Protein AF-A0A158QTD1-F1 (afdb_monomer)

Solvent-accessible surface area (backbone atoms only — not comparable to full-atom values): 30268 Å² total; per-residue (Å²): 140,79,86,79,80,79,76,77,80,78,82,67,74,54,61,70,60,51,29,58,55,38,52,77,38,46,78,41,39,70,49,73,51,56,64,47,68,44,42,51,36,60,54,34,41,37,39,47,79,20,53,47,40,49,27,30,32,43,35,40,21,40,19,28,20,70,50,65,52,72,51,32,17,58,35,37,35,52,39,40,45,45,36,36,42,35,36,29,50,21,42,48,90,23,40,54,57,37,50,48,29,40,52,56,8,46,50,60,45,77,76,49,74,74,62,40,23,34,40,33,45,30,41,29,68,40,38,39,68,42,25,45,50,46,26,70,49,51,43,61,35,64,40,38,26,30,40,32,44,23,47,39,60,19,74,74,21,48,58,43,33,56,68,28,48,74,58,27,87,48,51,45,41,39,36,37,38,36,92,64,82,78,85,64,84,82,56,68,76,53,42,52,50,46,39,75,54,47,39,26,34,69,41,56,34,37,67,67,56,40,31,54,31,39,36,43,33,26,72,69,64,62,80,35,50,33,31,60,43,54,91,45,67,41,46,56,89,48,46,63,22,58,54,44,26,67,68,47,60,84,59,51,27,30,39,30,35,24,48,72,49,43,48,71,71,56,53,49,52,52,51,53,52,48,41,72,75,39,76,64,40,45,79,42,80,89,51,49,27,32,40,37,78,87,79,48,39,34,43,34,41,37,59,87,68,92,69,91,62,87,88,75,99,65,86,77,63,80,56,73,63,62,55,53,44,50,52,53,50,51,46,51,71,76,58,55,55,69,70,43,53,53,44,49,54,52,30,51,55,49,50,52,56,46,59,69,51,49,72,94,65,64,50,76,63,43,30,77,74,33,68,68,53,36,53,43,51,53,54,53,54,55,58,70,42,47,70,56,49,54,50,52,40,47,53,67,48,51,33,66,70,62,51,49,52,53,36,55,52,54,44,51,57,51,46,58,54,52,51,54,52,50,54,52,51,50,36,54,50,49,54,53,52,48,52,54,45,56,73,74,47,78,84,80,50,73,75,67,72,69,55,75,70,66,82,51,71,68,58,52,49,52,52,50,53,57,47,50,67,59,46,48,57,57,49,39,56,50,52,52,53,50,30,52,52,49,38,46,53,52,49,42,50,51,41,52,53,53,35,53,51,49,52,57,48,56,60,86,50,72,55,74,78,73,77,58,79,83,74,86,76,79,76,77,90,73,89,88,82,87,85,86,86,88,87,84,89,87,90,88,89,86,84,80,91,88,80,88,132

InterPro domains:
  IPR032675 Leucine-rich repeat domain superfamily [G3DSA:3.80.10.10] (8-289)

Secondary structure (DSSP, 8-state):
--------------HHHHHHHHHT-TT--EEE-TTS--BHHHHHHHHHHTT-TT-SEEE-TT-B-----HHHHHHHHH-TT--EEE-TT-B-TTHHHHHHHHHHHHHT--S-SSS-EEEE-TTS---HHHHHHHHHHGGG-TTEEEEE-TT---GGGHHHHHHHGGG-TT--EEE-S-SSTTS----HHHHHHHHHH-SSPBP-SSHHHHHHHHHHHHHHT---SEEEETT----GGGTHHHHHHHHH--S--EEEEE-TTS-HHHHHHHHHHHHHH-TTPEEETTTTEEE-SSS--EEEEE---S-SSS------PPPHHHHHHHHHHHHHHHS--HHHHHHHHHHHHHHHHHHHHS-SS-HHHHHHH-HHHHHHHHHHHHHHTHHHHHHHHHHHHT-HHHHHHHHHHHHHHHHHHHHHHHHHHHHHHHHHHHHHHHHH-TTT-HHHHT---SPPHHHHHHHHHHHHHHHHHHHHHHHHHHHHHHHHHHHHHHHHHHHHHHHHHHTTPPPGGGGSPP--PPP--------------------------

Structure (mmCIF, N/CA/C/O backbone):
data_AF-A0A158QTD1-F1
#
_entry.id   AF-A0A158QTD1-F1
#
loop_
_atom_site.group_PDB
_atom_site.id
_atom_site.type_symbol
_atom_site.label_atom_id
_atom_site.label_alt_id
_atom_site.label_comp_id
_atom_site.label_asym_id
_atom_site.label_entity_id
_atom_site.label_seq_id
_atom_site.pdbx_PDB_ins_code
_atom_site.Cartn_x
_atom_site.Cartn_y
_atom_site.Cartn_z
_atom_site.occupancy
_atom_site.B_iso_or_equiv
_atom_site.auth_seq_id
_atom_site.auth_comp_id
_atom_site.auth_asym_id
_atom_site.auth_atom_id
_atom_site.pdbx_PDB_model_num
ATOM 1 N N . MET A 1 1 ? 53.080 16.246 -11.372 1.00 38.75 1 MET A N 1
ATOM 2 C CA . MET A 1 1 ? 52.983 15.680 -12.737 1.00 38.75 1 MET A CA 1
ATOM 3 C C . MET A 1 1 ? 53.106 14.177 -12.561 1.00 38.75 1 MET A C 1
ATOM 5 O O . MET A 1 1 ? 54.124 13.764 -12.045 1.00 38.75 1 MET A O 1
ATOM 9 N N . THR A 1 2 ? 52.110 13.325 -12.757 1.00 32.06 2 THR A N 1
ATOM 10 C CA . THR A 1 2 ? 50.978 13.308 -13.690 1.00 32.06 2 THR A CA 1
ATOM 11 C C . THR A 1 2 ? 49.823 12.550 -13.027 1.00 32.06 2 THR A C 1
ATOM 13 O O . THR A 1 2 ? 49.997 11.404 -12.630 1.00 32.06 2 THR A O 1
ATOM 16 N N . SER A 1 3 ? 48.657 13.189 -12.902 1.00 31.00 3 SER A N 1
ATOM 17 C CA . SER A 1 3 ? 47.403 12.502 -12.585 1.00 31.00 3 SER A CA 1
ATOM 18 C C . SER A 1 3 ? 46.865 11.934 -13.894 1.00 31.00 3 SER A C 1
ATOM 20 O O . SER A 1 3 ? 46.469 12.691 -14.781 1.00 31.00 3 SER A O 1
ATOM 22 N N . SER A 1 4 ? 46.942 10.618 -14.064 1.00 29.47 4 SER A N 1
ATOM 23 C CA . SER A 1 4 ? 46.303 9.918 -15.172 1.00 29.47 4 SER A CA 1
ATOM 24 C C . SER A 1 4 ? 44.807 9.843 -14.884 1.00 29.47 4 SER A C 1
ATOM 26 O O . SER A 1 4 ? 44.350 8.967 -14.151 1.00 29.47 4 SER A O 1
ATOM 28 N N . LYS A 1 5 ? 44.052 10.786 -15.457 1.00 36.88 5 LYS A N 1
ATOM 29 C CA . LYS A 1 5 ? 42.612 10.637 -15.672 1.00 36.88 5 LYS A CA 1
ATOM 30 C C . LYS A 1 5 ? 42.396 9.365 -16.483 1.00 36.88 5 LYS A C 1
ATOM 32 O O . LYS A 1 5 ? 42.733 9.307 -17.662 1.00 36.88 5 LYS A O 1
ATOM 37 N N . GLN A 1 6 ? 41.866 8.346 -15.830 1.00 31.77 6 GLN A N 1
ATOM 38 C CA . GLN A 1 6 ? 41.327 7.175 -16.491 1.00 31.77 6 GLN A CA 1
ATOM 39 C C . GLN A 1 6 ? 39.925 7.575 -16.962 1.00 31.77 6 GLN A C 1
ATOM 41 O O . GLN A 1 6 ? 38.950 7.454 -16.229 1.00 31.77 6 GLN A O 1
ATOM 46 N N . GLU A 1 7 ? 39.852 8.185 -18.148 1.00 33.22 7 GLU A N 1
ATOM 47 C CA . GLU A 1 7 ? 38.591 8.351 -18.870 1.00 33.22 7 GLU A CA 1
ATOM 48 C C . GLU A 1 7 ? 38.046 6.950 -19.160 1.00 33.22 7 GLU A C 1
ATOM 50 O O . GLU A 1 7 ? 38.664 6.160 -19.880 1.00 33.22 7 GLU A O 1
ATOM 55 N N . SER A 1 8 ? 36.913 6.615 -18.544 1.00 33.91 8 SER A N 1
ATOM 56 C CA . SER A 1 8 ? 36.127 5.447 -18.914 1.00 33.91 8 SER A CA 1
ATOM 57 C C . SER A 1 8 ? 35.747 5.591 -20.385 1.00 33.91 8 SER A C 1
ATOM 59 O O . SER A 1 8 ? 35.038 6.525 -20.758 1.00 33.91 8 SER A O 1
ATOM 61 N N . LYS A 1 9 ? 36.239 4.685 -21.233 1.00 36.81 9 LYS A N 1
ATOM 62 C CA . LYS A 1 9 ? 35.733 4.528 -22.598 1.00 36.81 9 LYS A CA 1
ATOM 63 C C . LYS A 1 9 ? 34.224 4.300 -22.510 1.00 36.81 9 LYS A C 1
ATOM 65 O O . LYS A 1 9 ? 33.798 3.284 -21.978 1.00 36.81 9 LYS A O 1
ATOM 70 N N . ASN A 1 10 ? 33.446 5.261 -22.995 1.00 39.41 10 ASN A N 1
ATOM 71 C CA . ASN A 1 10 ? 32.014 5.101 -23.201 1.00 39.41 10 ASN A CA 1
ATOM 72 C C . ASN A 1 10 ? 31.804 4.017 -24.263 1.00 39.41 10 ASN A C 1
ATOM 74 O O . ASN A 1 10 ? 32.114 4.233 -25.437 1.00 39.41 10 ASN A O 1
ATOM 78 N N . ASP A 1 11 ? 31.285 2.865 -23.851 1.00 41.00 11 ASP A N 1
ATOM 79 C CA . ASP A 1 11 ? 30.763 1.846 -24.756 1.00 41.00 11 ASP A CA 1
ATOM 80 C C . ASP A 1 11 ? 29.438 2.360 -25.342 1.00 41.00 11 ASP A C 1
ATOM 82 O O . ASP A 1 11 ? 28.353 2.073 -24.844 1.00 41.00 11 ASP A O 1
ATOM 86 N N . PHE A 1 12 ? 29.521 3.195 -26.379 1.00 55.56 12 PHE A N 1
ATOM 87 C CA . PHE A 1 12 ? 28.345 3.606 -27.142 1.00 55.56 12 PHE A CA 1
ATOM 88 C C . PHE A 1 12 ? 27.782 2.400 -27.901 1.00 55.56 12 PHE A C 1
ATOM 90 O O . PHE A 1 12 ? 28.518 1.682 -28.585 1.00 55.56 12 PHE A O 1
ATOM 97 N N . VAL A 1 13 ? 26.467 2.188 -27.827 1.00 61.06 13 VAL A N 1
ATOM 98 C CA . VAL A 1 13 ? 25.797 1.178 -28.653 1.00 61.06 13 VAL A CA 1
ATOM 99 C C . VAL A 1 13 ? 25.945 1.571 -30.124 1.00 61.06 13 VAL A C 1
ATOM 101 O O . VAL A 1 13 ? 25.416 2.583 -30.576 1.00 61.06 13 VAL A O 1
ATOM 104 N N . HIS A 1 14 ? 26.656 0.757 -30.903 1.00 71.56 14 HIS A N 1
ATOM 105 C CA . HIS A 1 14 ? 26.717 0.935 -32.350 1.00 71.56 14 HIS A CA 1
ATOM 106 C C . HIS A 1 14 ? 25.388 0.491 -32.983 1.00 71.56 14 HIS A C 1
ATOM 108 O O . HIS A 1 14 ? 25.128 -0.705 -33.120 1.00 71.56 14 HIS A O 1
ATOM 114 N N . PHE A 1 15 ? 24.562 1.450 -33.415 1.00 71.38 15 PHE A N 1
ATOM 115 C CA . PHE A 1 15 ? 23.228 1.207 -33.992 1.00 71.38 15 PHE A CA 1
ATOM 116 C C . PHE A 1 15 ? 23.202 0.207 -35.148 1.00 71.38 15 PHE A C 1
ATOM 118 O O . PHE A 1 15 ? 22.257 -0.566 -35.270 1.00 71.38 15 PHE A O 1
ATOM 125 N N . LYS A 1 16 ? 24.261 0.162 -35.962 1.00 78.38 16 LYS A N 1
ATOM 126 C CA . LYS A 1 16 ? 24.388 -0.831 -37.033 1.00 78.38 16 LYS A CA 1
ATOM 127 C C . LYS A 1 16 ? 24.418 -2.263 -36.484 1.00 78.38 16 LYS A C 1
ATOM 129 O O . LYS A 1 16 ? 23.704 -3.126 -36.980 1.00 78.38 16 LYS A O 1
ATOM 134 N N . THR A 1 17 ? 25.190 -2.493 -35.425 1.00 81.25 17 THR A N 1
ATOM 135 C CA . THR A 1 17 ? 25.282 -3.791 -34.747 1.00 81.25 17 THR A CA 1
ATOM 136 C C . THR A 1 17 ? 23.968 -4.149 -34.054 1.00 81.25 17 THR A C 1
ATOM 138 O O . THR A 1 17 ? 23.536 -5.299 -34.107 1.00 81.25 17 THR A O 1
ATOM 141 N N . LEU A 1 18 ? 23.301 -3.161 -33.444 1.00 81.31 18 LEU A N 1
ATOM 142 C CA . LEU A 1 18 ? 21.980 -3.349 -32.845 1.00 81.31 18 LEU A CA 1
ATOM 143 C C . LEU A 1 18 ? 20.951 -3.762 -33.906 1.00 81.31 18 LEU A C 1
ATOM 145 O O . LEU A 1 18 ? 20.235 -4.738 -33.712 1.00 81.31 18 LEU A O 1
ATOM 149 N N . GLN A 1 19 ? 20.912 -3.076 -35.046 1.00 82.38 19 GLN A N 1
ATOM 150 C CA . GLN A 1 19 ? 19.999 -3.394 -36.142 1.00 82.38 19 GLN A CA 1
ATOM 151 C C . GLN A 1 19 ? 20.266 -4.790 -36.729 1.00 82.38 19 GLN A C 1
ATOM 153 O O . GLN A 1 19 ? 19.328 -5.550 -36.964 1.00 82.38 19 GLN A O 1
ATOM 158 N N . GLU A 1 20 ? 21.533 -5.167 -36.924 1.00 84.06 20 GLU A N 1
ATOM 159 C CA . GLU A 1 20 ? 21.904 -6.515 -37.378 1.00 84.06 20 GLU A CA 1
ATOM 160 C C . GLU A 1 20 ? 21.412 -7.589 -36.392 1.00 84.06 20 GLU A C 1
ATOM 162 O O . GLU A 1 20 ? 20.768 -8.556 -36.800 1.00 84.06 20 GLU A O 1
ATOM 167 N N . PHE A 1 21 ? 21.614 -7.390 -35.087 1.00 85.62 21 PHE A N 1
ATOM 168 C CA . PHE A 1 21 ? 21.118 -8.304 -34.054 1.00 85.62 21 PHE A CA 1
ATOM 169 C C . PHE A 1 21 ? 19.582 -8.387 -34.011 1.00 85.62 21 PHE A C 1
ATOM 171 O O . PHE A 1 21 ? 19.008 -9.479 -33.955 1.00 85.62 21 PHE A O 1
ATOM 178 N N . LEU A 1 22 ? 18.903 -7.241 -34.067 1.00 86.62 22 LEU A N 1
ATOM 179 C CA . LEU A 1 22 ? 17.442 -7.165 -34.035 1.00 86.62 22 LEU A CA 1
ATOM 180 C C . LEU A 1 22 ? 16.817 -7.843 -35.260 1.00 86.62 22 LEU A C 1
ATOM 182 O O . LEU A 1 22 ? 15.823 -8.556 -35.128 1.00 86.62 22 LEU A O 1
ATOM 186 N N . SER A 1 23 ? 17.442 -7.721 -36.435 1.00 85.88 23 SER A N 1
ATOM 187 C CA . SER A 1 23 ? 16.973 -8.381 -37.661 1.00 85.88 23 SER A CA 1
ATOM 188 C C . SER A 1 23 ? 16.964 -9.915 -37.562 1.00 85.88 23 SER A C 1
ATOM 190 O O . SER A 1 23 ? 16.149 -10.580 -38.201 1.00 85.88 23 SER A O 1
ATOM 192 N N . MET A 1 24 ? 17.818 -10.481 -36.702 1.00 86.56 24 MET A N 1
ATOM 193 C CA . MET A 1 24 ? 17.889 -11.919 -36.423 1.00 86.56 24 MET A CA 1
ATOM 194 C C . MET A 1 24 ? 16.901 -12.369 -35.334 1.00 86.56 24 MET A C 1
ATOM 196 O O . MET A 1 24 ? 16.770 -13.567 -35.075 1.00 86.56 24 MET A O 1
ATOM 200 N N . THR A 1 25 ? 16.189 -11.437 -34.689 1.00 84.88 25 THR A N 1
ATOM 201 C CA . THR A 1 25 ? 15.318 -11.699 -33.531 1.00 84.88 25 THR A CA 1
ATOM 202 C C . THR A 1 25 ? 13.894 -11.127 -33.694 1.00 84.88 25 THR A C 1
ATOM 204 O O . THR A 1 25 ? 13.379 -10.444 -32.809 1.00 84.88 25 THR A O 1
ATOM 207 N N . PRO A 1 26 ? 13.150 -11.475 -34.765 1.00 77.69 26 PRO A N 1
ATOM 208 C CA . PRO A 1 26 ? 11.816 -10.911 -35.029 1.00 77.69 26 PRO A CA 1
ATOM 209 C C . PRO A 1 26 ? 10.740 -11.304 -33.995 1.00 77.69 26 PRO A C 1
ATOM 211 O O . PRO A 1 26 ? 9.675 -10.696 -33.931 1.00 77.69 26 PRO A O 1
ATOM 214 N N . ASN A 1 27 ? 10.999 -12.330 -33.176 1.00 84.12 27 ASN A N 1
ATOM 215 C CA . ASN A 1 27 ? 10.102 -12.795 -32.109 1.00 84.12 27 ASN A CA 1
ATOM 216 C C . ASN A 1 27 ? 10.457 -12.231 -30.725 1.00 84.12 27 ASN A C 1
ATOM 218 O O . ASN A 1 27 ? 9.983 -12.757 -29.716 1.00 84.12 27 ASN A O 1
ATOM 222 N N . LEU A 1 28 ? 11.317 -11.213 -30.657 1.00 89.31 28 LEU A N 1
ATOM 223 C CA . LEU A 1 28 ? 11.719 -10.603 -29.397 1.00 89.31 28 LEU A CA 1
ATOM 224 C C . LEU A 1 28 ? 10.496 -10.034 -28.658 1.00 89.31 28 LEU A C 1
ATOM 226 O O . LEU A 1 28 ? 9.704 -9.290 -29.232 1.00 89.31 28 LEU A O 1
ATOM 230 N N . ARG A 1 29 ? 10.350 -10.403 -27.378 1.00 89.81 29 ARG A N 1
ATOM 231 C CA . ARG A 1 29 ? 9.233 -9.980 -26.509 1.00 89.81 29 ARG A CA 1
ATOM 232 C C . ARG A 1 29 ? 9.646 -8.936 -25.475 1.00 89.81 29 ARG A C 1
ATOM 234 O O . ARG A 1 29 ? 8.817 -8.148 -25.039 1.00 89.81 29 ARG A O 1
ATOM 241 N N . VAL A 1 30 ? 10.911 -8.917 -25.072 1.00 92.75 30 VAL A N 1
ATOM 242 C CA . VAL A 1 30 ? 11.432 -7.981 -24.072 1.00 92.75 30 VAL A CA 1
ATOM 243 C C . VAL A 1 30 ? 12.745 -7.422 -24.586 1.00 92.75 30 VAL A C 1
ATOM 245 O O . VAL A 1 30 ? 13.640 -8.193 -24.930 1.00 92.75 30 VAL A O 1
ATOM 248 N N . LEU A 1 31 ? 12.848 -6.099 -24.626 1.00 91.50 31 LEU A N 1
ATOM 249 C CA . LEU A 1 31 ? 14.075 -5.386 -24.944 1.00 91.50 31 LEU A CA 1
ATOM 250 C C . LEU A 1 31 ? 14.270 -4.256 -23.941 1.00 91.50 31 LEU A C 1
ATOM 252 O O . LEU A 1 31 ? 13.354 -3.470 -23.713 1.00 91.50 31 LEU A O 1
ATOM 256 N N . THR A 1 32 ? 15.471 -4.168 -23.385 1.00 91.44 32 THR A N 1
ATOM 257 C CA . THR A 1 32 ? 15.865 -3.117 -22.451 1.00 91.44 32 THR A CA 1
ATOM 258 C C . THR A 1 32 ? 17.172 -2.510 -22.936 1.00 91.44 32 THR A C 1
ATOM 260 O O . THR A 1 32 ? 18.174 -3.214 -23.032 1.00 91.44 32 THR A O 1
ATOM 263 N N . LEU A 1 33 ? 17.142 -1.218 -23.254 1.00 89.75 33 LEU A N 1
ATOM 264 C CA . LEU A 1 33 ? 18.294 -0.397 -23.637 1.00 89.75 33 LEU A CA 1
ATOM 265 C C . LEU A 1 33 ? 18.507 0.725 -22.608 1.00 89.75 33 LEU A C 1
ATOM 267 O O . LEU A 1 33 ? 18.916 1.833 -22.949 1.00 89.75 33 LEU A O 1
ATOM 271 N N . ASP A 1 34 ? 18.173 0.452 -21.350 1.00 89.88 34 ASP A N 1
ATOM 272 C CA . ASP A 1 34 ? 18.249 1.421 -20.261 1.00 89.88 34 ASP A CA 1
ATOM 273 C C . ASP A 1 34 ? 19.706 1.888 -20.059 1.00 89.88 34 ASP A C 1
ATOM 275 O O . ASP A 1 34 ? 20.637 1.080 -20.064 1.00 89.88 34 ASP A O 1
ATOM 279 N N . GLY A 1 35 ? 19.918 3.198 -19.914 1.00 87.94 35 GLY A N 1
ATOM 280 C CA . GLY A 1 35 ? 21.228 3.807 -19.660 1.00 87.94 35 GLY A CA 1
ATOM 281 C C . GLY A 1 35 ? 22.220 3.744 -20.826 1.00 87.94 35 GLY A C 1
ATOM 282 O O . GLY A 1 35 ? 23.387 4.086 -20.642 1.00 87.94 35 GLY A O 1
ATOM 283 N N . CYS A 1 36 ? 21.784 3.335 -22.021 1.00 87.81 36 CYS A N 1
ATOM 284 C CA . CYS A 1 36 ? 22.656 3.158 -23.187 1.00 87.81 36 CYS A CA 1
ATOM 285 C C . CYS A 1 36 ? 23.049 4.473 -23.885 1.00 87.81 36 CYS A C 1
ATOM 287 O O . CYS A 1 36 ? 23.830 4.439 -24.837 1.00 87.81 36 CYS A O 1
ATOM 289 N N . GLN A 1 37 ? 22.531 5.618 -23.422 1.00 87.12 37 GLN A N 1
ATOM 290 C CA . GLN A 1 37 ? 22.801 6.953 -23.973 1.00 87.12 37 GLN A CA 1
ATOM 291 C C . GLN A 1 37 ? 22.454 7.080 -25.468 1.00 87.12 37 GLN A C 1
ATOM 293 O O . GLN A 1 37 ? 23.086 7.855 -26.189 1.00 87.12 37 GLN A O 1
ATOM 298 N N . VAL A 1 38 ? 21.458 6.314 -25.926 1.00 90.44 38 VAL A N 1
ATOM 299 C CA . VAL A 1 38 ? 20.984 6.303 -27.317 1.00 90.44 38 VAL A CA 1
ATOM 300 C C . VAL A 1 38 ? 19.893 7.348 -27.540 1.00 90.44 38 VAL A C 1
ATOM 302 O O . VAL A 1 38 ? 19.132 7.654 -26.620 1.00 90.44 38 VAL A O 1
ATOM 305 N N . ASP A 1 39 ? 19.787 7.870 -28.763 1.00 93.31 39 ASP A N 1
ATOM 306 C CA . ASP A 1 39 ? 18.615 8.649 -29.159 1.00 93.31 39 ASP A CA 1
ATOM 307 C C . ASP A 1 39 ? 17.414 7.720 -29.382 1.00 93.31 39 ASP A C 1
ATOM 309 O O . ASP A 1 39 ? 17.494 6.699 -30.077 1.00 93.31 39 ASP A O 1
ATOM 313 N N . ILE A 1 40 ? 16.281 8.064 -28.774 1.00 93.94 40 ILE A N 1
ATOM 314 C CA . ILE A 1 40 ? 15.072 7.234 -28.785 1.00 93.94 40 ILE A CA 1
ATOM 315 C C . ILE A 1 40 ? 14.512 7.088 -30.203 1.00 93.94 40 ILE A C 1
ATOM 317 O O . ILE A 1 40 ? 14.033 6.008 -30.562 1.00 93.94 40 ILE A O 1
ATOM 321 N N . ALA A 1 41 ? 14.593 8.136 -31.028 1.00 94.12 41 ALA A N 1
ATOM 322 C CA . ALA A 1 41 ? 14.125 8.074 -32.408 1.00 94.12 41 ALA A CA 1
ATOM 323 C C . ALA A 1 41 ? 14.968 7.112 -33.262 1.00 94.12 41 ALA A C 1
ATOM 325 O O . ALA A 1 41 ? 14.403 6.291 -33.987 1.00 94.12 41 ALA A O 1
ATOM 326 N N . GLU A 1 42 ? 16.296 7.137 -33.118 1.00 91.62 42 GLU A N 1
ATOM 327 C CA . GLU A 1 42 ? 17.200 6.197 -33.796 1.00 91.62 42 GLU A CA 1
ATOM 328 C C . GLU A 1 42 ? 16.981 4.747 -33.335 1.00 91.62 42 GLU A C 1
ATOM 330 O O . GLU A 1 42 ? 16.972 3.820 -34.150 1.00 91.62 42 GLU A O 1
ATOM 335 N N . ALA A 1 43 ? 16.731 4.533 -32.038 1.00 92.31 43 ALA A N 1
ATOM 336 C CA . ALA A 1 43 ? 16.397 3.209 -31.516 1.00 92.31 43 ALA A CA 1
ATOM 337 C C . ALA A 1 43 ? 15.082 2.681 -32.115 1.00 92.31 43 ALA A C 1
ATOM 339 O O . ALA A 1 43 ? 15.013 1.523 -32.536 1.00 92.31 43 ALA A O 1
ATOM 340 N N . CYS A 1 44 ? 14.054 3.532 -32.211 1.00 93.75 44 CYS A N 1
ATOM 341 C CA . CYS A 1 44 ? 12.786 3.182 -32.854 1.00 93.75 44 CYS A CA 1
ATOM 342 C C . CYS A 1 44 ? 12.963 2.876 -34.348 1.00 93.75 44 CYS A C 1
ATOM 344 O O . CYS A 1 44 ? 12.381 1.910 -34.835 1.00 93.75 44 CYS A O 1
ATOM 346 N N . ASP A 1 45 ? 13.789 3.641 -35.065 1.00 92.06 45 ASP A N 1
ATOM 347 C CA . ASP A 1 45 ? 14.096 3.395 -36.479 1.00 92.06 45 ASP A CA 1
ATOM 348 C C . ASP A 1 45 ? 14.763 2.025 -36.689 1.00 92.06 45 ASP A C 1
ATOM 350 O O . ASP A 1 45 ? 14.342 1.240 -37.545 1.00 92.06 45 ASP A O 1
ATOM 354 N N . ALA A 1 46 ? 15.754 1.684 -35.859 1.00 90.69 46 ALA A N 1
ATOM 355 C CA . ALA A 1 46 ? 16.414 0.381 -35.906 1.00 90.69 46 ALA A CA 1
ATOM 356 C C . ALA A 1 46 ? 15.437 -0.773 -35.614 1.00 90.69 46 ALA A C 1
ATOM 358 O O . ALA A 1 46 ? 15.458 -1.797 -36.307 1.00 90.69 46 ALA A O 1
ATOM 359 N N . LEU A 1 47 ? 14.558 -0.605 -34.622 1.00 92.75 47 LEU A N 1
ATOM 360 C CA . LEU A 1 47 ? 13.541 -1.594 -34.258 1.00 92.75 47 LEU A CA 1
ATOM 361 C C . LEU A 1 47 ? 12.489 -1.782 -35.353 1.00 92.75 47 LEU A C 1
ATOM 363 O O . LEU A 1 47 ? 12.121 -2.917 -35.673 1.00 92.75 47 LEU A O 1
ATOM 367 N N . TYR A 1 48 ? 12.050 -0.681 -35.962 1.00 92.19 48 TYR A N 1
ATOM 368 C CA . TYR A 1 48 ? 11.097 -0.689 -37.063 1.00 92.19 48 TYR A CA 1
ATOM 369 C C . TYR A 1 48 ? 11.671 -1.396 -38.292 1.00 92.19 48 TYR A C 1
ATOM 371 O O . TYR A 1 48 ? 11.059 -2.329 -38.814 1.00 92.19 48 TYR A O 1
ATOM 379 N N . LYS A 1 49 ? 12.897 -1.038 -38.700 1.00 90.56 49 LYS A N 1
ATOM 380 C CA . LYS A 1 49 ? 13.607 -1.680 -39.823 1.00 90.56 49 LYS A CA 1
ATOM 381 C C . LYS A 1 49 ? 13.868 -3.168 -39.597 1.00 90.56 49 LYS A C 1
ATOM 383 O O . LYS A 1 49 ? 13.958 -3.923 -40.562 1.00 90.56 49 LYS A O 1
ATOM 388 N N . SER A 1 50 ? 13.974 -3.586 -38.339 1.00 89.06 50 SER A N 1
ATOM 389 C CA . SER A 1 50 ? 14.193 -4.983 -37.949 1.00 89.06 50 SER A CA 1
ATOM 390 C C . SER A 1 50 ? 12.896 -5.779 -37.755 1.00 89.06 50 SER A C 1
ATOM 392 O O . SER A 1 50 ? 12.948 -6.967 -37.445 1.00 89.06 50 SER A O 1
ATOM 394 N N . ASN A 1 51 ? 11.729 -5.153 -37.959 1.00 88.56 51 ASN A N 1
ATOM 395 C CA . ASN A 1 51 ? 10.404 -5.758 -37.800 1.00 88.56 51 ASN A CA 1
ATOM 396 C C . ASN A 1 51 ? 10.153 -6.350 -36.394 1.00 88.56 51 ASN A C 1
ATOM 398 O O . ASN A 1 51 ? 9.447 -7.352 -36.239 1.00 88.56 51 ASN A O 1
ATOM 402 N N . CYS A 1 52 ? 10.708 -5.725 -35.349 1.00 90.25 52 CYS A N 1
ATOM 403 C CA . CYS A 1 52 ? 10.547 -6.141 -33.951 1.00 90.25 52 CYS A CA 1
ATOM 404 C C . CYS A 1 52 ? 9.181 -5.719 -33.374 1.00 90.25 52 CYS A C 1
ATOM 406 O O . CYS A 1 52 ? 9.094 -4.958 -32.417 1.00 90.25 52 CYS A O 1
ATOM 408 N N . THR A 1 53 ? 8.090 -6.221 -33.952 1.00 90.75 53 THR A N 1
ATOM 409 C CA . THR A 1 53 ? 6.715 -5.785 -33.630 1.00 90.75 53 THR A CA 1
ATOM 410 C C . THR A 1 53 ? 6.032 -6.595 -32.518 1.00 90.75 53 THR A C 1
ATOM 412 O O . THR A 1 53 ? 4.952 -6.237 -32.048 1.00 90.75 53 THR A O 1
ATOM 415 N N . ARG A 1 54 ? 6.658 -7.694 -32.068 1.00 91.62 54 ARG A N 1
ATOM 416 C CA . ARG A 1 54 ? 6.143 -8.613 -31.028 1.00 91.62 54 ARG A CA 1
ATOM 417 C C . ARG A 1 54 ? 6.558 -8.249 -29.599 1.00 91.62 54 ARG A C 1
ATOM 419 O O . ARG A 1 54 ? 6.375 -9.054 -28.685 1.00 91.62 54 ARG A O 1
ATOM 426 N N . LEU A 1 55 ? 7.113 -7.057 -29.401 1.00 92.25 55 LEU A N 1
ATOM 427 C CA . LEU A 1 55 ? 7.551 -6.610 -28.087 1.00 92.25 55 LEU A CA 1
ATOM 428 C C . LEU A 1 55 ? 6.369 -6.402 -27.137 1.00 92.25 55 LEU A C 1
ATOM 430 O O . LEU A 1 55 ? 5.385 -5.740 -27.454 1.00 92.25 55 LEU A O 1
ATOM 434 N N . GLU A 1 56 ? 6.527 -6.944 -25.938 1.00 92.62 56 GLU A N 1
ATOM 435 C CA . GLU A 1 56 ? 5.650 -6.774 -24.782 1.00 92.62 56 GLU A CA 1
ATOM 436 C C . GLU A 1 56 ? 6.225 -5.769 -23.792 1.00 92.62 56 GLU A C 1
ATOM 438 O O . GLU A 1 56 ? 5.477 -5.073 -23.107 1.00 92.62 56 GLU A O 1
ATOM 443 N N . LYS A 1 57 ? 7.554 -5.672 -23.706 1.00 93.19 57 LYS A N 1
ATOM 444 C CA . LYS A 1 57 ? 8.235 -4.718 -22.831 1.00 93.19 57 LYS A CA 1
ATOM 445 C C . LYS A 1 57 ? 9.369 -4.037 -23.582 1.00 93.19 57 LYS A C 1
ATOM 447 O O . LYS A 1 57 ? 10.246 -4.720 -24.113 1.00 93.19 57 LYS A O 1
ATOM 452 N N . LEU A 1 58 ? 9.345 -2.710 -23.578 1.00 96.06 58 LEU A N 1
ATOM 453 C CA . LEU A 1 58 ? 10.386 -1.860 -24.135 1.00 96.06 58 LEU A CA 1
ATOM 454 C C . LEU A 1 58 ? 10.910 -0.922 -23.042 1.00 96.06 58 LEU A C 1
ATOM 456 O O . LEU A 1 58 ? 10.194 -0.032 -22.580 1.00 96.06 58 LEU A O 1
ATOM 460 N N . GLY A 1 59 ? 12.144 -1.170 -22.608 1.00 94.88 59 GLY A N 1
ATOM 461 C CA . GLY A 1 59 ? 12.899 -0.314 -21.700 1.00 94.88 59 GLY A CA 1
ATOM 462 C C . GLY A 1 59 ? 13.837 0.599 -22.474 1.00 94.88 59 GLY A C 1
ATOM 463 O O . GLY A 1 59 ? 14.652 0.121 -23.264 1.00 94.88 59 GLY A O 1
ATOM 464 N N . LEU A 1 60 ? 13.678 1.899 -22.273 1.00 94.88 60 LEU A N 1
ATOM 465 C CA . LEU A 1 60 ? 14.473 2.968 -22.858 1.00 94.88 60 LEU A CA 1
ATOM 466 C C . LEU A 1 60 ? 14.831 4.018 -21.791 1.00 94.88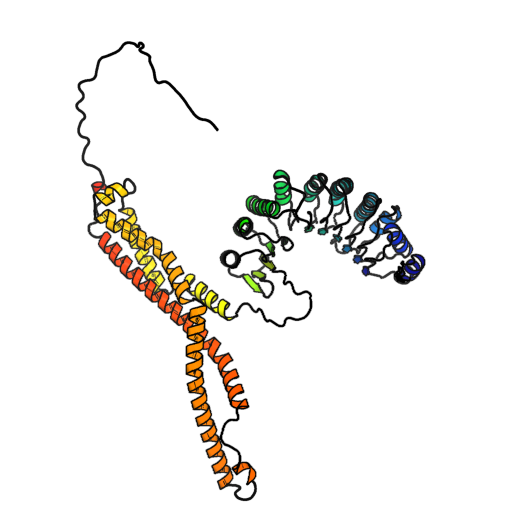 60 LEU A C 1
ATOM 468 O O . LEU A 1 60 ? 15.030 5.172 -22.150 1.00 94.88 60 LEU A O 1
ATOM 472 N N . SER A 1 61 ? 14.911 3.669 -20.503 1.00 92.94 61 SER A N 1
ATOM 473 C CA . SER A 1 61 ? 15.179 4.664 -19.453 1.00 92.94 61 SER A CA 1
ATOM 474 C C . SER A 1 61 ? 16.595 5.242 -19.529 1.00 92.94 61 SER A C 1
ATOM 476 O O . SER A 1 61 ? 17.504 4.599 -20.051 1.00 92.94 61 SER A O 1
ATOM 478 N N . SER A 1 62 ? 16.803 6.439 -18.982 1.00 91.94 62 SER A N 1
ATOM 479 C CA . SER A 1 62 ? 18.096 7.140 -18.957 1.00 91.94 62 SER A CA 1
ATOM 480 C C . SER A 1 62 ? 18.748 7.264 -20.348 1.00 91.94 62 SER A C 1
ATOM 482 O O . SER A 1 62 ? 19.966 7.121 -20.497 1.00 91.94 62 SER A O 1
ATOM 484 N N . ASN A 1 63 ? 17.926 7.487 -21.379 1.00 94.31 63 ASN A N 1
ATOM 485 C CA . ASN A 1 63 ? 18.341 7.740 -22.762 1.00 94.31 63 ASN A CA 1
ATOM 486 C C . ASN A 1 63 ? 18.017 9.181 -23.172 1.00 94.31 63 ASN A C 1
ATOM 488 O O . ASN A 1 63 ? 17.739 10.032 -22.327 1.00 94.31 63 ASN A O 1
ATOM 492 N N . LYS A 1 64 ? 18.106 9.492 -24.467 1.00 94.44 64 LYS A N 1
ATOM 493 C CA . LYS A 1 64 ? 18.013 10.870 -24.937 1.00 94.44 64 LYS A CA 1
ATOM 494 C C . LYS A 1 64 ? 16.879 11.091 -25.927 1.00 94.44 64 LYS A C 1
ATOM 496 O O . LYS A 1 64 ? 16.597 10.242 -26.769 1.00 94.44 64 LYS A O 1
ATOM 501 N N . PHE A 1 65 ? 16.268 12.266 -25.828 1.00 93.62 65 PHE A N 1
ATOM 502 C CA . PHE A 1 65 ? 15.348 12.813 -26.822 1.00 93.62 65 PHE A CA 1
ATOM 503 C C . PHE A 1 65 ? 16.088 13.856 -27.677 1.00 93.62 65 PHE A C 1
ATOM 505 O O . PHE A 1 65 ? 15.876 15.060 -27.511 1.00 93.62 65 PHE A O 1
ATOM 512 N N . GLU A 1 66 ? 17.010 13.416 -28.537 1.00 91.12 66 GLU A N 1
ATOM 513 C CA . GLU A 1 66 ? 17.821 14.325 -29.366 1.00 91.12 66 GLU A CA 1
ATOM 514 C C . GLU A 1 66 ? 17.128 14.655 -30.692 1.00 91.12 66 GLU A C 1
ATOM 516 O O . GLU A 1 66 ? 17.154 15.811 -31.119 1.00 91.12 66 GLU A O 1
ATOM 521 N N . THR A 1 67 ? 16.474 13.678 -31.331 1.00 91.44 67 THR A N 1
ATOM 522 C CA . THR A 1 67 ? 15.792 13.886 -32.617 1.00 91.44 67 THR A CA 1
ATOM 523 C C . THR A 1 67 ? 14.349 13.388 -32.611 1.00 91.44 67 THR A C 1
ATOM 525 O O . THR A 1 67 ? 13.952 12.559 -31.795 1.00 91.44 67 THR A O 1
ATOM 528 N N . SER A 1 68 ? 13.537 13.910 -33.534 1.00 87.12 68 SER A N 1
ATOM 529 C CA . SER A 1 68 ? 12.179 13.435 -33.795 1.00 87.12 68 SER A CA 1
ATOM 530 C C . SER A 1 68 ? 12.056 12.968 -35.246 1.00 87.12 68 SER A C 1
ATOM 532 O O . SER A 1 68 ? 12.577 13.589 -36.173 1.00 87.12 68 SER A O 1
ATOM 534 N N . ALA A 1 69 ? 11.384 11.836 -35.453 1.00 90.62 69 ALA A N 1
ATOM 535 C CA . ALA A 1 69 ? 11.215 11.233 -36.770 1.00 90.62 69 ALA A CA 1
ATOM 536 C C . ALA A 1 69 ? 9.850 10.545 -36.875 1.00 90.62 69 ALA A C 1
ATOM 538 O O . ALA A 1 69 ? 9.402 9.900 -35.926 1.00 90.62 69 ALA A O 1
ATOM 539 N N . GLU A 1 70 ? 9.204 10.625 -38.045 1.00 92.00 70 GLU A N 1
ATOM 540 C CA . GLU A 1 70 ? 7.892 9.991 -38.274 1.00 92.00 70 GLU A CA 1
ATOM 541 C C . GLU A 1 70 ? 7.911 8.473 -38.052 1.00 92.00 70 GLU A C 1
ATOM 543 O O . GLU A 1 70 ? 6.904 7.890 -37.654 1.00 92.00 70 GLU A O 1
ATOM 548 N N . VAL A 1 71 ? 9.073 7.837 -38.229 1.00 94.38 71 VAL A N 1
ATOM 549 C CA . VAL A 1 71 ? 9.256 6.401 -37.980 1.00 94.38 71 VAL A CA 1
ATOM 550 C C . VAL A 1 71 ? 8.911 6.001 -36.543 1.00 94.38 71 VAL A C 1
ATOM 552 O O . VAL A 1 71 ? 8.472 4.878 -36.317 1.00 94.38 71 VAL A O 1
ATOM 555 N N . VAL A 1 72 ? 9.029 6.917 -35.572 1.00 96.94 72 VAL A N 1
ATOM 556 C CA . VAL A 1 72 ? 8.604 6.678 -34.185 1.00 96.94 72 VAL A CA 1
ATOM 557 C C . VAL A 1 72 ? 7.103 6.392 -34.139 1.00 96.94 72 VAL A C 1
ATOM 559 O O . VAL A 1 72 ? 6.685 5.379 -33.580 1.00 96.94 72 VAL A O 1
ATOM 562 N N . ARG A 1 73 ? 6.286 7.233 -34.784 1.00 97.38 73 ARG A N 1
ATOM 563 C CA . ARG A 1 73 ? 4.830 7.044 -34.868 1.00 97.38 73 ARG A CA 1
ATOM 564 C C . ARG A 1 73 ? 4.497 5.709 -35.524 1.00 97.38 73 ARG A C 1
ATOM 566 O O . ARG A 1 73 ? 3.704 4.936 -34.985 1.00 97.38 73 ARG A O 1
ATOM 573 N N . ASP A 1 74 ? 5.113 5.435 -36.670 1.00 96.00 74 ASP A N 1
ATOM 574 C CA . ASP A 1 74 ? 4.831 4.232 -37.456 1.00 96.00 74 ASP A CA 1
ATOM 575 C C . ASP A 1 74 ? 5.234 2.957 -36.700 1.00 96.00 74 ASP A C 1
ATOM 577 O O . ASP A 1 74 ? 4.516 1.953 -36.726 1.00 96.00 74 ASP A O 1
ATOM 581 N N . TYR A 1 75 ? 6.337 3.012 -35.950 1.00 96.12 75 TYR A N 1
ATOM 582 C CA . TYR A 1 75 ? 6.766 1.920 -35.093 1.00 96.12 75 TYR A CA 1
ATOM 583 C C . TYR A 1 75 ? 5.770 1.657 -33.967 1.00 96.12 75 TYR A C 1
ATOM 585 O O . TYR A 1 75 ? 5.283 0.532 -33.851 1.00 96.12 75 TYR A O 1
ATOM 593 N N . PHE A 1 76 ? 5.386 2.670 -33.185 1.00 97.12 76 PHE A N 1
ATOM 594 C CA . PHE A 1 76 ? 4.428 2.479 -32.091 1.00 97.12 76 PHE A CA 1
ATOM 595 C C . PHE A 1 76 ? 3.037 2.045 -32.580 1.00 97.12 76 PHE A C 1
ATOM 597 O O . PHE A 1 76 ? 2.388 1.246 -31.906 1.00 97.12 76 PHE A O 1
ATOM 604 N N . ALA A 1 77 ? 2.620 2.448 -33.786 1.00 96.12 77 ALA A N 1
ATOM 605 C CA . ALA A 1 77 ? 1.393 1.952 -34.419 1.00 96.12 77 ALA A CA 1
ATOM 606 C C . ALA A 1 77 ? 1.422 0.442 -34.732 1.00 96.12 77 ALA A C 1
ATOM 608 O O . ALA A 1 77 ? 0.370 -0.194 -34.851 1.00 96.12 77 ALA A O 1
ATOM 609 N N . SER A 1 78 ? 2.612 -0.156 -34.848 1.00 94.38 78 SER A N 1
ATOM 610 C CA . SER A 1 78 ? 2.788 -1.589 -35.118 1.00 94.38 78 SER A CA 1
ATOM 611 C C . SER A 1 78 ? 2.766 -2.478 -33.860 1.00 94.38 78 SER A C 1
ATOM 613 O O . SER A 1 78 ? 2.612 -3.698 -33.972 1.00 94.38 78 SER A O 1
ATOM 615 N N . LEU A 1 79 ? 2.869 -1.897 -32.658 1.00 94.19 79 LEU A N 1
ATOM 616 C CA . LEU A 1 79 ? 3.110 -2.618 -31.401 1.00 94.19 79 LEU A CA 1
ATOM 617 C C . LEU A 1 79 ? 1.829 -3.098 -30.699 1.00 94.19 79 LEU A C 1
ATOM 619 O O . LEU A 1 79 ? 1.451 -2.618 -29.633 1.00 94.19 79 LEU A O 1
ATOM 623 N N . LYS A 1 80 ? 1.177 -4.124 -31.252 1.00 93.75 80 LYS A N 1
ATOM 624 C CA . LYS A 1 80 ? -0.069 -4.690 -30.684 1.00 93.75 80 LYS A CA 1
ATOM 625 C C . LYS A 1 80 ? 0.103 -5.476 -29.377 1.00 93.75 80 LYS A C 1
ATOM 627 O O . LYS A 1 80 ? -0.888 -5.749 -28.701 1.00 93.75 80 LYS A O 1
ATOM 632 N N . PHE A 1 81 ? 1.328 -5.885 -29.048 1.00 92.75 81 PHE A N 1
ATOM 633 C CA . PHE A 1 81 ? 1.642 -6.728 -27.886 1.00 92.75 81 PHE A CA 1
ATOM 634 C C . PHE A 1 81 ? 2.179 -5.933 -26.688 1.00 92.75 81 PHE A C 1
ATOM 636 O O . PHE A 1 81 ? 2.372 -6.513 -25.622 1.00 92.75 81 PHE A O 1
ATOM 643 N N . LEU A 1 82 ? 2.417 -4.628 -26.844 1.00 94.75 82 LEU A N 1
ATOM 644 C CA . LEU A 1 82 ? 3.121 -3.824 -25.850 1.00 94.75 82 LEU A CA 1
ATOM 645 C C . LEU A 1 82 ? 2.308 -3.680 -24.559 1.00 94.75 82 LEU A C 1
ATOM 647 O O . LEU A 1 82 ? 1.161 -3.246 -24.577 1.00 94.75 82 LEU A O 1
ATOM 651 N N . GLN A 1 83 ? 2.943 -4.006 -23.435 1.00 92.38 83 GLN A N 1
ATOM 652 C CA . GLN A 1 83 ? 2.389 -3.882 -22.086 1.00 92.38 83 GLN A CA 1
ATOM 653 C C . GLN A 1 83 ? 3.161 -2.897 -21.208 1.00 92.38 83 GLN A C 1
ATOM 655 O O . GLN A 1 83 ? 2.627 -2.392 -20.219 1.00 92.38 83 GLN A O 1
ATOM 660 N N . LEU A 1 84 ? 4.433 -2.644 -21.523 1.00 94.19 84 LEU A N 1
ATOM 661 C CA . LEU A 1 84 ? 5.294 -1.740 -20.767 1.00 94.19 84 LEU A CA 1
ATOM 662 C C . LEU A 1 84 ? 6.167 -0.920 -21.714 1.00 94.19 84 LEU A C 1
ATOM 664 O O . LEU A 1 84 ? 6.945 -1.490 -22.479 1.00 94.19 84 LEU A O 1
ATOM 668 N N . LEU A 1 85 ? 6.082 0.400 -21.580 1.00 97.19 85 LEU A N 1
ATOM 669 C CA . LEU A 1 85 ? 7.033 1.353 -22.137 1.00 97.19 85 LEU A CA 1
ATOM 670 C C . LEU A 1 85 ? 7.672 2.131 -20.986 1.00 97.19 85 LEU A C 1
ATOM 672 O O . LEU A 1 85 ? 6.981 2.863 -20.274 1.00 97.19 85 LEU A O 1
ATOM 676 N N . ASN A 1 86 ? 8.978 1.955 -20.795 1.00 94.88 86 ASN A N 1
ATOM 677 C CA . ASN A 1 86 ? 9.737 2.670 -19.776 1.00 94.88 86 ASN A CA 1
ATOM 678 C C . ASN A 1 86 ? 10.651 3.714 -20.423 1.00 94.88 86 ASN A C 1
ATOM 680 O O . ASN A 1 86 ? 11.587 3.342 -21.119 1.00 94.88 86 ASN A O 1
ATOM 684 N N . LEU A 1 87 ? 10.379 4.995 -20.182 1.00 96.62 87 LEU A N 1
ATOM 685 C CA . LEU A 1 87 ? 11.148 6.140 -20.683 1.00 96.62 87 LEU A CA 1
ATOM 686 C C . LEU A 1 87 ? 11.753 6.972 -19.546 1.00 96.62 87 LEU A C 1
ATOM 688 O O . LEU A 1 87 ? 12.318 8.025 -19.812 1.00 96.62 87 LEU A O 1
ATOM 692 N N . GLN A 1 88 ? 11.640 6.508 -18.299 1.00 92.00 88 GLN A N 1
ATOM 693 C CA . GLN A 1 88 ? 12.093 7.222 -17.105 1.00 92.00 88 GLN A CA 1
ATOM 694 C C . GLN A 1 88 ? 13.493 7.826 -17.264 1.00 92.00 88 GLN A C 1
ATOM 696 O O . GLN A 1 88 ? 14.358 7.188 -17.857 1.00 92.00 88 GLN A O 1
ATOM 701 N N . ASP A 1 89 ? 13.725 9.014 -16.698 1.00 89.62 89 ASP A N 1
ATOM 702 C CA . ASP A 1 89 ? 15.034 9.691 -16.683 1.00 89.62 89 ASP A CA 1
ATOM 703 C C . ASP A 1 89 ? 15.603 9.968 -18.093 1.00 89.62 89 ASP A C 1
ATOM 705 O O . ASP A 1 89 ? 16.785 10.256 -18.270 1.00 89.62 89 ASP A O 1
ATOM 709 N N . SER A 1 90 ? 14.769 9.878 -19.137 1.00 93.12 90 SER A N 1
ATOM 710 C CA . SER A 1 90 ? 15.178 10.235 -20.496 1.00 93.12 90 SER A CA 1
ATOM 711 C C . SE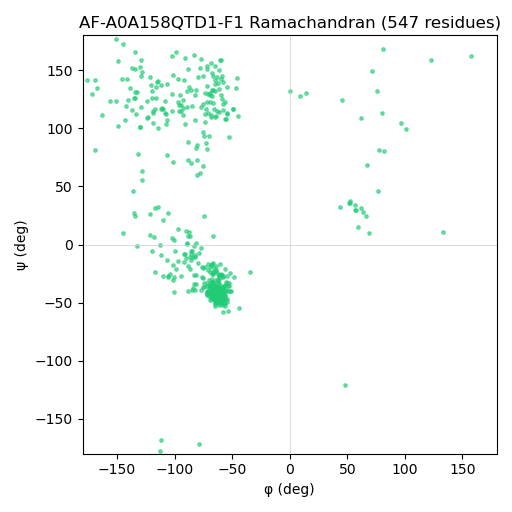R A 1 90 ? 14.924 11.709 -20.755 1.00 93.12 90 SER A C 1
ATOM 713 O O . SER A 1 90 ? 13.841 12.219 -20.477 1.00 93.12 90 SER A O 1
ATOM 715 N N . VAL A 1 91 ? 15.917 12.408 -21.302 1.00 92.62 91 VAL A N 1
ATOM 716 C CA . VAL A 1 91 ? 15.896 13.875 -21.408 1.00 92.62 91 VAL A CA 1
ATOM 717 C C . VAL A 1 91 ? 16.385 14.352 -22.770 1.00 92.62 91 VAL A C 1
ATOM 719 O O . VAL A 1 91 ? 17.196 13.697 -23.420 1.00 92.62 91 VAL A O 1
ATOM 722 N N . GLY A 1 92 ? 15.910 15.513 -23.213 1.00 93.19 92 GLY A N 1
ATOM 723 C CA . GLY A 1 92 ? 16.390 16.154 -24.437 1.00 93.19 92 GLY A CA 1
ATOM 724 C C . GLY A 1 92 ? 15.379 17.128 -25.029 1.00 93.19 92 GLY A C 1
ATOM 725 O O . GLY A 1 92 ? 14.195 17.093 -24.691 1.00 93.19 92 GLY A O 1
ATOM 726 N N . ASP A 1 93 ? 15.857 18.003 -25.909 1.00 91.62 93 ASP A N 1
ATOM 727 C CA . ASP A 1 93 ? 15.066 19.109 -26.457 1.00 91.62 93 ASP A CA 1
ATOM 728 C C . ASP A 1 93 ? 13.910 18.625 -27.351 1.00 91.62 93 ASP A C 1
ATOM 730 O O . ASP A 1 93 ? 12.885 19.297 -27.452 1.00 91.62 93 ASP A O 1
ATOM 734 N N . ALA A 1 94 ? 14.024 17.432 -27.950 1.00 94.25 94 ALA A N 1
ATOM 735 C CA . ALA A 1 94 ? 12.991 16.850 -28.809 1.00 94.25 94 ALA A CA 1
ATOM 736 C C . ALA A 1 94 ? 11.917 16.051 -28.040 1.00 94.25 94 ALA A C 1
ATOM 738 O O . ALA A 1 94 ? 11.076 15.399 -28.661 1.00 94.25 94 ALA A O 1
ATOM 739 N N . ALA A 1 95 ? 11.918 16.072 -26.699 1.00 94.00 95 ALA A N 1
ATOM 740 C CA . ALA A 1 95 ? 11.050 15.216 -25.882 1.00 94.00 95 ALA A CA 1
ATOM 741 C C . ALA A 1 95 ? 9.557 15.371 -26.210 1.00 94.00 95 ALA A C 1
ATOM 743 O O . ALA A 1 95 ? 8.849 14.374 -26.349 1.00 94.00 95 ALA A O 1
ATOM 744 N N . VAL A 1 96 ? 9.076 16.606 -26.385 1.00 95.38 96 VAL A N 1
ATOM 745 C CA . VAL A 1 96 ? 7.665 16.887 -26.712 1.00 95.38 96 VAL A CA 1
ATOM 746 C C . VAL A 1 96 ? 7.279 16.275 -28.061 1.00 95.38 96 VAL A C 1
ATOM 748 O O . VAL A 1 96 ? 6.247 15.609 -28.166 1.00 95.38 96 VAL A O 1
ATOM 751 N N . ASP A 1 97 ? 8.115 16.460 -29.083 1.00 96.06 97 ASP A N 1
ATOM 752 C CA . ASP A 1 97 ? 7.850 15.966 -30.435 1.00 96.06 97 ASP A CA 1
ATOM 753 C C . ASP A 1 97 ? 7.896 14.440 -30.505 1.00 96.06 97 ASP A C 1
ATOM 755 O O . ASP A 1 97 ? 7.023 13.815 -31.112 1.00 96.06 97 ASP A O 1
ATOM 759 N N . VAL A 1 98 ? 8.876 13.821 -29.842 1.00 96.56 98 VAL A N 1
ATOM 760 C CA . VAL A 1 98 ? 8.969 12.360 -29.764 1.00 96.56 98 VAL A CA 1
ATOM 761 C C . VAL A 1 98 ? 7.757 11.795 -29.027 1.00 96.56 98 VAL A C 1
ATOM 763 O O . VAL A 1 98 ? 7.110 10.889 -29.549 1.00 96.56 98 VAL A O 1
ATOM 766 N N . LEU A 1 99 ? 7.373 12.355 -27.873 1.00 96.75 99 LEU A N 1
ATOM 767 C CA . LEU A 1 99 ? 6.182 11.913 -27.138 1.00 96.75 99 LEU A CA 1
ATOM 768 C C . LEU A 1 99 ? 4.904 12.046 -27.961 1.00 96.75 99 LEU A C 1
ATOM 770 O O . LEU A 1 99 ? 4.075 11.135 -27.953 1.00 96.75 99 LEU A O 1
ATOM 774 N N . LYS A 1 100 ? 4.766 13.138 -28.718 1.00 96.94 100 LYS A N 1
ATOM 775 C CA . LYS A 1 100 ? 3.644 13.329 -29.638 1.00 96.94 100 LYS A CA 1
ATOM 776 C C . LYS A 1 100 ? 3.581 12.201 -30.667 1.00 96.94 100 LYS A C 1
ATOM 778 O O . LYS A 1 100 ? 2.510 11.631 -30.859 1.00 96.94 100 LYS A O 1
ATOM 783 N N . MET A 1 101 ? 4.707 11.850 -31.292 1.00 97.94 101 MET A N 1
ATOM 784 C CA . MET A 1 101 ? 4.770 10.746 -32.258 1.00 97.94 101 MET A CA 1
ATOM 785 C C . MET A 1 101 ? 4.439 9.398 -31.610 1.00 97.94 101 MET A C 1
ATOM 787 O O . MET A 1 101 ? 3.684 8.614 -32.184 1.00 97.94 101 MET A O 1
ATOM 791 N N . ILE A 1 102 ? 4.946 9.138 -30.399 1.00 97.56 102 ILE A N 1
ATOM 792 C CA . ILE A 1 102 ? 4.628 7.922 -29.635 1.00 97.56 102 ILE A CA 1
ATOM 793 C C . ILE A 1 102 ? 3.118 7.832 -29.393 1.00 97.56 102 ILE A C 1
ATOM 795 O O . ILE A 1 102 ? 2.514 6.797 -29.663 1.00 97.56 102 ILE A O 1
ATOM 799 N N . PHE A 1 103 ? 2.490 8.907 -28.914 1.00 97.12 103 PHE A N 1
ATOM 800 C CA . PHE A 1 103 ? 1.063 8.919 -28.588 1.00 97.12 103 PHE A CA 1
ATOM 801 C C . PHE A 1 103 ? 0.190 8.804 -29.838 1.00 97.12 103 PHE A C 1
ATOM 803 O O . PHE A 1 103 ? -0.773 8.039 -29.837 1.00 97.12 103 PHE A O 1
ATOM 810 N N . GLU A 1 104 ? 0.550 9.485 -30.926 1.00 96.81 104 GLU A N 1
ATOM 811 C CA . GLU A 1 104 ? -0.115 9.319 -32.221 1.00 96.81 104 GLU A CA 1
ATOM 812 C C . GLU A 1 104 ? -0.012 7.874 -32.727 1.00 96.81 104 GLU A C 1
ATOM 814 O O . GLU A 1 104 ? -1.011 7.312 -33.169 1.00 96.81 104 GLU A O 1
ATOM 819 N N . GLY A 1 105 ? 1.158 7.240 -32.607 1.00 96.62 105 GLY A N 1
ATOM 820 C CA . GLY A 1 105 ? 1.348 5.836 -32.972 1.00 96.62 105 GLY A CA 1
ATOM 821 C C . GLY A 1 105 ? 0.497 4.895 -32.120 1.00 96.62 105 GLY A C 1
ATOM 822 O O . GLY A 1 105 ? -0.252 4.075 -32.648 1.00 96.62 105 GLY A O 1
ATOM 823 N N . LEU A 1 106 ? 0.543 5.055 -30.796 1.00 95.94 106 LEU A N 1
ATOM 824 C CA . LEU A 1 106 ? -0.248 4.258 -29.858 1.00 95.94 106 LEU A CA 1
ATOM 825 C C . LEU A 1 106 ? -1.759 4.400 -30.104 1.00 95.94 106 LEU A C 1
ATOM 827 O O . LEU A 1 106 ? -2.472 3.399 -30.044 1.00 95.94 106 LEU A O 1
ATOM 831 N N . ALA A 1 107 ? -2.253 5.597 -30.429 1.00 94.88 107 ALA A N 1
ATOM 832 C CA . ALA A 1 107 ? -3.666 5.825 -30.748 1.00 94.88 107 ALA A CA 1
ATOM 833 C C . ALA A 1 107 ? -4.135 5.066 -32.008 1.00 94.88 107 ALA A C 1
ATOM 835 O O . ALA A 1 107 ? -5.319 4.754 -32.144 1.00 94.88 107 ALA A O 1
ATOM 836 N N . LEU A 1 108 ? -3.221 4.737 -32.928 1.00 95.00 108 LEU A N 1
ATOM 837 C CA . LEU A 1 108 ? -3.522 3.989 -34.154 1.00 95.00 108 LEU A CA 1
ATOM 838 C C . LEU A 1 108 ? -3.580 2.465 -33.946 1.00 95.00 108 LEU A C 1
ATOM 840 O O . LEU A 1 108 ? -4.003 1.740 -34.855 1.00 95.00 108 LEU A O 1
ATOM 844 N N . VAL A 1 109 ? -3.189 1.960 -32.771 1.00 93.00 109 VAL A N 1
ATOM 845 C CA . VAL A 1 109 ? -3.188 0.524 -32.470 1.00 93.00 109 VAL A CA 1
ATOM 846 C C . VAL A 1 109 ? -4.626 0.001 -32.387 1.00 93.00 109 VAL A C 1
ATOM 848 O O . VAL A 1 109 ? -5.375 0.281 -31.455 1.00 93.00 109 VAL A O 1
ATOM 851 N N . LYS A 1 110 ? -5.021 -0.809 -33.375 1.00 82.69 110 LYS A N 1
ATOM 852 C CA . LYS A 1 110 ? -6.328 -1.485 -33.404 1.00 82.69 110 LYS A CA 1
ATOM 853 C C . LYS A 1 110 ? -6.231 -2.893 -32.822 1.00 82.69 110 LYS A C 1
ATOM 855 O O . LYS A 1 110 ? -5.532 -3.738 -33.390 1.00 82.69 110 LYS A O 1
ATOM 860 N N . GLY A 1 111 ? -6.998 -3.147 -31.760 1.00 82.00 111 GLY A N 1
ATOM 861 C CA . GLY A 1 111 ? -7.082 -4.443 -31.080 1.00 82.00 111 GLY A CA 1
ATOM 862 C C . GLY A 1 111 ? -5.773 -4.822 -30.382 1.00 82.00 111 GLY A C 1
ATOM 863 O O . GLY A 1 111 ? -5.099 -5.743 -30.856 1.00 82.00 111 GLY A O 1
ATOM 864 N N . PRO A 1 112 ? -5.384 -4.109 -29.307 1.00 87.00 112 PRO A N 1
ATOM 865 C CA . PRO A 1 112 ? -4.249 -4.515 -28.489 1.00 87.00 112 PRO A CA 1
ATOM 866 C C . PRO A 1 112 ? -4.506 -5.911 -27.910 1.00 87.00 112 PRO A C 1
ATOM 868 O O . PRO A 1 112 ? -5.627 -6.255 -27.549 1.00 87.00 112 PRO A O 1
ATOM 871 N N . VAL A 1 113 ? -3.468 -6.740 -27.819 1.00 88.12 113 VAL A N 1
ATOM 872 C CA . VAL A 1 113 ? -3.624 -8.144 -27.391 1.00 88.12 113 VAL A CA 1
ATOM 873 C C . VAL A 1 113 ? -3.968 -8.254 -25.907 1.00 88.12 113 V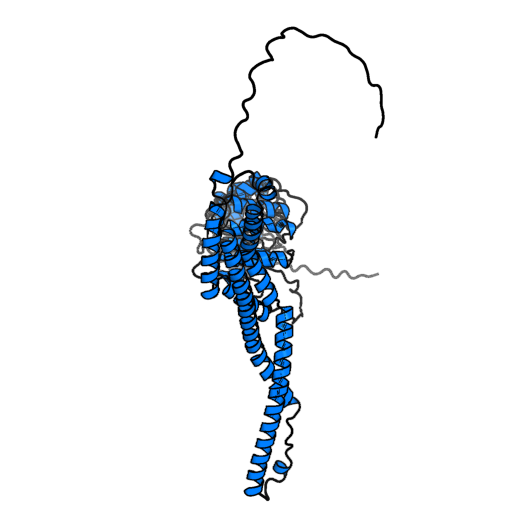AL A C 1
ATOM 875 O O . VAL A 1 113 ? -4.723 -9.138 -25.513 1.00 88.12 113 VAL A O 1
ATOM 878 N N . TYR A 1 114 ? -3.410 -7.361 -25.093 1.00 82.81 114 TYR A N 1
ATOM 879 C CA . TYR A 1 114 ? -3.549 -7.394 -23.636 1.00 82.81 114 TYR A CA 1
ATOM 880 C C . TYR A 1 114 ? -4.476 -6.310 -23.090 1.00 82.81 114 TYR A C 1
ATOM 882 O O . TYR A 1 114 ? -4.832 -6.365 -21.918 1.00 82.81 114 TYR A O 1
ATOM 890 N N . ASP A 1 115 ? -4.829 -5.314 -23.912 1.00 80.31 115 ASP A N 1
ATOM 891 C CA . ASP A 1 115 ? -5.550 -4.104 -23.501 1.00 80.31 115 ASP A CA 1
ATOM 892 C C . ASP A 1 115 ? -5.034 -3.463 -22.190 1.00 80.31 115 ASP A C 1
ATOM 894 O O . ASP A 1 115 ? -5.788 -2.899 -21.389 1.00 80.31 115 ASP A O 1
ATOM 898 N N . GLN A 1 116 ? -3.733 -3.588 -21.953 1.00 83.75 116 GLN A N 1
ATOM 899 C CA . GLN A 1 116 ? -3.074 -3.131 -20.746 1.00 83.75 116 GLN A CA 1
ATOM 900 C C . GLN A 1 116 ? -1.711 -2.581 -21.128 1.00 83.75 116 GLN A C 1
ATOM 902 O O . GLN A 1 116 ? -0.801 -3.347 -21.428 1.00 83.75 116 GLN A O 1
ATOM 907 N N . LEU A 1 117 ? -1.566 -1.260 -21.082 1.00 90.25 117 LEU A N 1
ATOM 908 C CA . LEU A 1 117 ? -0.294 -0.575 -21.279 1.00 90.25 117 LEU A CA 1
ATOM 909 C C . LEU A 1 117 ? 0.072 0.235 -20.035 1.00 90.25 117 LEU A C 1
ATOM 911 O O . LEU A 1 117 ? -0.750 0.985 -19.498 1.00 90.25 117 LEU A O 1
ATOM 915 N N . ARG A 1 118 ? 1.319 0.068 -19.594 1.00 89.50 118 ARG A N 1
ATOM 916 C CA . ARG A 1 118 ? 1.966 0.843 -18.535 1.00 89.50 118 ARG A CA 1
ATOM 917 C C . ARG A 1 118 ? 3.014 1.756 -19.152 1.00 89.50 118 ARG A C 1
ATOM 919 O O . ARG A 1 118 ? 3.915 1.275 -19.841 1.00 89.50 118 ARG A O 1
ATOM 926 N N . LEU A 1 119 ? 2.889 3.050 -18.896 1.00 94.19 119 LEU A N 1
ATOM 927 C CA . LEU A 1 119 ? 3.743 4.090 -19.449 1.00 94.19 119 LEU A CA 1
ATOM 928 C C . LEU A 1 119 ? 4.497 4.798 -18.321 1.00 94.19 119 LEU A C 1
ATOM 930 O O . LEU A 1 119 ? 3.879 5.438 -17.475 1.00 94.19 119 LEU A O 1
ATOM 934 N N . ASN A 1 120 ? 5.824 4.697 -18.308 1.00 91.19 120 ASN A N 1
ATOM 935 C CA . ASN A 1 120 ? 6.655 5.378 -17.319 1.00 91.19 120 ASN A CA 1
ATOM 936 C C . ASN A 1 120 ? 7.412 6.547 -17.960 1.00 91.19 120 ASN A C 1
ATOM 938 O O . ASN A 1 120 ? 8.290 6.326 -18.789 1.00 91.19 120 ASN A O 1
ATOM 942 N N . LEU A 1 121 ? 7.058 7.769 -17.563 1.00 93.25 121 LEU A N 1
ATOM 943 C CA . LEU A 1 121 ? 7.632 9.051 -17.987 1.00 93.25 121 LEU A CA 1
ATOM 944 C C . LEU A 1 121 ? 8.176 9.836 -16.779 1.00 93.25 121 LEU A C 1
ATOM 946 O O . LEU A 1 121 ? 8.199 11.068 -16.782 1.00 93.25 121 LEU A O 1
ATOM 950 N N . GLN A 1 122 ? 8.554 9.135 -15.710 1.00 86.25 122 GLN A N 1
ATOM 951 C CA . GLN A 1 122 ? 9.100 9.768 -14.517 1.00 86.25 122 GLN A CA 1
ATOM 952 C C . GLN A 1 122 ? 10.415 10.498 -14.830 1.00 86.25 122 GLN A C 1
ATOM 954 O O . GLN A 1 122 ? 11.247 9.970 -15.565 1.00 86.25 122 GLN A O 1
ATOM 959 N N . ASP A 1 123 ? 10.603 11.688 -14.258 1.00 86.69 123 ASP A N 1
ATOM 960 C CA . ASP A 1 123 ? 11.845 12.480 -14.331 1.00 86.69 123 ASP A CA 1
ATOM 961 C C . ASP A 1 123 ? 12.378 12.703 -15.761 1.00 86.69 123 ASP A C 1
ATOM 963 O O . ASP A 1 123 ? 13.574 12.716 -16.029 1.00 86.69 123 ASP A O 1
ATOM 967 N N . CYS A 1 124 ? 11.476 12.869 -16.729 1.00 91.62 124 CYS A N 1
ATOM 968 C CA . CYS A 1 124 ? 11.836 13.116 -18.130 1.00 91.62 124 CYS A CA 1
ATOM 969 C C . CYS A 1 124 ? 12.041 14.615 -18.436 1.00 91.62 124 CYS A C 1
ATOM 971 O O . CYS A 1 124 ? 12.108 15.019 -19.597 1.00 91.62 124 CYS A O 1
ATOM 973 N N . ARG A 1 125 ? 12.093 15.463 -17.394 1.00 89.94 125 ARG A N 1
ATOM 974 C CA . ARG A 1 125 ? 12.165 16.937 -17.474 1.00 89.94 125 ARG A CA 1
ATOM 975 C C . ARG A 1 125 ? 11.079 17.563 -18.360 1.00 89.94 125 ARG A C 1
ATOM 977 O O . ARG A 1 125 ? 11.302 18.572 -19.028 1.00 89.94 125 ARG A O 1
ATOM 984 N N . LEU A 1 126 ? 9.882 16.981 -18.347 1.00 90.69 126 LEU A N 1
ATOM 985 C CA . LEU A 1 126 ? 8.749 17.415 -19.159 1.00 90.69 126 LEU A CA 1
ATOM 986 C C . LEU A 1 126 ? 8.142 18.714 -18.616 1.00 90.69 126 LEU A C 1
ATOM 988 O O . LEU A 1 126 ? 7.561 18.748 -17.532 1.00 90.69 126 LEU A O 1
ATOM 992 N N . GLY A 1 127 ? 8.286 19.787 -19.393 1.00 86.88 127 GLY A N 1
ATOM 993 C CA . GLY A 1 127 ? 7.746 21.108 -19.079 1.00 86.88 127 GLY A CA 1
ATOM 994 C C . GLY A 1 127 ? 6.241 21.263 -19.361 1.00 86.88 127 GLY A C 1
ATOM 995 O O . GLY A 1 127 ? 5.555 20.302 -19.725 1.00 86.88 127 GLY A O 1
ATOM 996 N N . PRO A 1 128 ? 5.708 22.495 -19.266 1.00 85.31 128 PRO A N 1
ATOM 997 C CA . PRO A 1 128 ? 4.279 22.763 -19.435 1.00 85.31 128 PRO A CA 1
ATOM 998 C C . PRO A 1 128 ? 3.702 22.357 -20.799 1.00 85.31 128 PRO A C 1
ATOM 1000 O O . PRO A 1 128 ? 2.577 21.874 -20.885 1.00 85.31 128 PRO A O 1
ATOM 1003 N N . GLU A 1 129 ? 4.479 22.507 -21.871 1.00 93.00 129 GLU A N 1
ATOM 1004 C CA . GLU A 1 129 ? 4.061 22.125 -23.224 1.00 93.00 129 GLU A CA 1
ATOM 1005 C C . GLU A 1 129 ? 3.796 20.616 -23.345 1.00 93.00 129 GLU A C 1
ATOM 1007 O O . GLU A 1 129 ? 2.766 20.198 -23.882 1.00 93.00 129 GLU A O 1
ATOM 1012 N N . ALA A 1 130 ? 4.685 19.798 -22.772 1.00 93.62 130 ALA A N 1
ATOM 1013 C CA . ALA A 1 130 ? 4.507 18.353 -22.697 1.00 93.62 130 ALA A CA 1
ATOM 1014 C C . ALA A 1 130 ? 3.254 17.991 -21.887 1.00 93.62 130 ALA A C 1
ATOM 1016 O O . ALA A 1 130 ? 2.510 17.090 -22.270 1.00 93.62 130 ALA A O 1
ATOM 1017 N N . GLY A 1 131 ? 2.977 18.711 -20.795 1.00 89.19 131 GLY A N 1
ATOM 1018 C CA . GLY A 1 131 ? 1.778 18.475 -19.994 1.00 89.19 131 GLY A CA 1
ATOM 1019 C C . GLY A 1 131 ? 0.482 18.760 -20.756 1.00 89.19 131 GLY A C 1
ATOM 1020 O O . GLY A 1 131 ? -0.431 17.934 -20.737 1.00 89.19 131 GLY A O 1
ATOM 1021 N N . SER A 1 132 ? 0.417 19.862 -21.509 1.00 91.69 132 SER A N 1
ATOM 1022 C CA . SER A 1 132 ? -0.725 20.171 -22.386 1.00 91.69 132 SER A CA 1
ATOM 1023 C C . SER A 1 132 ? -0.896 19.147 -23.513 1.00 91.69 132 SER A C 1
ATOM 1025 O O . SER A 1 132 ? -2.020 18.772 -23.861 1.00 91.69 132 SER A O 1
ATOM 1027 N N . LEU A 1 133 ? 0.210 18.653 -24.078 1.00 96.62 133 LEU A N 1
ATOM 1028 C CA . LEU A 1 133 ? 0.192 17.572 -25.064 1.00 96.62 133 LEU A CA 1
ATOM 1029 C C . LEU A 1 133 ? -0.402 16.288 -24.469 1.00 96.62 133 LEU A C 1
ATOM 1031 O O . LEU A 1 133 ? -1.326 15.717 -25.056 1.00 96.62 133 LEU A O 1
ATOM 1035 N N . ILE A 1 134 ? 0.091 15.873 -23.296 1.00 94.62 134 ILE A N 1
ATOM 1036 C CA . ILE A 1 134 ? -0.389 14.689 -22.577 1.00 94.62 134 ILE A CA 1
ATOM 1037 C C . ILE A 1 134 ? -1.883 14.828 -22.285 1.00 94.62 134 ILE A C 1
ATOM 1039 O O . ILE A 1 134 ? -2.652 13.929 -22.615 1.00 94.62 134 ILE A O 1
ATOM 1043 N N . ALA A 1 135 ? -2.317 15.976 -21.764 1.00 88.94 135 ALA A N 1
ATOM 1044 C CA . ALA A 1 135 ? -3.722 16.246 -21.470 1.00 88.94 135 ALA A CA 1
ATOM 1045 C C . ALA A 1 135 ? -4.645 16.095 -22.690 1.00 88.94 135 ALA A C 1
ATOM 1047 O O . ALA A 1 135 ? -5.791 15.652 -22.580 1.00 88.94 135 ALA A O 1
ATOM 1048 N N . ARG A 1 136 ? -4.155 16.482 -23.871 1.00 94.88 136 ARG A N 1
ATOM 1049 C CA . ARG A 1 136 ? -4.919 16.422 -25.118 1.00 94.88 136 ARG A CA 1
ATOM 1050 C C . ARG A 1 136 ? -5.003 15.010 -25.693 1.00 94.88 136 ARG A C 1
ATOM 1052 O O . ARG A 1 136 ? -6.040 14.666 -26.246 1.00 94.88 136 ARG A O 1
ATOM 1059 N N . GLN A 1 137 ? -3.926 14.232 -25.613 1.00 95.56 137 GLN A N 1
ATOM 1060 C CA . GLN A 1 137 ? -3.808 12.954 -26.326 1.00 95.56 137 GLN A CA 1
ATOM 1061 C C . GLN A 1 137 ? -4.071 11.727 -25.452 1.00 95.56 137 GLN A C 1
ATOM 1063 O O . GLN A 1 137 ? -4.544 10.722 -25.971 1.00 95.56 137 GLN A O 1
ATOM 1068 N N . LEU A 1 138 ? -3.821 11.797 -24.141 1.00 91.44 138 LEU A N 1
ATOM 1069 C CA . LEU A 1 138 ? -4.015 10.669 -23.226 1.00 91.44 138 LEU A CA 1
ATOM 1070 C C . LEU A 1 138 ? -5.431 10.054 -23.288 1.00 91.44 138 LEU A C 1
ATOM 1072 O O . LEU A 1 138 ? -5.514 8.827 -23.295 1.00 91.44 138 LEU A O 1
ATOM 1076 N N . PRO A 1 139 ? -6.533 10.829 -23.410 1.00 89.88 139 PRO A N 1
ATOM 1077 C CA . PRO A 1 139 ? -7.878 10.259 -23.552 1.00 89.88 139 PRO A CA 1
ATOM 1078 C C . PRO A 1 139 ? -8.079 9.365 -24.783 1.00 89.88 139 PRO A C 1
ATOM 1080 O O . PRO A 1 139 ? -8.919 8.470 -24.753 1.00 89.88 139 PRO A O 1
ATOM 1083 N N . GLU A 1 140 ? -7.306 9.583 -25.850 1.00 92.19 140 GLU A N 1
ATOM 1084 C CA . GLU A 1 140 ? -7.375 8.790 -27.084 1.00 92.19 140 GLU A CA 1
ATOM 1085 C C . GLU A 1 140 ? -6.633 7.447 -26.946 1.00 92.19 140 GLU A C 1
ATOM 1087 O O . GLU A 1 140 ? -6.836 6.517 -27.729 1.00 92.19 140 GLU A O 1
ATOM 1092 N N . LEU A 1 141 ? -5.784 7.306 -25.921 1.00 92.25 141 LEU A N 1
ATOM 1093 C CA . LEU A 1 141 ? -4.975 6.114 -25.681 1.00 92.25 141 LEU A CA 1
ATOM 1094 C C . LEU A 1 141 ? -5.764 5.068 -24.893 1.00 92.25 141 LEU A C 1
ATOM 1096 O O . LEU A 1 141 ? -5.462 4.770 -23.737 1.00 92.25 141 LEU A O 1
ATOM 1100 N N . SER A 1 142 ? -6.766 4.473 -25.542 1.00 84.75 142 SER A N 1
ATOM 1101 C CA . SER A 1 142 ? -7.695 3.534 -24.896 1.00 84.75 142 SER A CA 1
ATOM 1102 C C . SER A 1 142 ? -7.019 2.360 -24.180 1.00 84.75 142 SER A C 1
ATOM 1104 O O . SER A 1 142 ? -7.576 1.874 -23.212 1.00 84.75 142 SER A O 1
ATOM 1106 N N . GLN A 1 143 ? -5.825 1.927 -24.595 1.00 87.50 143 GLN A N 1
ATOM 1107 C CA . GLN A 1 143 ? -5.079 0.813 -23.987 1.00 87.50 143 GLN A CA 1
ATOM 1108 C C . GLN A 1 143 ? -4.265 1.181 -22.731 1.00 87.50 143 GLN A C 1
ATOM 1110 O O . GLN A 1 143 ? -3.740 0.289 -22.063 1.00 87.50 143 GLN A O 1
ATOM 1115 N N . VAL A 1 144 ? -4.105 2.471 -22.409 1.00 89.19 144 VAL A N 1
ATOM 1116 C CA . VAL A 1 144 ? -3.282 2.910 -21.272 1.00 89.19 144 VAL A CA 1
ATOM 1117 C C . VAL A 1 144 ? -4.037 2.688 -19.969 1.00 89.19 144 VAL A C 1
ATOM 1119 O O . VAL A 1 144 ? -5.088 3.269 -19.719 1.00 89.19 144 VAL A O 1
ATOM 1122 N N . THR A 1 145 ? -3.449 1.847 -19.124 1.00 80.12 145 THR A N 1
ATOM 1123 C CA . THR A 1 145 ? -3.973 1.497 -17.798 1.00 80.12 145 THR A CA 1
ATOM 1124 C C . THR A 1 145 ? -3.185 2.150 -16.676 1.00 80.12 145 THR A C 1
ATOM 1126 O O . THR A 1 145 ? -3.748 2.426 -15.622 1.00 80.12 145 THR A O 1
ATOM 1129 N N . GLN A 1 146 ? -1.898 2.433 -16.888 1.00 81.06 146 GLN A N 1
ATOM 1130 C CA . GLN A 1 146 ? -1.050 3.074 -15.888 1.00 81.06 146 GLN A CA 1
ATOM 1131 C C . GLN A 1 146 ? -0.142 4.114 -16.539 1.00 81.06 146 GLN A C 1
ATOM 1133 O O . GLN A 1 146 ? 0.484 3.816 -17.559 1.00 81.06 146 GLN A O 1
ATOM 1138 N N . ILE A 1 147 ? -0.034 5.299 -15.937 1.00 85.94 147 ILE A N 1
ATOM 1139 C CA . ILE A 1 147 ? 0.915 6.334 -16.358 1.00 85.94 147 ILE A CA 1
ATOM 1140 C C . ILE A 1 147 ? 1.679 6.913 -15.161 1.00 85.94 147 ILE A C 1
ATOM 1142 O O . ILE A 1 147 ? 1.083 7.280 -14.154 1.00 85.94 147 ILE A O 1
ATOM 1146 N N . THR A 1 148 ? 3.001 7.008 -15.258 1.00 81.19 148 THR A N 1
ATOM 1147 C CA . THR A 1 148 ? 3.854 7.626 -14.232 1.00 81.19 148 THR A CA 1
ATOM 1148 C C . THR A 1 148 ? 4.446 8.907 -14.800 1.00 81.19 148 THR A C 1
ATOM 1150 O O . THR A 1 148 ? 5.190 8.855 -15.770 1.00 81.19 148 THR A O 1
ATOM 1153 N N . LEU A 1 149 ? 4.100 10.050 -14.212 1.00 82.94 149 LEU A N 1
ATOM 1154 C CA . LEU A 1 149 ? 4.485 11.402 -14.633 1.00 82.94 149 LEU A CA 1
ATOM 1155 C C . LEU A 1 149 ? 5.239 12.162 -13.528 1.00 82.94 149 LEU A C 1
ATOM 1157 O O . LEU A 1 149 ? 5.465 13.365 -13.655 1.00 82.94 149 LEU A O 1
ATOM 1161 N N . SER A 1 150 ? 5.599 11.497 -12.432 1.00 75.56 150 SER A N 1
ATOM 1162 C CA . SER A 1 150 ? 6.280 12.130 -11.302 1.00 75.56 150 SER A CA 1
ATOM 1163 C C . SER A 1 150 ? 7.621 12.763 -11.699 1.00 75.56 150 SER A C 1
ATOM 1165 O O . SER A 1 150 ? 8.212 12.402 -12.713 1.00 75.56 150 SER A O 1
ATOM 1167 N N . ASP A 1 151 ? 8.096 13.712 -10.897 1.00 74.19 151 ASP A N 1
ATOM 1168 C CA . ASP A 1 151 ? 9.388 14.395 -11.056 1.00 74.19 151 ASP A CA 1
ATOM 1169 C C . ASP A 1 151 ? 9.518 15.226 -12.355 1.00 74.19 151 ASP A C 1
ATOM 1171 O O . ASP A 1 151 ? 10.608 15.455 -12.860 1.00 74.19 151 ASP A O 1
ATOM 1175 N N . ASN A 1 152 ? 8.403 15.730 -12.902 1.00 81.38 152 ASN A N 1
ATOM 1176 C CA . ASN A 1 152 ? 8.397 16.590 -14.095 1.00 81.38 152 ASN A CA 1
ATOM 1177 C C . ASN A 1 152 ? 7.898 18.025 -13.802 1.00 81.38 152 ASN A C 1
ATOM 1179 O O . ASN A 1 152 ? 6.899 18.197 -13.091 1.00 81.38 152 ASN A O 1
ATOM 1183 N N . PRO A 1 153 ? 8.520 19.071 -14.385 1.00 81.06 153 PRO A N 1
ATOM 1184 C CA . PRO A 1 153 ? 8.148 20.474 -14.184 1.00 81.06 153 PRO A CA 1
ATOM 1185 C C . PRO A 1 153 ? 6.938 20.917 -15.037 1.00 81.06 153 PRO A C 1
ATOM 1187 O O . PRO A 1 153 ? 7.016 21.862 -15.819 1.00 81.06 153 PRO A O 1
ATOM 1190 N N . PHE A 1 154 ? 5.775 20.283 -14.868 1.00 77.12 154 PHE A N 1
ATOM 1191 C CA . PHE A 1 154 ? 4.562 20.625 -15.634 1.00 77.12 154 PHE A CA 1
ATOM 1192 C C . PHE A 1 154 ? 3.962 22.004 -15.308 1.00 77.12 154 PHE A C 1
ATOM 1194 O O . PHE A 1 154 ? 3.137 22.518 -16.072 1.00 77.12 154 PHE A O 1
ATOM 1201 N N . GLU A 1 155 ? 4.323 22.599 -14.171 1.00 74.81 155 GLU A N 1
ATOM 1202 C CA . GLU A 1 155 ? 3.751 23.854 -13.668 1.00 74.81 155 GLU A CA 1
ATOM 1203 C C . GLU A 1 155 ? 2.208 23.849 -13.719 1.00 74.81 155 GLU A C 1
ATOM 1205 O O . GLU A 1 155 ? 1.567 22.985 -13.128 1.00 74.81 155 GLU A O 1
ATOM 1210 N N . ARG A 1 156 ? 1.581 24.796 -14.437 1.00 69.12 156 ARG A N 1
ATOM 1211 C CA . ARG A 1 156 ? 0.118 24.899 -14.569 1.00 69.12 156 ARG A CA 1
ATOM 1212 C C . ARG A 1 156 ? -0.488 23.858 -15.515 1.00 69.12 156 ARG A C 1
ATOM 1214 O O . ARG A 1 156 ? -1.681 23.588 -15.410 1.00 69.12 156 ARG A O 1
ATOM 1221 N N . SER A 1 157 ? 0.287 23.255 -16.413 1.00 75.00 157 SER A N 1
ATOM 1222 C CA . SER A 1 157 ? -0.250 22.253 -17.352 1.00 75.00 157 SER A CA 1
ATOM 1223 C C . SER A 1 157 ? -0.689 20.960 -16.652 1.00 75.00 157 SER A C 1
ATOM 1225 O O . SER A 1 157 ? -1.521 20.221 -17.176 1.00 75.00 157 SER A O 1
ATOM 1227 N N . ILE A 1 158 ? -0.239 20.736 -15.410 1.00 72.81 158 ILE A N 1
ATOM 1228 C CA . ILE A 1 158 ? -0.737 19.652 -14.556 1.00 72.81 158 ILE A CA 1
ATOM 1229 C C . ILE A 1 158 ? -2.263 19.712 -14.393 1.00 72.81 158 ILE A C 1
ATOM 1231 O O . ILE A 1 158 ? -2.924 18.679 -14.337 1.00 72.81 158 ILE A O 1
ATOM 1235 N N . PHE A 1 159 ? -2.855 20.914 -14.397 1.00 63.88 159 PHE A N 1
ATOM 1236 C CA . PHE A 1 159 ? -4.307 21.093 -14.318 1.00 63.88 159 PHE A CA 1
ATOM 1237 C C . PHE A 1 159 ? -5.029 20.586 -15.560 1.00 63.88 159 PHE A C 1
ATOM 1239 O O . PHE A 1 159 ? -6.171 20.141 -15.468 1.00 63.88 159 PHE A O 1
ATOM 1246 N N . GLU A 1 160 ? -4.391 20.675 -16.721 1.00 76.00 160 GLU A N 1
ATOM 1247 C CA . GLU A 1 160 ? -4.945 20.169 -17.972 1.00 76.00 160 GLU A CA 1
ATOM 1248 C C . GLU A 1 160 ? -4.916 18.643 -17.976 1.00 76.00 160 GLU A C 1
ATOM 1250 O O . GLU A 1 160 ? -5.933 18.029 -18.302 1.00 76.00 160 GLU A O 1
ATOM 1255 N N . ILE A 1 161 ? -3.809 18.047 -17.511 1.00 79.31 161 ILE A N 1
ATOM 1256 C CA . ILE A 1 161 ? -3.679 16.592 -17.339 1.00 79.31 161 ILE A CA 1
ATOM 1257 C C . ILE A 1 161 ? -4.784 16.092 -16.409 1.00 79.31 161 ILE A C 1
ATOM 1259 O O . ILE A 1 161 ? -5.557 15.213 -16.765 1.00 79.31 161 ILE A O 1
ATOM 1263 N N . ILE A 1 162 ? -4.936 16.720 -15.245 1.00 67.31 162 ILE A N 1
ATOM 1264 C CA . ILE A 1 162 ? -5.952 16.357 -14.251 1.00 67.31 162 ILE A CA 1
ATOM 1265 C C . ILE A 1 162 ? -7.373 16.448 -14.823 1.00 67.31 162 ILE A C 1
ATOM 1267 O O . ILE A 1 162 ? -8.190 15.553 -14.613 1.00 67.31 162 ILE A O 1
ATOM 1271 N N . LYS A 1 163 ? -7.673 17.501 -15.592 1.00 66.44 163 LYS A N 1
ATOM 1272 C CA . LYS A 1 163 ? -8.983 17.683 -16.237 1.00 66.44 163 LYS A CA 1
ATOM 1273 C C . LYS A 1 163 ? -9.281 16.652 -17.324 1.00 66.44 163 LYS A C 1
ATOM 1275 O O . LYS A 1 163 ? -10.454 16.465 -17.650 1.00 66.44 163 LYS A O 1
ATOM 1280 N N . CYS A 1 164 ? -8.269 16.028 -17.926 1.00 78.31 164 CYS A N 1
ATOM 1281 C CA . CYS A 1 164 ? -8.470 15.035 -18.979 1.00 78.31 164 CYS A CA 1
ATOM 1282 C C . CYS A 1 164 ? -8.675 13.616 -18.434 1.00 78.31 164 CYS A C 1
ATOM 1284 O O . CYS A 1 164 ? -9.278 12.797 -19.126 1.00 78.31 164 CYS A O 1
ATOM 1286 N N . LEU A 1 165 ? -8.240 13.334 -17.201 1.00 72.88 165 LEU A N 1
ATOM 1287 C CA . LEU A 1 165 ? -8.344 12.010 -16.575 1.00 72.88 165 LEU A CA 1
ATOM 1288 C C . LEU A 1 165 ? -9.751 11.387 -16.626 1.00 72.88 165 LEU A C 1
ATOM 1290 O O . LEU A 1 165 ? -9.824 10.206 -16.959 1.00 72.88 165 LEU A O 1
ATOM 1294 N N . PRO A 1 166 ? -10.876 12.120 -16.436 1.00 67.88 166 PRO A N 1
ATOM 1295 C CA . PRO A 1 166 ? -12.209 11.507 -16.490 1.00 67.88 166 PRO A CA 1
ATOM 1296 C C . PRO A 1 166 ? -12.565 10.946 -17.869 1.00 67.88 166 PRO A C 1
ATOM 1298 O O . PRO A 1 166 ? -13.493 10.155 -18.007 1.00 67.88 166 PRO A O 1
ATOM 1301 N N . LYS A 1 167 ? -11.852 11.388 -18.909 1.00 77.31 167 LYS A N 1
ATOM 1302 C CA . LYS A 1 167 ? -12.039 10.932 -20.288 1.00 77.31 167 LYS A CA 1
ATOM 1303 C C . LYS A 1 167 ? -11.226 9.668 -20.594 1.00 77.31 167 LYS A C 1
ATOM 1305 O O . LYS A 1 167 ? -11.444 9.055 -21.633 1.00 77.31 167 LYS A O 1
ATOM 1310 N N . CYS A 1 168 ? -10.311 9.266 -19.710 1.00 78.81 168 CYS A N 1
ATOM 1311 C CA . CYS A 1 168 ? -9.416 8.127 -19.899 1.00 78.81 168 CYS A CA 1
ATOM 1312 C C . CYS A 1 168 ? -10.079 6.836 -19.386 1.00 78.81 168 CYS A C 1
ATOM 1314 O O . CYS A 1 168 ? -9.910 6.453 -18.234 1.00 78.81 168 CYS A O 1
ATOM 1316 N N . GLN A 1 169 ? -10.843 6.151 -20.241 1.00 72.81 169 GLN A N 1
ATOM 1317 C CA . GLN A 1 169 ? -11.768 5.079 -19.829 1.00 72.81 169 GLN A CA 1
ATOM 1318 C C . GLN A 1 169 ? -11.128 3.857 -19.144 1.00 72.81 169 GLN A C 1
ATOM 1320 O O . GLN A 1 169 ? -11.808 3.175 -18.381 1.00 72.81 169 GLN A O 1
ATOM 1325 N N . ARG A 1 170 ? -9.856 3.547 -19.433 1.00 75.38 170 ARG A N 1
ATOM 1326 C CA . ARG A 1 170 ? -9.147 2.372 -18.882 1.00 75.38 170 ARG A CA 1
ATOM 1327 C C . ARG A 1 170 ? -8.011 2.731 -17.930 1.00 75.38 170 ARG A C 1
ATOM 1329 O O . ARG A 1 170 ? -7.357 1.825 -17.416 1.00 75.38 170 ARG A O 1
ATOM 1336 N N . LEU A 1 171 ? -7.767 4.022 -17.705 1.00 74.69 171 LEU A N 1
ATOM 1337 C CA . LEU A 1 171 ? -6.695 4.467 -16.828 1.00 74.69 171 LEU A CA 1
ATOM 1338 C C . LEU A 1 171 ? -7.074 4.137 -15.385 1.00 74.69 171 LEU A C 1
ATOM 1340 O O . LEU A 1 171 ? -8.024 4.698 -14.845 1.00 74.69 171 LEU A O 1
ATOM 1344 N N . VAL A 1 172 ? -6.329 3.220 -14.776 1.00 64.94 172 VAL A N 1
ATOM 1345 C CA . VAL A 1 172 ? -6.495 2.851 -13.370 1.00 64.94 172 VAL A CA 1
ATOM 1346 C C . VAL A 1 172 ? -5.445 3.542 -12.507 1.00 64.94 172 VAL A C 1
ATOM 1348 O O . VAL A 1 172 ? -5.810 4.109 -11.491 1.00 64.94 172 VAL A O 1
ATOM 1351 N N . HIS A 1 173 ? -4.190 3.641 -12.957 1.00 66.31 173 HIS A N 1
ATOM 1352 C CA . HIS A 1 173 ? -3.081 4.164 -12.149 1.00 66.31 173 HIS A CA 1
ATOM 1353 C C . HIS A 1 173 ? -2.478 5.455 -12.714 1.00 66.31 173 HIS A C 1
ATOM 1355 O O . HIS A 1 173 ? -2.151 5.520 -13.905 1.00 66.31 173 HIS A O 1
ATOM 1361 N N . ILE A 1 174 ? -2.218 6.447 -11.853 1.00 70.12 174 ILE A N 1
ATOM 1362 C CA . ILE A 1 174 ? -1.503 7.668 -12.240 1.00 70.12 174 ILE A CA 1
ATOM 1363 C C . ILE A 1 174 ? -0.542 8.188 -11.163 1.00 70.12 174 ILE A C 1
ATOM 1365 O O . ILE A 1 174 ? -0.954 8.636 -10.107 1.00 70.12 174 ILE A O 1
ATOM 1369 N N . ALA A 1 175 ? 0.753 8.274 -11.451 1.00 66.44 175 ALA A N 1
ATOM 1370 C CA . ALA A 1 175 ? 1.680 8.981 -10.563 1.00 66.44 175 ALA A CA 1
ATOM 1371 C C . ALA A 1 175 ? 1.895 10.424 -11.055 1.00 66.44 175 ALA A C 1
ATOM 1373 O O . ALA A 1 175 ? 2.352 10.618 -12.175 1.00 66.44 175 ALA A O 1
ATOM 1374 N N . LEU A 1 176 ? 1.567 11.436 -10.245 1.00 65.88 176 LEU A N 1
ATOM 1375 C CA . LEU A 1 176 ? 1.884 12.859 -10.466 1.00 65.88 176 LEU A CA 1
ATOM 1376 C C . LEU A 1 176 ? 2.898 13.363 -9.402 1.00 65.88 176 LEU A C 1
ATOM 1378 O O . LEU A 1 176 ? 3.368 12.595 -8.575 1.00 65.88 176 LEU A O 1
ATOM 1382 N N . GLY A 1 177 ? 3.290 14.636 -9.388 1.00 58.25 177 GLY A N 1
ATOM 1383 C CA . GLY A 1 177 ? 4.052 15.214 -8.260 1.00 58.25 177 GLY A CA 1
ATOM 1384 C C . GLY A 1 177 ? 5.568 14.948 -8.237 1.00 58.25 177 GLY A C 1
ATOM 1385 O O . GLY A 1 177 ? 6.089 14.159 -9.011 1.00 58.25 177 GLY A O 1
ATOM 1386 N N . SER A 1 178 ? 6.280 15.664 -7.364 1.00 52.88 178 SER A N 1
ATOM 1387 C CA . SER A 1 178 ? 7.745 15.631 -7.206 1.00 52.88 178 SER A CA 1
ATOM 1388 C C . SER A 1 178 ? 8.128 14.882 -5.927 1.00 52.88 178 SER A C 1
ATOM 1390 O O . SER A 1 178 ? 7.497 15.098 -4.889 1.00 52.88 178 SER A O 1
ATOM 1392 N N . ARG A 1 179 ? 9.165 14.038 -5.969 1.00 48.75 179 ARG A N 1
ATOM 1393 C CA . ARG A 1 179 ? 9.805 13.430 -4.789 1.00 48.75 179 ARG A CA 1
ATOM 1394 C C . ARG A 1 179 ? 10.522 14.477 -3.928 1.00 48.75 179 ARG A C 1
ATOM 1396 O O . ARG A 1 179 ? 10.650 14.279 -2.718 1.00 48.75 179 ARG A O 1
ATOM 1403 N N . ASP A 1 180 ? 10.906 15.612 -4.518 1.00 42.31 180 ASP A N 1
ATOM 1404 C CA . ASP A 1 180 ? 11.536 16.737 -3.824 1.00 42.31 180 ASP A CA 1
ATOM 1405 C C . ASP A 1 180 ? 10.513 17.786 -3.343 1.00 42.31 180 ASP A C 1
ATOM 1407 O O . ASP A 1 180 ? 9.719 18.343 -4.105 1.00 42.31 180 ASP A O 1
ATOM 1411 N N . LYS A 1 181 ? 10.562 18.044 -2.029 1.00 44.97 181 LYS A N 1
ATOM 1412 C CA . LYS A 1 181 ? 9.528 18.641 -1.158 1.00 44.97 181 LYS A CA 1
ATOM 1413 C C . LYS A 1 181 ? 9.274 20.160 -1.277 1.00 44.97 181 LYS A C 1
ATOM 1415 O O . LYS A 1 181 ? 8.846 20.743 -0.281 1.00 44.97 181 LYS A O 1
ATOM 1420 N N . SER A 1 182 ? 9.553 20.853 -2.386 1.00 39.62 182 SER A N 1
ATOM 1421 C CA . SER A 1 182 ? 9.686 22.328 -2.293 1.00 39.62 182 SER A CA 1
ATOM 1422 C C . SER A 1 182 ? 8.985 23.252 -3.293 1.00 39.62 182 SER A C 1
ATOM 1424 O O . SER A 1 182 ? 9.109 24.456 -3.072 1.00 39.62 182 SER A O 1
ATOM 1426 N N . SER A 1 183 ? 8.227 22.829 -4.322 1.00 42.03 183 SER A N 1
ATOM 1427 C CA . SER A 1 183 ? 7.759 23.860 -5.287 1.00 42.03 183 SER A CA 1
ATOM 1428 C C . SER A 1 183 ? 6.384 23.778 -5.958 1.00 42.03 183 SER A C 1
ATOM 1430 O O . SER A 1 183 ? 6.127 24.612 -6.827 1.00 42.03 183 SER A O 1
ATOM 1432 N N . ALA A 1 184 ? 5.457 22.898 -5.586 1.00 46.59 184 ALA A N 1
ATOM 1433 C CA . ALA A 1 184 ? 4.119 22.950 -6.187 1.00 46.59 184 ALA A CA 1
ATOM 1434 C C . ALA A 1 184 ? 3.031 22.752 -5.140 1.00 46.59 184 ALA A C 1
ATOM 1436 O O . ALA A 1 184 ? 2.952 21.679 -4.563 1.00 46.59 184 ALA A O 1
ATOM 1437 N N . THR A 1 185 ? 2.211 23.790 -4.928 1.00 51.72 185 THR A N 1
ATOM 1438 C CA . THR A 1 185 ? 0.955 23.699 -4.178 1.00 51.72 185 THR A CA 1
ATOM 1439 C C . THR A 1 185 ? -0.203 23.461 -5.138 1.00 51.72 185 THR A C 1
ATOM 1441 O O . THR A 1 185 ? -0.509 24.310 -5.979 1.00 51.72 185 THR A O 1
ATOM 1444 N N . ALA A 1 186 ? -0.857 22.303 -5.044 1.00 55.44 186 ALA A N 1
ATOM 1445 C CA . ALA A 1 186 ? -2.092 22.049 -5.779 1.00 55.44 186 ALA A CA 1
ATOM 1446 C C . ALA A 1 186 ? -3.266 22.866 -5.176 1.00 55.44 186 ALA A C 1
ATOM 1448 O O . ALA A 1 186 ? -3.566 22.717 -3.992 1.00 55.44 186 ALA A O 1
ATOM 1449 N N . PRO A 1 187 ? -3.966 23.723 -5.944 1.00 53.03 187 PRO A N 1
ATOM 1450 C CA . PRO A 1 187 ? -5.142 24.449 -5.478 1.00 53.03 187 PRO A CA 1
ATOM 1451 C C . PRO A 1 187 ? -6.322 23.512 -5.208 1.00 53.03 187 PRO A C 1
ATOM 1453 O O . PRO A 1 187 ? -6.551 22.551 -5.941 1.00 53.03 187 PRO A O 1
ATOM 1456 N N . ASP A 1 188 ? -7.142 23.882 -4.228 1.00 52.66 188 ASP A N 1
ATOM 1457 C CA . ASP A 1 188 ? -8.296 23.121 -3.739 1.00 52.66 188 ASP A CA 1
ATOM 1458 C C . ASP A 1 188 ? -9.177 22.528 -4.849 1.00 52.66 188 ASP A C 1
ATOM 1460 O O . ASP A 1 188 ? -9.344 21.316 -4.934 1.00 52.66 188 ASP A O 1
ATOM 1464 N N . ARG A 1 189 ? -9.661 23.344 -5.790 1.00 56.97 189 ARG A N 1
ATOM 1465 C CA . ARG A 1 189 ? -10.545 22.866 -6.876 1.00 56.97 189 ARG A CA 1
ATOM 1466 C C . ARG A 1 189 ? -9.948 21.725 -7.718 1.00 56.97 189 ARG A C 1
ATOM 1468 O O . ARG A 1 189 ? -10.680 21.005 -8.388 1.00 56.97 189 ARG A O 1
ATOM 1475 N N . THR A 1 190 ? -8.626 21.579 -7.711 1.00 57.03 190 THR A N 1
ATOM 1476 C CA . THR A 1 190 ? -7.899 20.525 -8.428 1.00 57.03 190 THR A CA 1
ATOM 1477 C C . THR A 1 190 ? -7.872 19.225 -7.646 1.00 57.03 190 THR A C 1
ATOM 1479 O O . THR A 1 190 ? -8.040 18.163 -8.239 1.00 57.03 190 THR A O 1
ATOM 1482 N N . LEU A 1 191 ? -7.705 19.302 -6.324 1.00 62.56 191 LEU A N 1
ATOM 1483 C CA . LEU A 1 191 ? -7.811 18.138 -5.449 1.00 62.56 191 LEU A CA 1
ATOM 1484 C C . LEU A 1 191 ? -9.228 17.567 -5.477 1.00 62.56 191 LEU A C 1
ATOM 1486 O O . LEU A 1 191 ? -9.381 16.352 -5.478 1.00 62.56 191 LEU A O 1
ATOM 1490 N N . ASP A 1 192 ? -10.243 18.429 -5.578 1.00 62.78 192 ASP A N 1
ATOM 1491 C CA . ASP A 1 192 ? -11.637 18.000 -5.743 1.00 62.78 192 ASP A CA 1
ATOM 1492 C C . ASP A 1 192 ? -11.843 17.250 -7.058 1.00 62.78 192 ASP A C 1
ATOM 1494 O O . ASP A 1 192 ? -12.430 16.172 -7.068 1.00 62.78 192 ASP A O 1
ATOM 1498 N N . LEU A 1 193 ? -11.320 17.786 -8.165 1.00 60.97 193 LEU A N 1
ATOM 1499 C CA . LEU A 1 193 ? -11.448 17.146 -9.470 1.00 60.97 193 LEU A CA 1
ATOM 1500 C C . LEU A 1 193 ? -10.676 15.822 -9.526 1.00 60.97 193 LEU A C 1
ATOM 1502 O O . LEU A 1 193 ? -11.210 14.834 -10.016 1.00 60.97 193 LEU A O 1
ATOM 1506 N N . LEU A 1 194 ? -9.461 15.765 -8.974 1.00 63.88 194 LEU A N 1
ATOM 1507 C CA . LEU A 1 194 ? -8.713 14.514 -8.822 1.00 63.88 194 LEU A CA 1
ATOM 1508 C C . LEU A 1 194 ? -9.494 13.497 -7.977 1.00 63.88 194 LEU A C 1
ATOM 1510 O O . LEU A 1 194 ? -9.669 12.359 -8.403 1.00 63.88 194 LEU A O 1
ATOM 1514 N N . ALA A 1 195 ? -10.009 13.909 -6.815 1.00 64.25 195 ALA A N 1
ATOM 1515 C CA . ALA A 1 195 ? -10.756 13.034 -5.911 1.00 64.25 195 ALA A CA 1
ATOM 1516 C C . ALA A 1 195 ? -12.036 12.485 -6.560 1.00 64.25 195 ALA A C 1
ATOM 1518 O O . ALA A 1 195 ? -12.441 11.368 -6.254 1.00 64.25 195 ALA A O 1
ATOM 1519 N N . GLN A 1 196 ? -12.645 13.248 -7.472 1.00 62.31 196 GLN A N 1
ATOM 1520 C CA . GLN A 1 196 ? -13.825 12.831 -8.233 1.00 62.31 196 GLN A CA 1
ATOM 1521 C C . GLN A 1 196 ? -13.528 11.841 -9.361 1.00 62.31 196 GLN A C 1
ATOM 1523 O O . GLN A 1 196 ? -14.438 11.173 -9.849 1.00 62.31 196 GLN A O 1
ATOM 1528 N N . THR A 1 197 ? -12.272 11.759 -9.798 1.00 55.81 197 THR A N 1
ATOM 1529 C CA . THR A 1 197 ? -11.910 11.094 -11.055 1.00 55.81 197 THR A CA 1
ATOM 1530 C C . THR A 1 197 ? -11.150 9.787 -10.860 1.00 55.81 197 THR A C 1
ATOM 1532 O O . THR A 1 197 ? -11.179 8.911 -11.722 1.00 55.81 197 THR A O 1
ATOM 1535 N N . LEU A 1 198 ? -10.430 9.652 -9.752 1.00 56.53 198 LEU A N 1
ATOM 1536 C CA . LEU A 1 198 ? -9.439 8.599 -9.584 1.00 56.53 198 LEU A CA 1
ATOM 1537 C C . LEU A 1 198 ? -10.036 7.300 -9.040 1.00 56.53 198 LEU A C 1
ATOM 1539 O O . LEU A 1 198 ? -10.791 7.309 -8.072 1.00 56.53 198 LEU A O 1
ATOM 1543 N N . SER A 1 199 ? -9.637 6.177 -9.646 1.00 49.75 199 SER A N 1
ATOM 1544 C CA . SER A 1 199 ? -9.846 4.827 -9.101 1.00 49.75 199 SER A CA 1
ATOM 1545 C C . SER A 1 199 ? -8.623 4.282 -8.356 1.00 49.75 199 SER A C 1
ATOM 1547 O O . SER A 1 1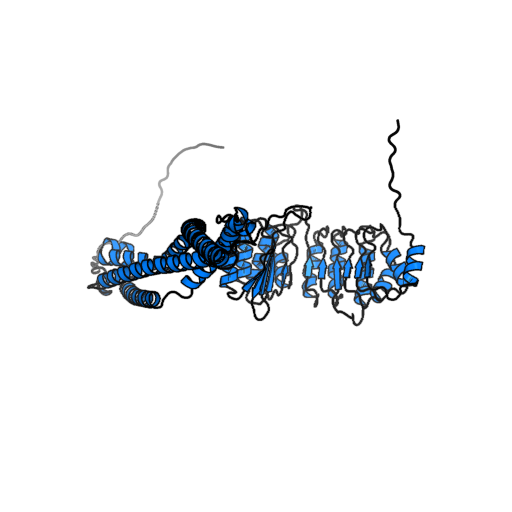99 ? -8.807 3.307 -7.631 1.00 49.75 199 SER A O 1
ATOM 1549 N N . GLU A 1 200 ? -7.441 4.907 -8.514 1.00 44.44 200 GLU A N 1
ATOM 1550 C CA . GLU A 1 200 ? -6.169 4.615 -7.824 1.00 44.44 200 GLU A CA 1
ATOM 1551 C C . GLU A 1 200 ? -5.337 5.898 -7.543 1.00 44.44 200 GLU A C 1
ATOM 1553 O O . GLU A 1 200 ? -5.767 6.983 -7.939 1.00 44.44 200 GLU A O 1
ATOM 1558 N N . PRO A 1 201 ? -4.211 5.846 -6.791 1.00 47.84 201 PRO A N 1
ATOM 1559 C CA . PRO A 1 201 ? -3.593 7.028 -6.183 1.00 47.84 201 PRO A CA 1
ATOM 1560 C C . PRO A 1 201 ? -3.118 8.018 -7.239 1.00 47.84 201 PRO A C 1
ATOM 1562 O O . PRO A 1 201 ? -2.604 7.610 -8.271 1.00 47.84 201 PRO A O 1
ATOM 1565 N N . ALA A 1 202 ? -3.237 9.311 -6.937 1.00 48.56 202 ALA A N 1
ATOM 1566 C CA . ALA A 1 202 ? -2.446 10.350 -7.577 1.00 48.56 202 ALA A CA 1
ATOM 1567 C C . ALA A 1 202 ? -1.331 10.769 -6.629 1.00 48.56 202 ALA A C 1
ATOM 1569 O O . ALA A 1 202 ? -1.575 11.076 -5.464 1.00 48.56 202 ALA A O 1
ATOM 1570 N N . CYS A 1 203 ? -0.107 10.799 -7.136 1.00 49.81 203 CYS A N 1
ATOM 1571 C CA . CYS A 1 203 ? 1.037 11.279 -6.378 1.00 49.81 203 CYS A CA 1
ATOM 1572 C C . CYS A 1 203 ? 0.996 12.835 -6.294 1.00 49.81 203 CYS A C 1
ATOM 1574 O O . CYS A 1 203 ? 0.911 13.528 -7.304 1.00 49.81 203 CYS A O 1
ATOM 1576 N N . LEU A 1 204 ? 0.957 13.408 -5.082 1.00 55.09 204 LEU A N 1
ATOM 1577 C CA . LEU A 1 204 ? 0.860 14.858 -4.817 1.00 55.09 204 LEU A CA 1
ATOM 1578 C C . LEU A 1 204 ? 2.128 15.379 -4.136 1.00 55.09 204 LEU A C 1
ATOM 1580 O O . LEU A 1 204 ? 2.686 14.706 -3.285 1.00 55.09 204 LEU A O 1
ATOM 1584 N N . GLY A 1 205 ? 2.607 16.570 -4.500 1.00 49.19 205 GLY A N 1
ATOM 1585 C CA . GLY A 1 205 ? 3.972 17.023 -4.180 1.00 49.19 205 GLY A CA 1
ATOM 1586 C C . GLY A 1 205 ? 4.280 17.324 -2.704 1.00 49.19 205 GLY A C 1
ATOM 1587 O O . GLY A 1 205 ? 5.451 17.330 -2.329 1.00 49.19 205 GLY A O 1
ATOM 1588 N N . SER A 1 206 ? 3.277 17.556 -1.849 1.00 58.31 206 SER A N 1
ATOM 1589 C CA . SER A 1 206 ? 3.489 17.823 -0.418 1.00 58.31 206 SER A CA 1
ATOM 1590 C C . SER A 1 206 ? 2.611 16.963 0.492 1.00 58.31 206 SER A C 1
ATOM 1592 O O . SER A 1 206 ? 1.508 16.550 0.131 1.00 58.31 206 SER A O 1
ATOM 1594 N N . THR A 1 207 ? 3.090 16.704 1.714 1.00 60.78 207 THR A N 1
ATOM 1595 C CA . THR A 1 207 ? 2.364 15.903 2.712 1.00 60.78 207 THR A CA 1
ATOM 1596 C C . THR A 1 207 ? 1.033 16.549 3.126 1.00 60.78 207 THR A C 1
ATOM 1598 O O . THR A 1 207 ? 0.037 15.849 3.315 1.00 60.78 207 THR A O 1
ATOM 1601 N N . GLY A 1 208 ? 0.975 17.887 3.144 1.00 64.69 208 GLY A N 1
ATOM 1602 C CA . GLY A 1 208 ? -0.249 18.648 3.406 1.00 64.69 208 GLY A CA 1
ATOM 1603 C C . GLY A 1 208 ? -1.269 18.569 2.264 1.00 64.69 208 GLY A C 1
ATOM 1604 O O . GLY A 1 208 ? -2.460 18.379 2.511 1.00 64.69 208 GLY A O 1
ATOM 1605 N N . GLU A 1 209 ? -0.820 18.638 1.008 1.00 65.25 209 GLU A N 1
ATOM 1606 C CA . GLU A 1 209 ? -1.695 18.446 -0.160 1.00 65.25 209 GLU A CA 1
ATOM 1607 C C . GLU A 1 209 ? -2.243 17.026 -0.236 1.00 65.25 209 GLU A C 1
ATOM 1609 O O . GLU A 1 209 ? -3.427 16.845 -0.515 1.00 65.25 209 GLU A O 1
ATOM 1614 N N . MET A 1 210 ? -1.413 16.030 0.085 1.00 68.56 210 MET A N 1
ATOM 1615 C CA . MET A 1 210 ? -1.845 14.639 0.187 1.00 68.56 210 MET A CA 1
ATOM 1616 C C . MET A 1 210 ? -2.903 14.458 1.284 1.00 68.56 210 MET A C 1
ATOM 1618 O O . MET A 1 210 ? -3.934 13.834 1.048 1.00 68.56 210 MET A O 1
ATOM 1622 N N . SER A 1 211 ? -2.714 15.058 2.462 1.00 71.25 211 SER A N 1
ATOM 1623 C CA . SER A 1 211 ? -3.701 15.008 3.552 1.00 71.25 211 SER A CA 1
ATOM 1624 C C . SER A 1 211 ? -5.050 15.638 3.163 1.00 71.25 211 SER A C 1
ATOM 1626 O O . SER A 1 211 ? -6.120 15.066 3.420 1.00 71.25 211 SER A O 1
ATOM 1628 N N . ASN A 1 212 ? -5.014 16.783 2.472 1.00 70.56 212 ASN A N 1
ATOM 1629 C CA . ASN A 1 212 ? -6.210 17.453 1.953 1.00 70.56 212 ASN A CA 1
ATOM 1630 C C . ASN A 1 212 ? -6.917 16.618 0.879 1.00 70.56 212 ASN A C 1
ATOM 1632 O O . ASN A 1 212 ? -8.143 16.501 0.887 1.00 70.56 212 ASN A O 1
ATOM 1636 N N . PHE A 1 213 ? -6.153 16.002 -0.017 1.00 72.00 213 PHE A N 1
ATOM 1637 C CA . PHE A 1 213 ? -6.665 15.125 -1.059 1.00 72.00 213 PHE A CA 1
ATOM 1638 C C . PHE A 1 213 ? -7.328 13.862 -0.503 1.00 72.00 213 PHE A C 1
ATOM 1640 O O . PHE A 1 213 ? -8.463 13.559 -0.867 1.00 72.00 213 PHE A O 1
ATOM 1647 N N . LEU A 1 214 ? -6.676 13.171 0.438 1.00 73.50 214 LEU A N 1
ATOM 1648 C CA . LEU A 1 214 ? -7.227 11.985 1.104 1.00 73.50 214 LEU A CA 1
ATOM 1649 C C . LEU A 1 214 ? -8.517 12.316 1.870 1.00 73.50 214 LEU A C 1
ATOM 1651 O O . LEU A 1 214 ? -9.464 11.531 1.854 1.00 73.50 214 LEU A O 1
ATOM 1655 N N . SER A 1 215 ? -8.586 13.499 2.491 1.00 73.44 215 SER A N 1
ATOM 1656 C CA . SER A 1 215 ? -9.806 13.973 3.158 1.00 73.44 215 SER A CA 1
ATOM 1657 C C . SER A 1 215 ? -10.952 14.211 2.168 1.00 73.44 215 SER A C 1
ATOM 1659 O O . SER A 1 215 ? -12.080 13.812 2.441 1.00 73.44 215 SER A O 1
ATOM 1661 N N . ARG A 1 216 ? -10.669 14.777 0.989 1.00 71.94 216 ARG A N 1
ATOM 1662 C CA . ARG A 1 216 ? -11.675 15.023 -0.063 1.00 71.94 216 ARG A CA 1
ATOM 1663 C C . ARG A 1 216 ? -12.142 13.760 -0.759 1.00 71.94 216 ARG A C 1
ATOM 1665 O O . ARG A 1 216 ? -13.320 13.647 -1.075 1.00 71.94 216 ARG A O 1
ATOM 1672 N N . ILE A 1 217 ? -11.247 12.794 -0.962 1.00 69.62 217 ILE A N 1
ATOM 1673 C CA . ILE A 1 217 ? -11.634 11.447 -1.391 1.00 69.62 217 ILE A CA 1
ATOM 1674 C C . ILE A 1 217 ? -12.664 10.870 -0.414 1.00 69.62 217 ILE A C 1
ATOM 1676 O O . ILE A 1 217 ? -13.695 10.346 -0.836 1.00 69.62 217 ILE A O 1
ATOM 1680 N N . ALA A 1 218 ? -12.389 10.984 0.888 1.00 69.75 218 ALA A N 1
ATOM 1681 C CA . ALA A 1 218 ? -13.275 10.482 1.926 1.00 69.75 218 ALA A CA 1
ATOM 1682 C C . ALA A 1 218 ? -14.642 11.192 1.917 1.00 69.75 218 ALA A C 1
ATOM 1684 O O . ALA A 1 218 ? -15.672 10.543 2.075 1.00 69.75 218 ALA A O 1
ATOM 1685 N N . GLU A 1 219 ? -14.651 12.511 1.705 1.00 68.19 219 GLU A N 1
ATOM 1686 C CA . GLU A 1 219 ? -15.856 13.353 1.696 1.00 68.19 219 GLU A CA 1
ATOM 1687 C C . GLU A 1 219 ? -16.712 13.179 0.428 1.00 68.19 219 GLU A C 1
ATOM 1689 O O . GLU A 1 219 ? -17.938 13.229 0.510 1.00 68.19 219 GLU A O 1
ATOM 1694 N N . ASN A 1 220 ? -16.095 12.917 -0.729 1.00 60.44 220 ASN A N 1
ATOM 1695 C CA . ASN A 1 220 ? -16.798 12.797 -2.011 1.00 60.44 220 ASN A CA 1
ATOM 1696 C C . ASN A 1 220 ? -17.385 11.390 -2.280 1.00 60.44 220 ASN A C 1
ATOM 1698 O O . ASN A 1 220 ? -18.110 11.203 -3.255 1.00 60.44 220 ASN A O 1
ATOM 1702 N N . GLY A 1 221 ? -17.127 10.399 -1.416 1.00 53.12 221 GLY A N 1
ATOM 1703 C CA . GLY A 1 221 ? -17.855 9.119 -1.405 1.00 53.12 221 GLY A CA 1
ATOM 1704 C C . GLY A 1 221 ? -17.654 8.216 -2.632 1.00 53.12 221 GLY A C 1
ATOM 1705 O O . GLY A 1 221 ? -18.523 7.397 -2.940 1.00 53.12 221 GLY A O 1
ATOM 1706 N N . HIS A 1 222 ? -16.541 8.353 -3.355 1.00 54.88 222 HIS A N 1
ATOM 1707 C CA . HIS A 1 222 ? -16.305 7.604 -4.591 1.00 54.88 222 HIS A CA 1
ATOM 1708 C C . HIS A 1 222 ? -15.869 6.150 -4.366 1.00 54.88 222 HIS A C 1
ATOM 1710 O O . HIS A 1 222 ? -15.219 5.799 -3.380 1.00 54.88 222 HIS A O 1
ATOM 1716 N N . ARG A 1 223 ? -16.215 5.308 -5.349 1.00 52.34 223 ARG A N 1
ATOM 1717 C CA . ARG A 1 223 ? -15.841 3.892 -5.468 1.00 52.34 223 ARG A CA 1
ATOM 1718 C C . ARG A 1 223 ? -14.383 3.749 -5.919 1.00 52.34 223 ARG A C 1
ATOM 1720 O O . ARG A 1 223 ? -14.125 3.339 -7.048 1.00 52.34 223 ARG A O 1
ATOM 1727 N N . LEU A 1 224 ? -13.433 4.139 -5.074 1.00 54.31 224 LEU A N 1
ATOM 1728 C CA . LEU A 1 224 ? -12.043 3.742 -5.288 1.00 54.31 224 LEU A CA 1
ATOM 1729 C C . LEU A 1 224 ? -11.921 2.241 -5.038 1.00 54.31 224 LEU A C 1
ATOM 1731 O O . LEU A 1 224 ? -12.350 1.750 -3.995 1.00 54.31 224 LEU A O 1
ATOM 1735 N N . ASN A 1 225 ? -11.330 1.534 -5.996 1.00 54.59 225 ASN A N 1
ATOM 1736 C CA . ASN A 1 225 ? -11.092 0.094 -5.900 1.00 54.59 225 ASN A CA 1
ATOM 1737 C C . ASN A 1 225 ? -9.644 -0.199 -5.477 1.00 54.59 225 ASN A C 1
ATOM 1739 O O . ASN A 1 225 ? -9.359 -1.267 -4.934 1.00 54.59 225 ASN A O 1
ATOM 1743 N N . HIS A 1 226 ? -8.729 0.753 -5.673 1.00 57.31 226 HIS A N 1
ATOM 1744 C CA . HIS A 1 226 ? -7.349 0.674 -5.211 1.00 57.31 226 HIS A CA 1
ATOM 1745 C C . HIS A 1 226 ? -6.823 2.092 -4.885 1.00 57.31 226 HIS A C 1
ATOM 1747 O O . HIS A 1 226 ? -7.414 3.079 -5.288 1.00 57.31 226 HIS A O 1
ATOM 1753 N N . LEU A 1 227 ? -5.796 2.244 -4.055 1.00 64.50 227 LEU A N 1
ATOM 1754 C CA . LEU A 1 227 ? -5.200 3.519 -3.642 1.00 64.50 227 LEU A CA 1
ATOM 1755 C C . LEU A 1 227 ? -3.823 3.210 -3.050 1.00 64.50 227 LEU A C 1
ATOM 1757 O O . LEU A 1 227 ? -3.753 2.632 -1.979 1.00 64.50 227 LEU A O 1
ATOM 1761 N N . ASP A 1 228 ? -2.731 3.595 -3.695 1.00 58.44 228 ASP A N 1
ATOM 1762 C CA . ASP A 1 228 ? -1.362 3.351 -3.223 1.00 58.44 228 ASP A CA 1
ATOM 1763 C C . ASP A 1 228 ? -0.595 4.663 -2.987 1.00 58.44 228 ASP A C 1
ATOM 1765 O O . ASP A 1 228 ? -0.148 5.345 -3.899 1.00 58.44 228 ASP A O 1
ATOM 1769 N N . VAL A 1 229 ? -0.430 5.036 -1.723 1.00 62.72 229 VAL A N 1
ATOM 1770 C CA . VAL A 1 229 ? 0.323 6.226 -1.308 1.00 62.72 229 VAL A CA 1
ATOM 1771 C C . VAL A 1 229 ? 1.583 5.843 -0.521 1.00 62.72 229 VAL A C 1
ATOM 1773 O O . VAL A 1 229 ? 2.007 6.566 0.381 1.00 62.72 229 VAL A O 1
ATOM 1776 N N . ARG A 1 230 ? 2.209 4.694 -0.831 1.00 61.78 230 ARG A N 1
ATOM 1777 C CA . ARG A 1 230 ? 3.426 4.203 -0.142 1.00 61.78 230 ARG A CA 1
ATOM 1778 C C . ARG A 1 230 ? 4.657 5.091 -0.313 1.00 61.78 230 ARG A C 1
ATOM 1780 O O . ARG A 1 230 ? 5.545 5.056 0.539 1.00 61.78 230 ARG A O 1
ATOM 1787 N N . ASP A 1 231 ? 4.697 5.919 -1.346 1.00 54.03 231 ASP A N 1
ATOM 1788 C CA . ASP A 1 231 ? 5.785 6.883 -1.537 1.00 54.03 231 ASP A CA 1
ATOM 1789 C C . ASP A 1 231 ? 5.622 8.135 -0.649 1.00 54.03 231 ASP A C 1
ATOM 1791 O O . ASP A 1 231 ? 6.545 8.939 -0.515 1.00 54.03 231 ASP A O 1
ATOM 1795 N N . TYR A 1 232 ? 4.480 8.270 0.041 1.00 61.78 232 TYR A N 1
ATOM 1796 C CA . TYR A 1 232 ? 4.158 9.411 0.896 1.00 61.78 232 TYR A CA 1
ATOM 1797 C C . TYR A 1 232 ? 4.223 9.068 2.373 1.00 61.78 232 TYR A C 1
ATOM 1799 O O . TYR A 1 232 ? 3.308 8.484 2.951 1.00 61.78 232 TYR A O 1
ATOM 1807 N N . ALA A 1 233 ? 5.296 9.512 3.020 1.00 64.50 233 ALA A N 1
ATOM 1808 C CA . ALA A 1 233 ? 5.458 9.368 4.458 1.00 64.50 233 ALA A CA 1
ATOM 1809 C C . ALA A 1 233 ? 4.697 10.478 5.211 1.00 64.50 233 ALA A C 1
ATOM 1811 O O . ALA A 1 233 ? 5.279 11.502 5.586 1.00 64.50 233 ALA A O 1
ATOM 1812 N N . LEU A 1 234 ? 3.391 10.263 5.411 1.00 69.50 234 LEU A N 1
ATOM 1813 C CA . LEU A 1 234 ? 2.514 11.120 6.220 1.00 69.50 234 LEU A CA 1
ATOM 1814 C C . LEU A 1 234 ? 3.078 11.300 7.632 1.00 69.50 234 LEU A C 1
ATOM 1816 O O . LEU A 1 234 ? 3.509 10.326 8.255 1.00 69.50 234 LEU A O 1
ATOM 1820 N N . LYS A 1 235 ? 3.064 12.528 8.156 1.00 76.00 235 LYS A N 1
ATOM 1821 C CA . LYS A 1 235 ? 3.421 12.758 9.556 1.00 76.00 235 LYS A CA 1
ATOM 1822 C C . LYS A 1 235 ? 2.268 12.354 10.477 1.00 76.00 235 LYS A C 1
ATOM 1824 O O . LYS A 1 235 ? 1.110 12.252 10.075 1.00 76.00 235 LYS A O 1
ATOM 1829 N N . ASP A 1 236 ? 2.594 12.123 11.743 1.00 75.31 236 ASP A N 1
ATOM 1830 C CA . ASP A 1 236 ? 1.645 11.686 12.771 1.00 75.31 236 ASP A CA 1
ATOM 1831 C C . ASP A 1 236 ? 0.457 12.657 12.955 1.00 75.31 236 ASP A C 1
ATOM 1833 O O . ASP A 1 236 ? -0.680 12.224 13.135 1.00 75.31 236 ASP A O 1
ATOM 1837 N N . ASP A 1 237 ? 0.703 13.962 12.843 1.00 75.50 237 ASP A N 1
ATOM 1838 C CA . ASP A 1 237 ? -0.276 15.057 12.879 1.00 75.50 237 ASP A CA 1
ATOM 1839 C C . ASP A 1 237 ? -1.195 15.105 11.645 1.00 75.50 237 ASP A C 1
ATOM 1841 O O . ASP A 1 237 ? -2.333 15.564 11.733 1.00 75.50 237 ASP A O 1
ATOM 1845 N N . GLU A 1 238 ? -0.755 14.549 10.517 1.00 73.75 238 GLU A N 1
ATOM 1846 C CA . GLU A 1 238 ? -1.525 14.477 9.269 1.00 73.75 238 GLU A CA 1
ATOM 1847 C C . GLU A 1 238 ? -2.339 13.175 9.162 1.00 73.75 238 GLU A C 1
ATOM 1849 O O . GLU A 1 238 ? -3.203 13.049 8.295 1.00 73.75 238 GLU A O 1
ATOM 1854 N N . SER A 1 239 ? -2.139 12.220 10.080 1.00 76.75 239 SER A N 1
ATOM 1855 C CA . SER A 1 239 ? -2.804 10.906 10.084 1.00 76.75 239 SER A CA 1
ATOM 1856 C C . SER A 1 239 ? -4.336 10.962 10.187 1.00 76.75 239 SER A C 1
ATOM 1858 O O . SER A 1 239 ? -5.012 9.990 9.849 1.00 76.75 239 SER A O 1
ATOM 1860 N N . GLY A 1 240 ? -4.906 12.104 10.593 1.00 77.25 240 GLY A N 1
ATOM 1861 C CA . GLY A 1 240 ? -6.351 12.355 10.629 1.00 77.25 240 GLY A CA 1
ATOM 1862 C C . GLY A 1 240 ? -7.064 12.066 9.301 1.00 77.25 240 GLY A C 1
ATOM 1863 O O . GLY A 1 240 ? -8.184 11.551 9.305 1.00 77.25 240 GLY A O 1
ATOM 1864 N N . CYS A 1 241 ? -6.406 12.334 8.169 1.00 74.75 241 CYS A N 1
ATOM 1865 C CA . CYS A 1 241 ? -6.957 12.057 6.841 1.00 74.75 241 CYS A CA 1
ATOM 1866 C C . CYS A 1 241 ? -7.123 10.550 6.575 1.00 74.75 241 CYS A C 1
ATOM 1868 O O . CYS A 1 241 ? -8.120 10.145 5.981 1.00 74.75 241 CYS A O 1
ATOM 1870 N N . LEU A 1 242 ? -6.216 9.713 7.095 1.00 76.94 242 LEU A N 1
ATOM 1871 C CA . LEU A 1 242 ? -6.283 8.253 6.986 1.00 76.94 242 LEU A CA 1
ATOM 1872 C C . LEU A 1 242 ? -7.489 7.695 7.738 1.00 76.94 242 LEU A C 1
ATOM 1874 O O . LEU A 1 242 ? -8.190 6.824 7.229 1.00 76.94 242 LEU A O 1
ATOM 1878 N N . PHE A 1 243 ? -7.757 8.222 8.937 1.00 78.62 243 PHE A N 1
ATOM 1879 C CA . PHE A 1 243 ? -8.928 7.831 9.721 1.00 78.62 243 PHE A CA 1
ATOM 1880 C C . PHE A 1 243 ? -10.225 8.192 9.004 1.00 78.62 243 PHE A C 1
ATOM 1882 O O . PHE A 1 243 ? -11.108 7.344 8.908 1.00 78.62 243 PHE A O 1
ATOM 1889 N N . LYS A 1 244 ? -10.328 9.417 8.466 1.00 75.94 244 LYS A N 1
ATOM 1890 C CA . LYS A 1 244 ? -11.493 9.841 7.676 1.00 75.94 244 LYS A CA 1
ATOM 1891 C C . LYS A 1 244 ? -11.686 8.942 6.459 1.00 75.94 244 LYS A C 1
ATOM 1893 O O . LYS A 1 244 ? -12.773 8.405 6.276 1.00 75.94 244 LYS A O 1
ATOM 1898 N N . LEU A 1 245 ? -10.631 8.730 5.677 1.00 74.94 245 LEU A N 1
ATOM 1899 C CA . LEU A 1 245 ? -10.660 7.871 4.498 1.00 74.94 245 LEU A CA 1
ATOM 1900 C C . LEU A 1 245 ? -11.178 6.474 4.847 1.00 74.94 245 LEU A C 1
ATOM 1902 O O . LEU A 1 245 ? -12.217 6.062 4.340 1.00 74.94 245 LEU A O 1
ATOM 1906 N N . LEU A 1 246 ? -10.524 5.797 5.796 1.00 75.94 246 LEU A N 1
ATOM 1907 C CA . LEU A 1 246 ? -10.917 4.462 6.242 1.00 75.94 246 LEU A CA 1
ATOM 1908 C C . LEU A 1 246 ? -12.313 4.432 6.861 1.00 75.94 246 LEU A C 1
ATOM 1910 O O . LEU A 1 246 ? -12.978 3.410 6.758 1.00 75.94 246 LEU A O 1
ATOM 1914 N N . GLN A 1 247 ? -12.785 5.508 7.493 1.00 76.56 247 GLN A N 1
ATOM 1915 C CA . GLN A 1 247 ? -14.132 5.590 8.056 1.00 76.56 247 GLN A CA 1
ATOM 1916 C C . GLN A 1 247 ? -15.203 5.692 6.963 1.00 76.56 247 GLN A C 1
ATOM 1918 O O . GLN A 1 247 ? -16.207 4.982 7.052 1.00 76.56 247 GLN A O 1
ATOM 1923 N N . TYR A 1 248 ? -14.969 6.482 5.913 1.00 71.38 248 TYR A N 1
ATOM 1924 C CA . TYR A 1 248 ? -15.953 6.755 4.859 1.00 71.38 248 TYR A CA 1
ATOM 1925 C C . TYR A 1 248 ? -15.919 5.784 3.668 1.00 71.38 248 TYR A C 1
ATOM 1927 O O . TYR A 1 248 ? -16.872 5.754 2.897 1.00 71.38 248 TYR A O 1
ATOM 1935 N N . THR A 1 249 ? -14.903 4.925 3.528 1.00 68.75 249 THR A N 1
ATOM 1936 C CA . THR A 1 249 ? -14.882 3.913 2.452 1.00 68.75 249 THR A CA 1
ATOM 1937 C C . THR A 1 249 ? -16.005 2.876 2.597 1.00 68.75 249 THR A C 1
ATOM 1939 O O . THR A 1 249 ? -15.961 2.036 3.489 1.00 68.75 249 THR A O 1
ATOM 1942 N N . THR A 1 250 ? -17.011 2.878 1.732 1.00 59.94 250 THR A N 1
ATOM 1943 C CA . THR A 1 250 ? -18.133 1.920 1.804 1.00 59.94 250 THR A CA 1
ATOM 1944 C C . THR A 1 250 ? -18.027 0.767 0.807 1.00 59.94 250 THR A C 1
ATOM 1946 O O . THR A 1 250 ? -18.687 -0.251 1.006 1.00 59.94 250 THR A O 1
ATOM 1949 N N . SER A 1 251 ? -17.204 0.896 -0.238 1.00 58.53 251 SER A N 1
ATOM 1950 C CA . SER A 1 251 ? -16.957 -0.157 -1.225 1.00 58.53 251 SER A CA 1
ATOM 1951 C C . SER A 1 251 ? -15.659 -0.910 -0.942 1.00 58.53 251 SER A C 1
ATOM 1953 O O . SER A 1 251 ? -14.831 -0.451 -0.148 1.00 58.53 251 SER A O 1
ATOM 1955 N N . PRO A 1 252 ? -15.462 -2.066 -1.586 1.00 57.25 252 PRO A N 1
ATOM 1956 C CA . PRO A 1 252 ? -14.225 -2.785 -1.429 1.00 57.25 252 PRO A CA 1
ATOM 1957 C C . PRO A 1 252 ? -13.069 -2.059 -2.138 1.00 57.25 252 PRO A C 1
ATOM 1959 O O . PRO A 1 252 ? -13.199 -1.647 -3.290 1.00 57.25 252 PRO A O 1
ATOM 1962 N N . ILE A 1 253 ? -11.964 -1.854 -1.422 1.00 64.31 253 ILE A N 1
ATOM 1963 C CA . ILE A 1 253 ? -10.816 -1.063 -1.864 1.00 64.31 253 ILE A CA 1
ATOM 1964 C C . ILE A 1 253 ? -9.496 -1.704 -1.423 1.00 64.31 253 ILE A C 1
ATOM 1966 O O . ILE A 1 253 ? -9.362 -2.200 -0.303 1.00 64.31 253 ILE A O 1
ATOM 1970 N N . THR A 1 254 ? -8.471 -1.634 -2.262 1.00 62.59 254 THR A N 1
ATOM 1971 C CA . THR A 1 254 ? -7.093 -1.891 -1.835 1.00 62.59 254 THR A CA 1
ATOM 1972 C C . THR A 1 254 ? -6.426 -0.580 -1.441 1.00 62.59 254 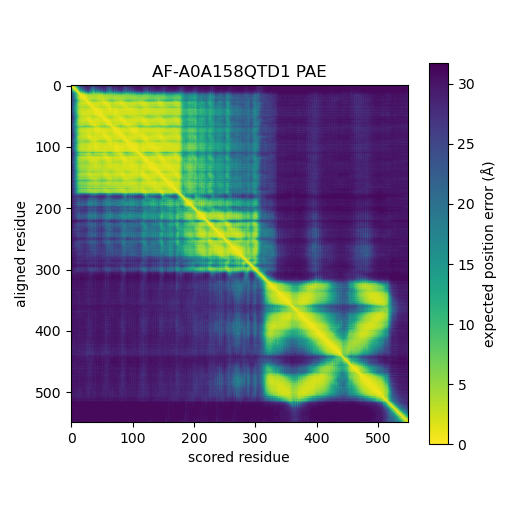THR A C 1
ATOM 1974 O O . THR A 1 254 ? -6.268 0.268 -2.301 1.00 62.59 254 THR A O 1
ATOM 1977 N N . ILE A 1 255 ? -6.006 -0.380 -0.192 1.00 67.06 255 ILE A N 1
ATOM 1978 C CA . ILE A 1 255 ? -5.327 0.861 0.207 1.00 67.06 255 ILE A CA 1
ATOM 1979 C C . ILE A 1 255 ? -3.926 0.586 0.728 1.00 67.06 255 ILE A C 1
ATOM 1981 O O . ILE A 1 255 ? -3.777 -0.178 1.671 1.00 67.06 255 ILE A O 1
ATOM 1985 N N . GLN A 1 256 ? -2.908 1.236 0.177 1.00 67.00 256 GLN A N 1
ATOM 1986 C CA . GLN A 1 256 ? -1.516 1.075 0.562 1.00 67.00 256 GLN A CA 1
ATOM 1987 C C . GLN A 1 256 ? -0.953 2.382 1.128 1.00 67.00 256 GLN A C 1
ATOM 1989 O O . GLN A 1 256 ? -1.041 3.423 0.485 1.00 67.00 256 GLN A O 1
ATOM 1994 N N . PHE A 1 257 ? -0.374 2.343 2.329 1.00 69.69 257 PHE A N 1
ATOM 1995 C CA . PHE A 1 257 ? 0.144 3.528 3.025 1.00 69.69 257 PHE A CA 1
ATOM 1996 C C . PHE A 1 257 ? 1.583 3.334 3.485 1.00 69.69 257 PHE A C 1
ATOM 1998 O O . PHE A 1 257 ? 1.959 2.235 3.891 1.00 69.69 257 PHE A O 1
ATOM 2005 N N . ASN A 1 258 ? 2.355 4.420 3.527 1.00 69.88 258 ASN A N 1
ATOM 2006 C CA . ASN A 1 258 ? 3.621 4.454 4.249 1.00 69.88 258 ASN A CA 1
ATOM 2007 C C . ASN A 1 258 ? 3.385 4.796 5.726 1.00 69.88 258 ASN A C 1
ATOM 2009 O O . ASN A 1 258 ? 2.887 5.875 6.045 1.00 69.88 258 ASN A O 1
ATOM 2013 N N . ILE A 1 259 ? 3.766 3.901 6.634 1.00 68.75 259 ILE A N 1
ATOM 2014 C CA . ILE A 1 259 ? 3.611 4.105 8.082 1.00 68.75 259 ILE A CA 1
ATOM 2015 C C . ILE A 1 259 ? 4.917 4.498 8.785 1.00 68.75 259 ILE A C 1
ATOM 2017 O O . ILE A 1 259 ? 4.933 4.592 10.011 1.00 68.75 259 ILE A O 1
ATOM 2021 N N . SER A 1 260 ? 6.015 4.729 8.052 1.00 69.00 260 SER A N 1
ATOM 2022 C CA . SER A 1 260 ? 7.341 4.962 8.650 1.00 69.00 260 SER A CA 1
ATOM 2023 C C . SER A 1 260 ? 7.415 6.177 9.571 1.00 69.00 260 SER A C 1
ATOM 2025 O O . SER A 1 260 ? 8.194 6.161 10.519 1.00 69.00 260 SER A O 1
ATOM 2027 N N . ASN A 1 261 ? 6.587 7.194 9.329 1.00 71.00 261 ASN A N 1
ATOM 2028 C CA . ASN A 1 261 ? 6.564 8.439 10.102 1.00 71.00 261 ASN A CA 1
ATOM 2029 C C . ASN A 1 261 ? 5.426 8.500 11.144 1.00 71.00 261 ASN A C 1
ATOM 2031 O O . ASN A 1 261 ? 5.258 9.527 11.804 1.00 71.00 261 ASN A O 1
ATOM 2035 N N . LEU A 1 262 ? 4.644 7.425 11.307 1.00 71.94 262 LEU A N 1
ATOM 2036 C CA . LEU A 1 262 ? 3.528 7.369 12.256 1.00 71.94 262 LEU A CA 1
ATOM 2037 C C . LEU A 1 262 ? 3.979 6.825 13.614 1.00 71.94 262 LEU A C 1
ATOM 2039 O O . LEU A 1 262 ? 4.762 5.875 13.696 1.00 71.94 262 LEU A O 1
ATOM 2043 N N . LYS A 1 263 ? 3.442 7.379 14.707 1.00 75.38 263 LYS A N 1
ATOM 2044 C CA . LYS A 1 263 ? 3.734 6.862 16.050 1.00 75.38 263 LYS A CA 1
ATOM 2045 C C . LYS A 1 263 ? 3.049 5.508 16.283 1.00 75.38 263 LYS A C 1
ATOM 2047 O O . LYS A 1 263 ? 1.964 5.268 15.744 1.00 75.38 263 LYS A O 1
ATOM 2052 N N . PRO A 1 264 ? 3.592 4.652 17.175 1.00 66.94 264 PRO A N 1
ATOM 2053 C CA . PRO A 1 264 ? 2.991 3.359 17.517 1.00 66.94 264 PRO A CA 1
ATOM 2054 C C . PRO A 1 264 ? 1.511 3.447 17.917 1.00 66.94 264 PRO A C 1
ATOM 2056 O O . PRO A 1 264 ? 0.700 2.646 17.460 1.00 66.94 264 PRO A O 1
ATOM 2059 N N . LYS A 1 265 ? 1.134 4.478 18.689 1.00 68.81 265 LYS A N 1
ATOM 2060 C CA . LYS A 1 265 ? -0.256 4.742 19.102 1.00 68.81 265 LYS A CA 1
ATOM 2061 C C . LYS A 1 265 ? -1.189 5.019 17.914 1.00 68.81 265 LYS A C 1
ATOM 2063 O O . LYS A 1 265 ? -2.337 4.585 17.916 1.00 68.81 265 LYS A O 1
ATOM 2068 N N . THR A 1 266 ? -0.709 5.724 16.894 1.00 70.06 266 THR A N 1
ATOM 2069 C CA . THR A 1 266 ? -1.476 6.048 15.681 1.00 70.06 266 THR A CA 1
ATOM 2070 C C . THR A 1 266 ? -1.668 4.813 14.813 1.00 70.06 266 THR A C 1
ATOM 2072 O O . THR A 1 266 ? -2.783 4.534 14.378 1.00 70.06 266 THR A O 1
ATOM 2075 N N . ILE A 1 267 ? -0.612 4.013 14.651 1.00 70.00 267 ILE A N 1
ATOM 2076 C CA . ILE A 1 267 ? -0.671 2.724 13.949 1.00 70.00 267 ILE A CA 1
ATOM 2077 C C . ILE A 1 267 ? -1.642 1.767 14.661 1.00 70.00 267 ILE A C 1
ATOM 2079 O O . ILE A 1 267 ? -2.447 1.108 14.009 1.00 70.00 267 ILE A O 1
ATOM 2083 N N . MET A 1 268 ? -1.622 1.729 15.998 1.00 64.81 268 MET A N 1
ATOM 2084 C CA . MET A 1 268 ? -2.564 0.940 16.798 1.00 64.81 268 MET A CA 1
ATOM 2085 C C . MET A 1 268 ? -4.015 1.360 16.537 1.00 64.81 268 MET A C 1
ATOM 2087 O O . MET A 1 268 ? -4.854 0.517 16.235 1.00 64.81 268 MET A O 1
ATOM 2091 N N . ARG A 1 269 ? -4.308 2.665 16.556 1.00 68.31 269 ARG A N 1
ATOM 2092 C CA . ARG A 1 269 ? -5.654 3.182 16.258 1.00 68.31 269 ARG A CA 1
ATOM 2093 C C . ARG A 1 269 ? -6.112 2.850 14.834 1.00 68.31 269 ARG A C 1
ATOM 2095 O O . ARG A 1 269 ? -7.289 2.547 14.646 1.00 68.31 269 ARG A O 1
ATOM 2102 N N . LEU A 1 270 ? -5.213 2.898 13.845 1.00 73.12 270 LEU A N 1
ATOM 2103 C CA . LEU A 1 270 ? -5.514 2.488 12.466 1.00 73.12 270 LEU A CA 1
ATOM 2104 C C . LEU A 1 270 ? -5.860 0.995 12.400 1.00 73.12 270 LEU A C 1
ATOM 2106 O O . LEU A 1 270 ? -6.880 0.634 11.816 1.00 73.12 270 LEU A O 1
ATOM 2110 N N . ASN A 1 271 ? -5.081 0.143 13.073 1.00 69.25 271 ASN A N 1
ATOM 2111 C CA . ASN A 1 271 ? -5.355 -1.292 13.169 1.00 69.25 271 ASN A CA 1
ATOM 2112 C C . ASN A 1 271 ? -6.727 -1.579 13.803 1.00 69.25 271 ASN A C 1
ATOM 2114 O O . ASN A 1 271 ? -7.482 -2.393 13.271 1.00 69.25 271 ASN A O 1
ATOM 2118 N N . CYS A 1 272 ? -7.077 -0.891 14.897 1.00 65.44 272 CYS A N 1
ATOM 2119 C CA . CYS A 1 272 ? -8.385 -1.029 15.546 1.00 65.44 272 CYS A CA 1
ATOM 2120 C C . CYS A 1 272 ? -9.531 -0.626 14.606 1.00 65.44 272 CYS A C 1
ATOM 2122 O O . CYS A 1 272 ? -10.544 -1.319 14.535 1.00 65.44 272 CYS A O 1
ATOM 2124 N N . LEU A 1 273 ? -9.378 0.473 13.854 1.00 70.62 273 LEU A N 1
ATOM 2125 C CA . LEU A 1 273 ? -10.396 0.928 12.902 1.00 70.62 273 LEU A CA 1
ATOM 2126 C C . LEU A 1 273 ? -10.609 -0.085 11.767 1.00 70.62 273 LEU A C 1
ATOM 2128 O O . LEU A 1 273 ? -11.755 -0.368 11.419 1.00 70.62 273 LEU A O 1
ATOM 2132 N N . ILE A 1 274 ? -9.522 -0.643 11.226 1.00 70.31 274 ILE A N 1
ATOM 2133 C CA . ILE A 1 274 ? -9.549 -1.639 10.145 1.00 70.31 274 ILE A CA 1
ATOM 2134 C C . ILE A 1 274 ? -10.204 -2.935 10.626 1.00 70.31 274 ILE A C 1
ATOM 2136 O O . ILE A 1 274 ? -11.122 -3.409 9.965 1.00 70.31 274 ILE A O 1
ATOM 2140 N N . LYS A 1 275 ? -9.815 -3.466 11.797 1.00 64.44 275 LYS A N 1
ATOM 2141 C CA . LYS A 1 275 ? -10.452 -4.654 12.394 1.00 64.44 275 LYS A CA 1
ATOM 2142 C C . LYS A 1 275 ? -11.937 -4.432 12.692 1.00 64.44 275 LYS A C 1
ATOM 2144 O O . LYS A 1 275 ? -12.752 -5.289 12.383 1.00 64.44 275 LYS A O 1
ATOM 2149 N N . ARG A 1 276 ? -12.313 -3.271 13.245 1.00 65.38 276 ARG A N 1
ATOM 2150 C CA . ARG A 1 276 ? -13.722 -2.945 13.534 1.00 65.38 276 ARG A CA 1
ATOM 2151 C C . ARG A 1 276 ? -14.570 -2.897 12.265 1.00 65.38 276 ARG A C 1
ATOM 2153 O O . ARG A 1 276 ? -15.723 -3.312 12.279 1.00 65.38 276 ARG A O 1
ATOM 2160 N N . LYS A 1 277 ? -14.018 -2.339 11.186 1.00 64.25 277 LYS A N 1
ATOM 2161 C CA . LYS A 1 277 ? -14.733 -2.165 9.919 1.00 64.25 277 LYS A CA 1
ATOM 2162 C C . LYS A 1 277 ? -14.747 -3.437 9.069 1.00 64.25 277 LYS A C 1
ATOM 2164 O O . LYS A 1 277 ? -15.742 -3.704 8.403 1.00 64.25 277 LYS A O 1
ATOM 2169 N N . TRP A 1 278 ? -13.678 -4.227 9.136 1.00 67.31 278 TRP A N 1
ATOM 2170 C CA . TRP A 1 278 ? -13.520 -5.493 8.424 1.00 67.31 278 TRP A CA 1
ATOM 2171 C C . TRP A 1 278 ? -13.034 -6.592 9.383 1.00 67.31 278 TRP A C 1
ATOM 2173 O O . TRP A 1 278 ? -11.857 -6.959 9.358 1.00 67.31 278 TRP A O 1
ATOM 2183 N N . PRO A 1 279 ? -13.935 -7.155 10.212 1.00 55.81 279 PRO A N 1
ATOM 2184 C CA . PRO A 1 279 ? -13.581 -8.138 11.244 1.00 55.81 279 PRO A CA 1
ATOM 2185 C C . PRO A 1 279 ? -12.927 -9.414 10.701 1.00 55.81 279 PRO A C 1
ATOM 2187 O O . PRO A 1 279 ? -12.169 -10.070 11.403 1.00 55.81 279 PRO A O 1
ATOM 2190 N N . MET A 1 280 ? -13.192 -9.754 9.436 1.00 53.25 280 MET A N 1
ATOM 2191 C CA . MET A 1 280 ? -12.648 -10.935 8.753 1.00 53.25 280 MET A CA 1
ATOM 2192 C C . MET A 1 280 ? -11.293 -10.685 8.066 1.00 53.25 280 MET A C 1
ATOM 2194 O O . MET A 1 280 ? -10.818 -11.542 7.318 1.00 53.25 280 MET A O 1
ATOM 2198 N N . ALA A 1 281 ? -10.672 -9.516 8.268 1.00 54.97 281 ALA A N 1
ATOM 2199 C CA . ALA A 1 281 ? -9.398 -9.178 7.647 1.00 54.97 281 ALA A CA 1
ATOM 2200 C C . ALA A 1 281 ? -8.224 -9.953 8.277 1.00 54.97 281 ALA A C 1
ATOM 2202 O O . ALA A 1 281 ? -7.890 -9.773 9.447 1.00 54.97 281 ALA A O 1
ATOM 2203 N N . ARG A 1 282 ? -7.557 -10.797 7.484 1.00 54.12 282 ARG A N 1
ATOM 2204 C CA . ARG A 1 282 ? -6.356 -11.551 7.877 1.00 54.12 282 ARG A CA 1
ATOM 2205 C C . ARG A 1 282 ? -5.112 -10.678 7.766 1.00 54.12 282 ARG A C 1
ATOM 2207 O O . ARG A 1 282 ? -4.915 -10.055 6.729 1.00 54.12 282 ARG A O 1
ATOM 2214 N N . VAL A 1 283 ? -4.264 -10.682 8.796 1.00 54.34 283 VAL A N 1
ATOM 2215 C CA . VAL A 1 283 ? -2.988 -9.946 8.807 1.00 54.34 283 VAL A CA 1
ATOM 2216 C C . VAL A 1 283 ? -1.869 -10.816 8.238 1.00 54.34 283 VAL A C 1
ATOM 2218 O O . VAL A 1 283 ? -1.542 -11.855 8.805 1.00 54.34 283 VAL A O 1
ATOM 2221 N N . GLN A 1 284 ? -1.257 -10.383 7.141 1.00 47.59 284 GLN A N 1
ATOM 2222 C CA . GLN A 1 284 ? -0.018 -10.931 6.595 1.00 47.59 284 GLN A CA 1
ATOM 2223 C C . GLN A 1 284 ? 1.165 -10.020 6.965 1.00 47.59 284 GLN A C 1
ATOM 2225 O O . GLN A 1 284 ? 1.028 -8.805 7.094 1.00 47.59 284 GLN A O 1
ATOM 2230 N N . VAL A 1 285 ? 2.327 -10.629 7.186 1.00 41.38 285 VAL A N 1
ATOM 2231 C CA . VAL A 1 285 ? 3.544 -10.048 7.787 1.00 41.38 285 VAL A CA 1
ATOM 2232 C C . VAL A 1 285 ? 4.717 -10.382 6.844 1.00 41.38 285 VAL A C 1
ATOM 2234 O O . VAL A 1 285 ? 4.650 -11.459 6.247 1.00 41.38 285 VAL A O 1
ATOM 2237 N N . PRO A 1 286 ? 5.763 -9.542 6.628 1.00 40.81 286 PRO A N 1
ATOM 2238 C CA . PRO A 1 286 ? 6.276 -8.397 7.413 1.00 40.81 286 PRO A CA 1
ATOM 2239 C C . PRO A 1 286 ? 5.666 -7.027 7.095 1.00 40.81 286 PRO A C 1
ATOM 2241 O O . PRO A 1 286 ? 5.717 -6.120 7.924 1.00 40.81 286 PRO A O 1
ATOM 2244 N N . ASN A 1 287 ? 5.034 -6.883 5.934 1.00 46.59 287 ASN A N 1
ATOM 2245 C CA . ASN A 1 287 ? 4.287 -5.687 5.557 1.00 46.59 287 ASN A CA 1
ATOM 2246 C C . ASN A 1 287 ? 2.841 -5.900 5.995 1.00 46.59 287 ASN A C 1
ATOM 2248 O O . ASN A 1 287 ? 2.166 -6.692 5.352 1.00 46.59 287 ASN A O 1
ATOM 2252 N N . ARG A 1 288 ? 2.403 -5.270 7.097 1.00 58.41 288 ARG A N 1
ATOM 2253 C CA . ARG A 1 288 ? 1.083 -5.478 7.729 1.00 58.41 288 ARG A CA 1
ATOM 2254 C C . ARG A 1 288 ? -0.049 -5.313 6.705 1.00 58.41 288 ARG A C 1
ATOM 2256 O O . ARG A 1 288 ? -0.521 -4.206 6.451 1.00 58.41 288 ARG A O 1
ATOM 2263 N N . LEU A 1 289 ? -0.441 -6.428 6.106 1.00 47.72 289 LEU A N 1
ATOM 2264 C CA . LEU A 1 289 ? -1.353 -6.545 4.975 1.00 47.72 289 LEU A CA 1
ATOM 2265 C C . LEU A 1 289 ? -2.644 -7.175 5.493 1.00 47.72 289 LEU A C 1
ATOM 2267 O O . LEU A 1 289 ? -2.618 -8.299 5.972 1.00 47.72 289 LEU A O 1
ATOM 2271 N N . TYR A 1 290 ? -3.754 -6.451 5.430 1.00 61.06 290 TYR A N 1
ATOM 2272 C CA . TYR A 1 290 ? -5.062 -6.872 5.926 1.00 61.06 290 TYR A CA 1
ATOM 2273 C C . TYR A 1 290 ? -5.933 -7.313 4.745 1.00 61.06 290 TYR A C 1
ATOM 2275 O O . TYR A 1 290 ? -6.255 -6.474 3.911 1.00 61.06 290 TYR A O 1
ATOM 2283 N N . VAL A 1 291 ? -6.308 -8.597 4.665 1.00 52.34 291 VAL A N 1
ATOM 2284 C CA . VAL A 1 291 ? -7.105 -9.181 3.560 1.00 52.34 291 VAL A CA 1
ATOM 2285 C C . VAL A 1 291 ? -8.431 -9.733 4.087 1.00 52.34 291 VAL A C 1
ATOM 2287 O O . VAL A 1 291 ? -8.420 -10.709 4.837 1.00 52.34 291 VAL A O 1
ATOM 2290 N N . ALA A 1 292 ? -9.570 -9.147 3.708 1.00 49.22 292 ALA A N 1
ATOM 2291 C CA . ALA A 1 292 ? -10.893 -9.690 4.045 1.00 49.22 292 ALA A CA 1
ATOM 2292 C C . ALA A 1 292 ? -11.290 -10.861 3.116 1.00 49.22 292 ALA A C 1
ATOM 2294 O O . ALA A 1 292 ? -10.948 -10.852 1.934 1.00 49.22 292 ALA A O 1
ATOM 2295 N N . HIS A 1 293 ? -11.993 -11.870 3.649 1.00 41.78 293 HIS A N 1
ATOM 2296 C CA . HIS A 1 293 ? -12.535 -12.989 2.859 1.00 41.78 293 HIS A CA 1
ATOM 2297 C C . HIS A 1 293 ? -13.777 -12.543 2.065 1.00 41.78 293 HIS A C 1
ATOM 2299 O O . HIS A 1 293 ? -14.560 -11.749 2.577 1.00 41.78 293 HIS A O 1
ATOM 2305 N N . ASP A 1 294 ? -13.948 -13.090 0.858 1.00 41.75 294 ASP A N 1
ATOM 2306 C CA . ASP A 1 294 ? -15.058 -12.851 -0.090 1.00 41.75 294 ASP A CA 1
ATOM 2307 C C . ASP A 1 294 ? -14.998 -11.527 -0.863 1.00 41.75 294 ASP A C 1
ATOM 2309 O O . ASP A 1 294 ? -15.995 -10.834 -1.040 1.00 41.75 294 ASP A O 1
ATOM 2313 N N . ASP A 1 295 ? -13.803 -11.244 -1.389 1.00 48.06 295 ASP A N 1
ATOM 2314 C CA . ASP A 1 295 ? -13.497 -10.165 -2.321 1.00 48.06 295 ASP A CA 1
ATOM 2315 C C . ASP A 1 295 ? -13.747 -8.751 -1.773 1.00 48.06 295 ASP A C 1
ATOM 2317 O O . ASP A 1 295 ? -14.852 -8.213 -1.760 1.00 48.06 295 ASP A O 1
ATOM 2321 N N . GLN A 1 296 ? -12.610 -8.081 -1.526 1.00 55.41 296 GLN A N 1
ATOM 2322 C CA . GLN A 1 296 ? -12.230 -6.864 -2.265 1.00 55.41 296 GLN A CA 1
ATOM 2323 C C . GLN A 1 296 ? -11.745 -5.700 -1.360 1.00 55.41 296 GLN A C 1
ATOM 2325 O O . GLN A 1 296 ? -11.497 -4.614 -1.865 1.00 55.41 296 GLN A O 1
ATOM 2330 N N . VAL A 1 297 ? -11.487 -5.916 -0.053 1.00 53.75 297 VAL A N 1
ATOM 2331 C CA . VAL A 1 297 ? -10.751 -4.944 0.798 1.00 53.75 297 VAL A CA 1
ATOM 2332 C C . VAL A 1 297 ? -9.369 -5.456 1.199 1.00 53.75 297 VAL A C 1
ATOM 2334 O O . VAL A 1 297 ? -9.254 -6.451 1.919 1.00 53.75 297 VAL A O 1
ATOM 2337 N N . VAL A 1 298 ? -8.328 -4.736 0.771 1.00 58.00 298 VAL A N 1
ATOM 2338 C CA . VAL A 1 298 ? -6.923 -5.047 1.064 1.00 58.00 298 VAL A CA 1
ATOM 2339 C C . VAL A 1 298 ? -6.205 -3.804 1.591 1.00 58.00 298 VAL A C 1
ATOM 2341 O O . VAL A 1 298 ? -5.807 -2.946 0.812 1.00 58.00 298 VAL A O 1
ATOM 2344 N N . VAL A 1 299 ? -5.996 -3.677 2.903 1.00 61.84 299 VAL A N 1
ATOM 2345 C CA . VAL A 1 299 ? -5.220 -2.545 3.451 1.00 61.84 299 VAL A CA 1
ATOM 2346 C C . VAL A 1 299 ? -3.770 -2.966 3.678 1.00 61.84 299 VAL A C 1
ATOM 2348 O O . VAL A 1 299 ? -3.491 -3.824 4.510 1.00 61.84 299 VAL A O 1
ATOM 2351 N N . VAL A 1 300 ? -2.836 -2.365 2.948 1.00 60.56 300 VAL A N 1
ATOM 2352 C CA . VAL A 1 300 ? -1.398 -2.643 2.986 1.00 60.56 300 VAL A CA 1
ATOM 2353 C C . VAL A 1 300 ? -0.669 -1.512 3.701 1.00 60.56 300 VAL A C 1
ATOM 2355 O O . VAL A 1 300 ? -0.480 -0.425 3.166 1.00 60.56 300 VAL A O 1
ATOM 2358 N N . MET A 1 301 ? -0.200 -1.753 4.917 1.00 63.50 301 MET A N 1
ATOM 2359 C CA . MET A 1 301 ? 0.680 -0.807 5.598 1.00 63.50 301 MET A CA 1
ATOM 2360 C C . MET A 1 301 ? 2.138 -1.176 5.324 1.00 63.50 301 MET A C 1
ATOM 2362 O O . MET A 1 301 ? 2.635 -2.209 5.776 1.00 63.50 301 MET A O 1
ATOM 2366 N N . HIS A 1 302 ? 2.821 -0.323 4.564 1.00 58.12 302 HIS A N 1
ATOM 2367 C CA . HIS A 1 302 ? 4.226 -0.464 4.216 1.00 58.12 302 HIS A CA 1
ATOM 2368 C C . HIS A 1 302 ? 5.095 0.352 5.176 1.00 58.12 302 HIS A C 1
ATOM 2370 O O . HIS A 1 302 ? 4.869 1.544 5.387 1.00 58.12 302 HIS A O 1
ATOM 2376 N N . LYS A 1 303 ? 6.111 -0.287 5.750 1.00 56.03 303 LYS A N 1
ATOM 2377 C CA . LYS A 1 303 ? 7.201 0.389 6.452 1.00 56.03 303 LYS A CA 1
ATOM 2378 C C . LYS A 1 303 ? 8.462 0.113 5.634 1.00 56.03 303 LYS A C 1
ATOM 2380 O O . LYS A 1 303 ? 8.965 -1.002 5.748 1.00 56.03 303 LYS A O 1
ATOM 2385 N N . PRO A 1 304 ? 8.947 1.039 4.784 1.00 45.47 304 PRO A N 1
ATOM 2386 C CA . PRO A 1 304 ? 10.225 0.846 4.111 1.00 45.47 304 PRO A CA 1
ATOM 2387 C C . PRO A 1 304 ? 11.306 0.576 5.163 1.00 45.47 304 PRO A C 1
ATOM 2389 O O . PRO A 1 304 ? 11.594 1.426 6.009 1.00 45.47 304 PRO A O 1
ATOM 2392 N N . SER A 1 305 ? 11.850 -0.638 5.159 1.00 42.81 305 SER A N 1
ATOM 2393 C CA . SER A 1 305 ? 13.056 -0.971 5.903 1.00 42.81 305 SER A CA 1
ATOM 2394 C C . SER A 1 305 ? 14.233 -0.297 5.206 1.00 42.81 305 SER A C 1
ATOM 2396 O O . SER A 1 305 ? 14.350 -0.352 3.986 1.00 42.81 305 SER A O 1
ATOM 2398 N N . ALA A 1 306 ? 15.133 0.315 5.973 1.00 38.28 306 ALA A N 1
ATOM 2399 C CA . ALA A 1 306 ? 16.387 0.878 5.465 1.00 38.28 306 ALA A CA 1
ATOM 2400 C C . ALA A 1 306 ? 17.376 -0.194 4.942 1.00 38.28 306 ALA A C 1
ATOM 2402 O O . ALA A 1 306 ? 18.510 0.117 4.597 1.00 38.28 306 ALA A O 1
ATOM 2403 N N . GLU A 1 307 ? 16.953 -1.454 4.870 1.00 35.59 307 GLU A N 1
ATOM 2404 C CA . GLU A 1 307 ? 17.763 -2.606 4.495 1.00 35.59 307 GLU A CA 1
ATOM 2405 C C . GLU A 1 307 ? 17.384 -3.085 3.093 1.00 35.59 307 GLU A C 1
ATOM 2407 O O . GLU A 1 307 ? 16.701 -4.087 2.894 1.00 35.59 307 GLU A O 1
ATOM 2412 N N . SER A 1 308 ? 17.862 -2.343 2.100 1.00 36.69 308 SER A N 1
ATOM 2413 C CA . SER A 1 308 ? 18.320 -2.929 0.837 1.00 36.69 308 SER A CA 1
ATOM 2414 C C . SER A 1 308 ? 19.853 -2.921 0.755 1.00 36.69 308 SER A C 1
ATOM 2416 O O . SER A 1 308 ? 20.417 -2.904 -0.333 1.00 36.69 308 SER A O 1
ATOM 2418 N N . VAL A 1 309 ? 20.538 -2.945 1.904 1.00 34.47 309 VAL A N 1
ATOM 2419 C CA . VAL A 1 309 ? 21.987 -3.148 2.000 1.00 34.47 309 VAL A CA 1
ATOM 2420 C C . VAL A 1 309 ? 22.246 -4.181 3.094 1.00 34.47 309 VAL A C 1
ATOM 2422 O O . VAL A 1 309 ? 21.925 -3.958 4.253 1.00 34.47 309 VAL A O 1
ATOM 2425 N N . GLU A 1 310 ? 22.726 -5.337 2.643 1.00 34.12 310 GLU A N 1
ATOM 2426 C CA . GLU A 1 310 ? 23.409 -6.432 3.339 1.00 34.12 310 GLU A CA 1
ATOM 2427 C C . GLU A 1 310 ? 23.481 -6.406 4.883 1.00 34.12 310 GLU A C 1
ATOM 2429 O O . GLU A 1 310 ? 24.059 -5.514 5.495 1.00 34.12 310 GLU A O 1
ATOM 2434 N N . ASN A 1 311 ? 23.057 -7.534 5.469 1.00 34.38 311 ASN A N 1
ATOM 2435 C CA . ASN A 1 311 ? 23.351 -8.009 6.827 1.00 34.38 311 ASN A CA 1
ATOM 2436 C C . ASN A 1 311 ? 22.585 -7.366 7.997 1.00 34.38 311 ASN A C 1
ATOM 2438 O O . ASN A 1 311 ? 23.159 -6.643 8.805 1.00 34.38 311 ASN A O 1
ATOM 2442 N N . ALA A 1 312 ? 21.352 -7.829 8.220 1.00 25.83 312 ALA A N 1
ATOM 2443 C CA . ALA A 1 312 ? 20.839 -8.020 9.576 1.00 25.83 312 ALA A CA 1
ATOM 2444 C C . ALA A 1 312 ? 19.832 -9.178 9.615 1.00 25.83 312 ALA A C 1
ATOM 2446 O O . ALA A 1 312 ? 18.661 -9.052 9.267 1.00 25.83 312 ALA A O 1
ATOM 2447 N N . ILE A 1 313 ? 20.284 -10.339 10.090 1.00 28.94 313 ILE A N 1
ATOM 2448 C CA . ILE A 1 313 ? 19.377 -11.320 10.685 1.00 28.94 313 ILE A CA 1
ATOM 2449 C C . ILE A 1 313 ? 18.969 -10.730 12.038 1.00 28.94 313 ILE A C 1
ATOM 2451 O O . ILE A 1 313 ? 19.607 -10.983 13.056 1.00 28.94 313 ILE A O 1
ATOM 2455 N N . VAL A 1 314 ? 17.923 -9.909 12.047 1.00 26.55 314 VAL A N 1
ATOM 2456 C CA . VAL A 1 314 ? 17.117 -9.674 13.246 1.00 26.55 314 VAL A CA 1
ATOM 2457 C C . VAL A 1 314 ? 15.682 -10.018 12.868 1.00 26.55 314 VAL A C 1
ATOM 2459 O O . VAL A 1 314 ? 15.068 -9.309 12.070 1.00 26.55 314 VAL A O 1
ATOM 2462 N N . PRO A 1 315 ? 15.127 -11.124 13.384 1.00 25.62 315 PRO A N 1
ATOM 2463 C CA . PRO A 1 315 ? 13.772 -11.512 13.054 1.00 25.62 315 PRO A CA 1
ATOM 2464 C C . PRO A 1 315 ? 12.804 -10.591 13.804 1.00 25.62 315 PRO A C 1
ATOM 2466 O O . PRO A 1 315 ? 12.439 -10.853 14.945 1.00 25.62 315 PRO A O 1
ATOM 2469 N N . VAL A 1 316 ? 12.361 -9.504 13.167 1.00 27.67 316 VAL A N 1
ATOM 2470 C CA . VAL A 1 316 ? 11.190 -8.745 13.630 1.00 27.67 316 VAL A CA 1
ATOM 2471 C C . VAL A 1 316 ? 9.939 -9.480 13.147 1.00 27.67 316 VAL A C 1
ATOM 2473 O O . VAL A 1 316 ? 9.248 -9.056 12.221 1.00 27.67 316 VAL A O 1
ATOM 2476 N N . PHE A 1 317 ? 9.654 -10.621 13.774 1.00 27.56 317 PHE A N 1
ATOM 2477 C CA . PHE A 1 317 ? 8.279 -11.098 13.851 1.00 27.56 317 PHE A CA 1
ATOM 2478 C C . PHE A 1 317 ? 7.529 -10.136 14.794 1.00 27.56 317 PHE A C 1
ATOM 2480 O O . PHE A 1 317 ? 8.036 -9.858 15.881 1.00 27.56 317 PHE A O 1
ATOM 2487 N N . PRO A 1 318 ? 6.351 -9.591 14.436 1.00 33.28 318 PRO A N 1
ATOM 2488 C CA . PRO A 1 318 ? 5.430 -9.099 15.447 1.00 33.28 318 PRO A CA 1
ATOM 2489 C C . PRO A 1 318 ? 5.163 -10.278 16.378 1.00 33.28 318 PRO A C 1
ATOM 2491 O O . PRO A 1 318 ? 4.811 -11.363 15.916 1.00 33.28 318 PRO A O 1
ATOM 2494 N N . ASP A 1 319 ? 5.447 -10.066 17.656 1.00 41.34 319 ASP A N 1
ATOM 2495 C CA . ASP A 1 319 ? 5.456 -11.102 18.675 1.00 41.34 319 ASP A CA 1
ATOM 2496 C C . ASP A 1 319 ? 4.160 -11.920 18.583 1.00 41.34 319 ASP A C 1
ATOM 2498 O O . ASP A 1 319 ? 3.066 -11.376 18.750 1.00 41.34 319 ASP A O 1
ATOM 2502 N N . VAL A 1 320 ? 4.261 -13.221 18.280 1.00 40.81 320 VAL A N 1
ATOM 2503 C CA . VAL A 1 320 ? 3.110 -14.152 18.268 1.00 40.81 320 VAL A CA 1
ATOM 2504 C C . VAL A 1 320 ? 2.347 -14.067 19.600 1.00 40.81 320 VAL A C 1
ATOM 2506 O O . VAL A 1 320 ? 1.145 -14.299 19.656 1.00 40.81 320 VAL A O 1
ATOM 2509 N N . GLN A 1 321 ? 3.056 -13.649 20.647 1.00 46.78 321 GLN A N 1
ATOM 2510 C CA . GLN A 1 321 ? 2.566 -13.330 21.976 1.00 46.78 321 GLN A CA 1
ATOM 2511 C C . GLN A 1 321 ? 1.494 -12.226 21.944 1.00 46.78 321 GLN A C 1
ATOM 2513 O O . GLN A 1 321 ? 0.347 -12.522 22.260 1.00 46.78 321 GLN A O 1
ATOM 2518 N N . LEU A 1 322 ? 1.802 -11.033 21.412 1.00 47.12 322 LEU A N 1
ATOM 2519 C CA . LEU A 1 322 ? 0.870 -9.890 21.324 1.00 47.12 322 LEU A CA 1
ATOM 2520 C C . LEU A 1 322 ? -0.419 -10.207 20.552 1.00 47.12 322 LEU A C 1
ATOM 2522 O O . LEU A 1 322 ? -1.463 -9.607 20.805 1.00 47.12 322 LEU A O 1
ATOM 2526 N N . MET A 1 323 ? -0.359 -11.142 19.603 1.00 47.38 323 MET A N 1
ATOM 2527 C CA . MET A 1 323 ? -1.539 -11.597 18.864 1.00 47.38 323 MET A CA 1
ATOM 2528 C C . MET A 1 323 ? -2.518 -12.377 19.751 1.00 47.38 323 MET A C 1
ATOM 2530 O O . MET A 1 323 ? -3.723 -12.214 19.578 1.00 47.38 323 MET A O 1
ATOM 2534 N N . MET A 1 324 ? -2.021 -13.166 20.711 1.00 58.66 324 MET A N 1
ATOM 2535 C CA . MET A 1 324 ? -2.859 -13.927 21.646 1.00 58.66 324 MET A CA 1
ATOM 2536 C C . MET A 1 324 ? -3.565 -13.013 22.649 1.00 58.66 324 MET A C 1
ATOM 2538 O O . MET A 1 324 ? -4.751 -13.204 22.909 1.00 58.66 324 MET A O 1
ATOM 2542 N N . GLU A 1 325 ? -2.870 -12.003 23.185 1.00 62.12 325 GLU A N 1
ATOM 2543 C CA . GLU A 1 325 ? -3.484 -11.009 24.079 1.00 62.12 325 GLU A CA 1
ATOM 2544 C C . GLU A 1 325 ? -4.626 -10.266 23.380 1.00 62.12 325 GLU A C 1
ATOM 2546 O O . GLU A 1 325 ? -5.707 -10.116 23.941 1.00 62.12 325 GLU A O 1
ATOM 2551 N N . LEU A 1 326 ? -4.403 -9.849 22.131 1.00 57.28 326 LEU A N 1
ATOM 2552 C CA . LEU A 1 326 ? -5.403 -9.137 21.338 1.00 57.28 326 LEU A CA 1
ATOM 2553 C C . LEU A 1 326 ? -6.598 -10.023 20.971 1.00 57.28 326 LEU A C 1
ATOM 2555 O O . LEU A 1 326 ? -7.727 -9.550 21.000 1.00 57.28 326 LEU A O 1
ATOM 2559 N N . GLU A 1 327 ? -6.370 -11.295 20.641 1.00 63.47 327 GLU A N 1
ATOM 2560 C CA . GLU A 1 327 ? -7.451 -12.247 20.365 1.00 63.47 327 GLU A CA 1
ATOM 2561 C C . GLU A 1 327 ? -8.309 -12.492 21.612 1.00 63.47 327 GLU A C 1
ATOM 2563 O O . GLU A 1 327 ? -9.534 -12.466 21.528 1.00 63.47 327 GLU A O 1
ATOM 2568 N N . LYS A 1 328 ? -7.682 -12.643 22.787 1.00 66.75 328 LYS A N 1
ATOM 2569 C CA . LYS A 1 328 ? -8.392 -12.806 24.065 1.00 66.75 328 LYS A CA 1
ATOM 2570 C C . LYS A 1 328 ? -9.121 -11.539 24.507 1.00 66.75 328 LYS A C 1
ATOM 2572 O O . LYS A 1 328 ? -10.201 -11.644 25.081 1.00 66.75 328 LYS A O 1
ATOM 2577 N N . PHE A 1 329 ? -8.566 -10.363 24.222 1.00 63.53 329 PHE A N 1
ATOM 2578 C CA . PHE A 1 329 ? -9.225 -9.080 24.460 1.00 63.53 329 PHE A CA 1
ATOM 2579 C C . PHE A 1 329 ? -10.480 -8.928 23.587 1.00 63.53 329 PHE A C 1
ATOM 2581 O O . PHE A 1 329 ? -11.554 -8.612 24.097 1.00 63.53 329 PHE A O 1
ATOM 2588 N N . ASP A 1 330 ? -10.349 -9.193 22.281 1.00 55.94 330 ASP A N 1
ATOM 2589 C CA . ASP A 1 330 ? -11.444 -9.091 21.310 1.00 55.94 330 ASP A CA 1
ATOM 2590 C C . ASP A 1 330 ? -12.573 -10.097 21.649 1.00 55.94 330 ASP A C 1
ATOM 2592 O O . ASP A 1 330 ? -13.746 -9.720 21.666 1.00 55.94 330 ASP A O 1
ATOM 2596 N N . ASP A 1 331 ? -12.235 -11.347 21.992 1.00 68.12 331 ASP A N 1
ATOM 2597 C CA . ASP A 1 331 ? -13.184 -12.404 22.393 1.00 68.12 331 ASP A CA 1
ATOM 2598 C C . ASP A 1 331 ? -13.946 -12.047 23.684 1.00 68.12 331 ASP A C 1
ATOM 2600 O O . ASP A 1 331 ? -15.171 -12.157 23.748 1.00 68.12 331 ASP A O 1
ATOM 2604 N N . ALA A 1 332 ? -13.248 -11.518 24.695 1.00 68.00 332 ALA A N 1
ATOM 2605 C CA . ALA A 1 332 ? -13.862 -11.102 25.957 1.00 68.00 332 ALA A CA 1
ATOM 2606 C C . ALA A 1 332 ? -14.832 -9.918 25.801 1.00 68.00 332 ALA A C 1
ATOM 2608 O O . ALA A 1 332 ? -15.816 -9.809 26.535 1.00 68.00 332 ALA A O 1
ATOM 2609 N N . LEU A 1 333 ? -14.550 -9.016 24.858 1.00 67.00 333 LEU A N 1
ATOM 2610 C CA . LEU A 1 333 ? -15.357 -7.821 24.625 1.00 67.00 333 LEU A CA 1
ATOM 2611 C C . LEU A 1 333 ? -16.561 -8.101 23.715 1.00 67.00 333 LEU A C 1
ATOM 2613 O O . LEU A 1 333 ? -17.638 -7.547 23.933 1.00 67.00 333 LEU A O 1
ATOM 2617 N N . LEU A 1 334 ? -16.396 -8.961 22.704 1.00 64.81 334 LEU A N 1
ATOM 2618 C CA . LEU A 1 334 ? -17.453 -9.317 21.749 1.00 64.81 334 LEU A CA 1
ATOM 2619 C C . LEU A 1 334 ? -18.383 -10.411 22.272 1.00 64.81 334 LEU A C 1
ATOM 2621 O O . LEU A 1 334 ? -19.576 -10.406 21.963 1.00 64.81 334 LEU A O 1
ATOM 2625 N N . THR A 1 335 ? -17.844 -11.344 23.050 1.00 72.56 335 THR A N 1
ATOM 2626 C CA . THR A 1 335 ? -18.580 -12.477 23.611 1.00 72.56 335 THR A CA 1
ATOM 2627 C C . THR A 1 335 ? -18.374 -12.574 25.121 1.00 72.56 335 THR A C 1
ATOM 2629 O O . THR A 1 335 ? -17.839 -13.570 25.611 1.00 72.56 335 THR A O 1
ATOM 2632 N N . PRO A 1 336 ? -18.817 -11.559 25.889 1.00 76.06 336 PRO A N 1
ATOM 2633 C CA . PRO A 1 336 ? -18.823 -11.664 27.340 1.00 76.06 336 PRO A CA 1
ATOM 2634 C C . PRO A 1 336 ? -19.722 -12.822 27.790 1.00 76.06 336 PRO A C 1
ATOM 2636 O O . PRO A 1 336 ? -20.632 -13.260 27.072 1.00 76.06 336 PRO A O 1
ATOM 2639 N N . SER A 1 337 ? -19.499 -13.325 29.001 1.00 82.69 337 SER A N 1
ATOM 2640 C CA . SER A 1 337 ? -20.286 -14.425 29.542 1.00 82.69 337 SER A CA 1
ATOM 2641 C C . SER A 1 337 ? -21.762 -14.055 29.661 1.00 82.69 337 SER A C 1
ATOM 2643 O O . SER A 1 337 ? -22.153 -12.917 29.936 1.00 82.69 337 SER A O 1
ATOM 2645 N N . THR A 1 338 ? -22.609 -15.074 29.542 1.00 84.94 338 THR A N 1
ATOM 2646 C CA . THR A 1 338 ? -24.060 -14.927 29.693 1.00 84.94 338 THR A CA 1
ATOM 2647 C C . THR A 1 338 ? -24.446 -14.313 31.039 1.00 84.94 338 THR A C 1
ATOM 2649 O O . THR A 1 338 ? -25.374 -13.512 31.100 1.00 84.94 338 THR A O 1
ATOM 2652 N N . LYS A 1 339 ? -23.696 -14.617 32.108 1.00 86.62 339 LYS A N 1
ATOM 2653 C CA . LYS A 1 339 ? -23.924 -14.062 33.450 1.00 86.62 339 LYS A CA 1
ATOM 2654 C C . LYS A 1 339 ? -23.725 -12.548 33.492 1.00 86.62 339 LYS A C 1
ATOM 2656 O O . LYS A 1 339 ? -24.486 -11.864 34.175 1.00 86.62 339 LYS A O 1
ATOM 2661 N N . PHE A 1 340 ? -22.700 -12.040 32.808 1.00 84.06 340 PHE A N 1
ATOM 2662 C CA . PHE A 1 340 ? -22.447 -10.606 32.722 1.00 84.06 340 PHE A CA 1
ATOM 2663 C C . PHE A 1 340 ? -23.518 -9.911 31.884 1.00 84.06 340 PHE A C 1
ATOM 2665 O O . PHE A 1 340 ? -24.127 -8.955 32.357 1.00 84.06 340 PHE A O 1
ATOM 2672 N N . VAL A 1 341 ? -23.830 -10.456 30.705 1.00 83.88 341 VAL A N 1
ATOM 2673 C CA . VAL A 1 341 ? -24.870 -9.916 29.813 1.00 83.88 341 VAL A CA 1
ATOM 2674 C C . VAL A 1 341 ? -26.227 -9.824 30.517 1.00 83.88 341 VAL A C 1
ATOM 2676 O O . VAL A 1 341 ? -26.913 -8.810 30.418 1.00 83.88 341 VAL A O 1
ATOM 2679 N N . GLU A 1 342 ? -26.622 -10.856 31.265 1.00 87.88 342 GLU A N 1
ATOM 2680 C CA . GLU A 1 342 ? -27.864 -10.839 32.043 1.00 87.88 342 GLU A CA 1
ATOM 2681 C C . GLU A 1 342 ? -27.860 -9.742 33.120 1.00 87.88 342 GLU A C 1
ATOM 2683 O O . GLU A 1 342 ? -28.850 -9.020 33.266 1.00 87.88 342 GLU A O 1
ATOM 2688 N N . ALA A 1 343 ? -26.751 -9.581 33.849 1.00 88.06 343 ALA A N 1
ATOM 2689 C CA . ALA A 1 343 ? -26.619 -8.557 34.882 1.00 88.06 343 ALA A CA 1
ATOM 2690 C C . ALA A 1 343 ? -26.635 -7.131 34.304 1.00 88.06 343 ALA A C 1
ATOM 2692 O O . ALA A 1 343 ? -27.299 -6.258 34.868 1.00 88.06 343 ALA A O 1
ATOM 2693 N N . ASP A 1 344 ? -25.959 -6.909 33.177 1.00 87.12 344 ASP A N 1
ATOM 2694 C CA . ASP A 1 344 ? -25.905 -5.622 32.477 1.00 87.12 344 ASP A CA 1
ATOM 2695 C C . ASP A 1 344 ? -27.272 -5.234 31.885 1.00 87.12 344 ASP A C 1
ATOM 2697 O O . ASP A 1 344 ? -27.752 -4.109 32.053 1.00 87.12 344 ASP A O 1
ATOM 2701 N N . LEU A 1 345 ? -27.990 -6.200 31.299 1.00 88.00 345 LEU A N 1
ATOM 2702 C CA . LEU A 1 345 ? -29.365 -6.000 30.833 1.00 88.00 345 LEU A CA 1
ATOM 2703 C C . LEU A 1 345 ? -30.319 -5.656 31.984 1.00 88.00 345 LEU A C 1
ATOM 2705 O O . LEU A 1 345 ? -31.207 -4.811 31.826 1.00 88.00 345 LEU A O 1
ATOM 2709 N N . GLU A 1 346 ? -30.176 -6.306 33.142 1.00 89.94 346 GLU A N 1
ATOM 2710 C CA . GLU A 1 346 ? -30.951 -5.953 34.332 1.00 89.94 346 GLU A CA 1
ATOM 2711 C C . GLU A 1 346 ? -30.637 -4.536 34.815 1.00 89.94 346 GLU A C 1
ATOM 2713 O O . GLU A 1 346 ? -31.574 -3.767 35.053 1.00 89.94 346 GLU A O 1
ATOM 2718 N N . LEU A 1 347 ? -29.355 -4.177 34.926 1.00 90.44 347 LEU A N 1
ATOM 2719 C CA . LEU A 1 347 ? -28.92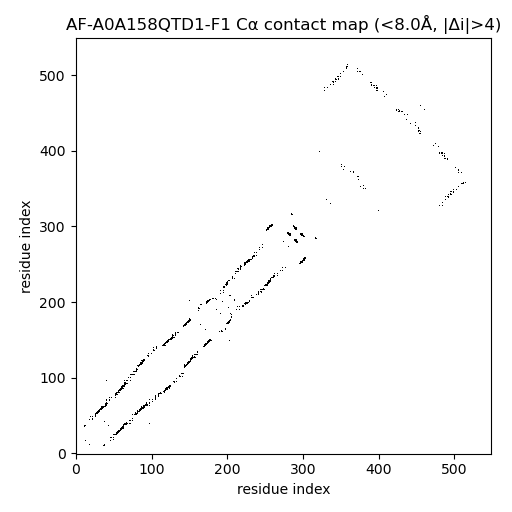2 -2.835 35.311 1.00 90.44 347 LEU A CA 1
ATOM 2720 C C . LEU A 1 347 ? -29.508 -1.784 34.362 1.00 90.44 347 LEU A C 1
ATOM 2722 O O . LEU A 1 347 ? -30.191 -0.868 34.819 1.00 90.44 347 LEU A O 1
ATOM 2726 N N . THR A 1 348 ? -29.361 -1.983 33.052 1.00 88.69 348 THR A N 1
ATOM 2727 C CA . THR A 1 348 ? -29.886 -1.095 32.002 1.00 88.69 348 THR A CA 1
ATOM 2728 C C . THR A 1 348 ? -31.399 -0.879 32.132 1.00 88.69 348 THR A C 1
ATOM 2730 O O . THR A 1 348 ? -31.906 0.237 31.964 1.00 88.69 348 THR A O 1
ATOM 2733 N N . ARG A 1 349 ? -32.165 -1.923 32.486 1.00 90.25 349 ARG A N 1
ATOM 2734 C CA . ARG A 1 349 ? -33.617 -1.801 32.723 1.00 90.25 349 ARG A CA 1
ATOM 2735 C C . ARG A 1 349 ? -33.935 -0.897 33.913 1.00 90.25 349 ARG A C 1
ATOM 2737 O O . ARG A 1 349 ? -34.881 -0.110 33.832 1.00 90.25 349 ARG A O 1
ATOM 2744 N N . TYR A 1 350 ? -33.202 -1.021 35.018 1.00 90.62 350 TYR A N 1
ATOM 2745 C CA . TYR A 1 350 ? -33.399 -0.171 36.196 1.00 90.62 350 TYR A CA 1
ATOM 2746 C C . TYR A 1 350 ? -32.903 1.260 35.954 1.00 90.62 350 TYR A C 1
ATOM 2748 O O . TYR A 1 350 ? -33.611 2.209 36.291 1.00 90.62 350 TYR A O 1
ATOM 2756 N N . GLU A 1 351 ? -31.763 1.417 35.285 1.00 90.75 351 GLU A N 1
ATOM 2757 C CA . GLU A 1 351 ? -31.195 2.703 34.874 1.00 90.75 351 GLU A CA 1
ATOM 2758 C C . GLU A 1 351 ? -32.188 3.490 34.004 1.00 90.75 351 GLU A C 1
ATOM 2760 O O . GLU A 1 351 ? -32.485 4.658 34.266 1.00 90.75 351 GLU A O 1
ATOM 2765 N N . THR A 1 352 ? -32.798 2.821 33.020 1.00 88.06 352 THR A N 1
ATOM 2766 C CA . THR A 1 352 ? -33.816 3.420 32.147 1.00 88.06 352 THR A CA 1
ATOM 2767 C C . THR A 1 352 ? -35.031 3.895 32.943 1.00 88.06 352 THR A C 1
ATOM 2769 O O . THR A 1 352 ? -35.539 4.991 32.692 1.00 88.06 352 THR A O 1
ATOM 2772 N N . LYS A 1 353 ? -35.499 3.111 33.925 1.00 89.38 353 LYS A N 1
ATOM 2773 C CA . LYS A 1 353 ? -36.610 3.516 34.805 1.00 89.38 353 LYS A CA 1
ATOM 2774 C C . LYS A 1 353 ? -36.253 4.755 35.626 1.00 89.38 353 LYS A C 1
ATOM 2776 O O . LYS A 1 353 ? -37.083 5.656 35.731 1.00 89.38 353 LYS A O 1
ATOM 2781 N N . LEU A 1 354 ? -35.036 4.817 36.166 1.00 87.12 354 LEU A N 1
ATOM 2782 C CA . LEU A 1 354 ? -34.573 5.954 36.961 1.00 87.12 354 LEU A CA 1
ATOM 2783 C C . LEU A 1 354 ? -34.454 7.219 36.099 1.00 87.12 354 LEU A C 1
ATOM 2785 O O . LEU A 1 354 ? -35.012 8.252 36.463 1.00 87.12 354 LEU A O 1
ATOM 2789 N N . ARG A 1 355 ? -33.861 7.125 34.899 1.00 86.44 355 ARG A N 1
ATOM 2790 C CA . ARG A 1 355 ? -33.789 8.240 33.933 1.00 86.44 355 ARG A CA 1
ATOM 2791 C C . ARG A 1 355 ? -35.159 8.802 33.547 1.00 86.44 355 ARG A C 1
ATOM 2793 O O . ARG A 1 355 ? -35.291 10.007 33.375 1.00 86.44 355 ARG A O 1
ATOM 2800 N N . HIS A 1 356 ? -36.196 7.967 33.440 1.00 85.94 356 HIS A N 1
ATOM 2801 C CA . HIS A 1 356 ? -37.552 8.453 33.144 1.00 85.94 356 HIS A CA 1
ATOM 2802 C C . HIS A 1 356 ? -38.152 9.293 34.283 1.00 85.94 356 HIS A C 1
ATOM 2804 O O . HIS A 1 356 ? -38.949 10.203 34.024 1.00 85.94 356 HIS A O 1
ATOM 2810 N N . LEU A 1 357 ? -37.791 8.984 35.531 1.00 83.56 357 LEU A N 1
ATOM 2811 C CA . LEU A 1 357 ? -38.247 9.712 36.714 1.00 83.56 357 LEU A CA 1
ATOM 2812 C C . LEU A 1 357 ? -37.440 10.988 36.971 1.00 83.56 357 LEU A C 1
ATOM 2814 O O . LEU A 1 357 ? -37.989 11.925 37.550 1.00 83.56 357 LEU A O 1
ATOM 2818 N N . MET A 1 358 ? -36.186 11.039 36.516 1.00 83.12 358 MET A N 1
ATOM 2819 C CA . MET A 1 358 ? -35.328 12.216 36.637 1.00 83.12 358 MET A CA 1
ATOM 2820 C C . MET A 1 358 ? -35.945 13.457 35.957 1.00 83.12 358 MET A C 1
ATOM 2822 O O . MET A 1 358 ? -36.618 13.342 34.921 1.00 83.12 358 MET A O 1
ATOM 2826 N N . PRO A 1 359 ? -35.734 14.657 36.529 1.00 77.31 359 PRO A N 1
ATOM 2827 C CA . PRO A 1 359 ? -36.094 15.911 35.879 1.00 77.31 359 PRO A CA 1
ATOM 2828 C C . PRO A 1 359 ? -35.252 16.120 34.610 1.00 77.31 359 PRO A C 1
ATOM 2830 O O . PRO A 1 359 ? -34.074 15.784 34.576 1.00 77.31 359 PRO A O 1
ATOM 2833 N N . MET A 1 360 ? -35.869 16.666 33.557 1.00 72.75 360 MET A N 1
ATOM 2834 C CA . MET A 1 360 ? -35.203 16.937 32.268 1.00 72.75 360 MET A CA 1
ATOM 2835 C C . MET A 1 360 ? -34.619 18.358 32.194 1.00 72.75 360 MET A C 1
ATOM 2837 O O . MET A 1 360 ? -33.814 18.649 31.318 1.00 72.75 360 MET A O 1
ATOM 2841 N N . GLU A 1 361 ? -35.033 19.240 33.106 1.00 69.38 361 GLU A N 1
ATOM 2842 C CA . GLU A 1 361 ? -34.665 20.656 33.165 1.00 69.38 361 GLU A CA 1
ATOM 2843 C C . GLU A 1 361 ? -34.298 21.026 34.609 1.00 69.38 361 GLU A C 1
ATOM 2845 O O . GLU A 1 361 ? -34.817 20.429 35.554 1.00 69.38 361 GLU A O 1
ATOM 2850 N N . ASN A 1 362 ? -33.417 22.016 34.785 1.00 70.00 362 ASN A N 1
ATOM 2851 C CA . ASN A 1 362 ? -32.974 22.532 36.091 1.00 70.00 362 ASN A CA 1
ATOM 2852 C C . ASN A 1 362 ? -32.364 21.474 37.033 1.00 70.00 362 ASN A C 1
ATOM 2854 O O . ASN A 1 362 ? -32.440 21.615 38.253 1.00 70.00 362 ASN A O 1
ATOM 2858 N N . VAL A 1 363 ? -31.743 20.429 36.473 1.00 73.19 363 VAL A N 1
ATOM 2859 C CA . VAL A 1 363 ? -31.154 19.311 37.228 1.00 73.19 363 VAL A CA 1
ATOM 2860 C C . VAL A 1 363 ? -30.160 19.814 38.278 1.00 73.19 363 VAL A C 1
ATOM 2862 O O . VAL A 1 363 ? -30.309 19.472 39.440 1.00 73.19 363 VAL A O 1
ATOM 2865 N N . GLU A 1 364 ? -29.250 20.726 37.924 1.00 73.31 364 GLU A N 1
ATOM 2866 C CA . GLU A 1 364 ? -28.251 21.285 38.856 1.00 73.31 364 GLU A CA 1
ATOM 2867 C C . GLU A 1 364 ? -28.877 22.015 40.061 1.00 73.31 364 GLU A C 1
ATOM 2869 O O . GLU A 1 364 ? -28.398 21.908 41.189 1.00 73.31 364 GLU A O 1
ATOM 2874 N N . GLN A 1 365 ? -29.987 22.730 39.850 1.00 73.75 365 GLN A N 1
ATOM 2875 C CA . GLN A 1 365 ? -30.703 23.431 40.925 1.00 73.75 365 GLN A CA 1
ATOM 2876 C C . GLN A 1 365 ? -31.499 22.452 41.800 1.00 73.75 365 GLN A C 1
ATOM 2878 O O . GLN A 1 365 ? -31.585 22.621 43.017 1.00 73.75 365 GLN A O 1
ATOM 2883 N N . LEU A 1 366 ? -32.071 21.411 41.186 1.00 73.38 366 LEU A N 1
ATOM 2884 C CA . LEU A 1 366 ? -32.828 20.365 41.872 1.00 73.38 366 LEU A CA 1
ATOM 2885 C C . LEU A 1 366 ? -31.922 19.389 42.629 1.00 73.38 366 LEU A C 1
ATOM 2887 O O . LEU A 1 366 ? -32.339 18.875 43.661 1.00 73.38 366 LEU A O 1
ATOM 2891 N N . GLU A 1 367 ? -30.686 19.177 42.184 1.00 78.12 367 GLU A N 1
ATOM 2892 C CA . GLU A 1 367 ? -29.670 18.424 42.923 1.00 78.12 367 GLU A CA 1
ATOM 2893 C C . GLU A 1 367 ? -29.302 19.103 44.241 1.00 78.12 367 GLU A C 1
ATOM 2895 O O . GLU A 1 367 ? -29.207 18.433 45.268 1.00 78.12 367 GLU A O 1
ATOM 2900 N N . ALA A 1 368 ? -29.164 20.433 44.234 1.00 76.75 368 ALA A N 1
ATOM 2901 C CA . ALA A 1 368 ? -28.888 21.205 45.443 1.00 76.75 368 ALA A CA 1
ATOM 2902 C C . ALA A 1 368 ? -30.070 21.202 46.432 1.00 76.75 368 ALA A C 1
ATOM 2904 O O . ALA A 1 368 ? -29.867 21.299 47.642 1.00 76.75 368 ALA A O 1
ATOM 2905 N N . ALA A 1 369 ? -31.303 21.086 45.929 1.00 75.12 369 ALA A N 1
ATOM 2906 C CA . ALA A 1 369 ? -32.522 21.138 46.737 1.00 75.12 369 ALA A CA 1
ATOM 2907 C C . ALA A 1 369 ? -33.048 19.756 47.175 1.00 75.12 369 ALA A C 1
ATOM 2909 O O . ALA A 1 369 ? -33.729 19.658 48.197 1.00 75.12 369 ALA A O 1
ATOM 2910 N N . ILE A 1 370 ? -32.771 18.689 46.415 1.00 81.88 370 ILE A N 1
ATOM 2911 C CA . ILE A 1 370 ? -33.358 17.355 46.603 1.00 81.88 370 ILE A CA 1
ATOM 2912 C C . ILE A 1 370 ? -32.242 16.294 46.629 1.00 81.88 370 ILE A C 1
ATOM 2914 O O . ILE A 1 370 ? -31.807 15.826 45.573 1.00 81.88 370 ILE A O 1
ATOM 2918 N N . PRO A 1 371 ? -31.839 15.807 47.822 1.00 83.81 371 PRO A N 1
ATOM 2919 C CA . PRO A 1 371 ? -30.749 14.835 47.973 1.00 83.81 371 PRO A CA 1
ATOM 2920 C C . PRO A 1 371 ? -30.913 13.553 47.145 1.00 83.81 371 PRO A C 1
ATOM 2922 O O . PRO A 1 371 ? -29.933 13.001 46.653 1.00 83.81 371 PRO A O 1
ATOM 2925 N N . LYS A 1 372 ? -32.156 13.092 46.937 1.00 84.38 372 LYS A N 1
ATOM 2926 C CA . LYS A 1 372 ? -32.441 11.912 46.104 1.00 84.38 372 LYS A CA 1
ATOM 2927 C C . LYS A 1 372 ? -32.129 12.127 44.620 1.00 84.38 372 LYS A C 1
ATOM 2929 O O . LYS A 1 372 ? -31.720 11.177 43.961 1.00 84.38 372 LYS A O 1
ATOM 2934 N N . VAL A 1 373 ? -32.308 13.343 44.094 1.00 83.56 373 VAL A N 1
ATOM 2935 C CA . VAL A 1 373 ? -31.975 13.675 42.694 1.00 83.56 373 VAL A CA 1
ATOM 2936 C C . VAL A 1 373 ? -30.460 13.678 42.510 1.00 83.56 373 VAL A C 1
ATOM 2938 O O . VAL A 1 373 ? -29.967 13.097 41.547 1.00 83.56 373 VAL A O 1
ATOM 2941 N N . HIS A 1 374 ? -29.724 14.232 43.477 1.00 84.50 374 HIS A N 1
ATOM 2942 C CA . HIS A 1 374 ? -28.262 14.195 43.482 1.00 84.50 374 HIS A CA 1
ATOM 2943 C C . HIS A 1 374 ? -27.715 12.761 43.561 1.00 84.50 374 HIS A C 1
ATOM 2945 O O . HIS A 1 374 ? -26.887 12.369 42.743 1.00 84.50 374 HIS A O 1
ATOM 2951 N N . GLN A 1 375 ? -28.239 11.939 44.478 1.00 86.75 375 GLN A N 1
ATOM 2952 C CA . GLN A 1 375 ? -27.845 10.531 44.593 1.00 86.75 375 GLN A CA 1
ATOM 2953 C C . GLN A 1 375 ? -28.141 9.741 43.307 1.00 86.75 375 GLN A C 1
ATOM 2955 O O . GLN A 1 375 ? -27.293 8.983 42.844 1.00 86.75 375 GLN A O 1
ATOM 2960 N N . ALA A 1 376 ? -29.306 9.955 42.687 1.00 86.94 376 ALA A N 1
ATOM 2961 C CA . ALA A 1 376 ? -29.646 9.318 41.420 1.00 86.94 376 ALA A CA 1
ATOM 2962 C C . ALA A 1 376 ? -28.724 9.755 40.272 1.00 86.94 376 ALA A C 1
ATOM 2964 O O . ALA A 1 376 ? -28.328 8.908 39.473 1.00 86.94 376 ALA A O 1
ATOM 2965 N N . ASN A 1 377 ? -28.348 11.037 40.188 1.00 86.50 377 ASN A N 1
ATOM 2966 C CA . ASN A 1 377 ? -27.436 11.494 39.140 1.00 86.50 377 ASN A CA 1
ATOM 2967 C C . ASN A 1 377 ? -26.021 10.914 39.305 1.00 86.50 377 ASN A C 1
ATOM 2969 O O . ASN A 1 377 ? -25.407 10.502 38.320 1.00 86.50 377 ASN A O 1
ATOM 2973 N N . LEU A 1 378 ? -25.527 10.802 40.543 1.00 87.69 378 LEU A N 1
ATOM 2974 C CA . LEU A 1 378 ? -24.246 10.148 40.831 1.00 87.69 378 LEU A CA 1
ATOM 2975 C C . LEU A 1 378 ? -24.242 8.689 40.361 1.00 87.69 378 LEU A C 1
ATOM 2977 O O . LEU A 1 378 ? -23.373 8.301 39.584 1.00 87.69 378 LEU A O 1
ATOM 2981 N N . VAL A 1 379 ? -25.249 7.902 40.753 1.00 89.25 379 VAL A N 1
ATOM 2982 C CA . VAL A 1 379 ? -25.337 6.481 40.375 1.00 89.25 379 VAL A CA 1
ATOM 2983 C C . VAL A 1 379 ? -25.486 6.311 38.856 1.00 89.25 379 VAL A C 1
ATOM 2985 O O . VAL A 1 379 ? -24.849 5.438 38.272 1.00 89.25 379 VAL A O 1
ATOM 2988 N N . LEU A 1 380 ? -26.264 7.167 38.180 1.00 87.62 380 LEU A N 1
ATOM 2989 C CA . LEU A 1 380 ? -26.380 7.159 36.712 1.00 87.62 380 LEU A CA 1
ATOM 2990 C C . LEU A 1 380 ? -25.062 7.531 36.015 1.00 87.62 380 LEU A C 1
ATOM 2992 O O . LEU A 1 380 ? -24.747 6.981 34.958 1.00 87.62 380 LEU A O 1
ATOM 2996 N N . THR A 1 381 ? -24.289 8.445 36.602 1.00 87.94 381 THR A N 1
ATOM 2997 C CA . THR A 1 381 ? -22.962 8.811 36.097 1.00 87.94 381 THR A CA 1
ATOM 2998 C C . THR A 1 381 ? -21.999 7.633 36.229 1.00 87.94 381 THR A C 1
ATOM 3000 O O . THR A 1 381 ? -21.284 7.328 35.277 1.00 87.94 381 THR A O 1
ATOM 3003 N N . GLU A 1 382 ? -22.016 6.917 37.353 1.00 87.88 382 GLU A N 1
ATOM 3004 C CA . GLU A 1 382 ? -21.200 5.710 37.532 1.00 87.88 382 GLU A CA 1
ATOM 3005 C C . GLU A 1 382 ? -21.628 4.572 36.591 1.00 87.88 382 GLU A C 1
ATOM 3007 O O . GLU A 1 382 ? -20.772 3.946 35.969 1.00 87.88 382 GLU A O 1
ATOM 3012 N N . CYS A 1 383 ? -22.934 4.377 36.360 1.00 86.50 383 CYS A N 1
ATOM 3013 C CA . CYS A 1 383 ? -23.430 3.428 35.352 1.00 86.50 383 CYS A CA 1
ATOM 3014 C C . CYS A 1 383 ? -22.913 3.759 33.942 1.00 86.50 383 CYS A C 1
ATOM 3016 O O . CYS A 1 383 ? -22.526 2.862 33.196 1.00 86.50 383 CYS A O 1
ATOM 3018 N N . SER A 1 384 ? -22.831 5.046 33.582 1.00 84.69 384 SER A N 1
ATOM 3019 C CA . SER A 1 384 ? -22.335 5.464 32.262 1.00 84.69 384 SER A CA 1
ATOM 3020 C C . SER A 1 384 ? -20.853 5.140 32.021 1.00 84.69 384 SER A C 1
ATOM 3022 O O . SER A 1 384 ? -20.427 5.054 30.870 1.00 84.69 384 SER A O 1
ATOM 3024 N N . LYS A 1 385 ? -20.075 4.925 33.092 1.00 87.50 385 LYS A N 1
ATOM 3025 C CA . LYS A 1 385 ? -18.651 4.558 33.028 1.00 87.50 385 LYS A CA 1
ATOM 3026 C C . LYS A 1 385 ? -18.419 3.053 32.883 1.00 87.50 385 LYS A C 1
ATOM 3028 O O . LYS A 1 385 ? -17.282 2.646 32.652 1.00 87.50 385 LYS A O 1
ATOM 3033 N N . LEU A 1 386 ? -19.452 2.217 32.990 1.00 82.19 386 LEU A N 1
ATOM 3034 C CA . LEU A 1 386 ? -19.313 0.759 32.938 1.00 82.19 386 LEU A CA 1
ATOM 3035 C C . LEU A 1 386 ? -18.647 0.248 31.638 1.00 82.19 386 LEU A C 1
ATOM 3037 O O . LEU A 1 386 ? -17.731 -0.569 31.743 1.00 82.19 386 LEU A O 1
ATOM 3041 N N . PRO A 1 387 ? -18.977 0.764 30.431 1.00 74.56 387 PRO A N 1
ATOM 3042 C CA . PRO A 1 387 ? -18.306 0.342 29.196 1.00 74.56 387 PRO A CA 1
ATOM 3043 C C . PRO A 1 387 ? -16.821 0.721 29.162 1.00 74.56 387 PRO A C 1
ATOM 3045 O O . PRO A 1 387 ? -15.996 -0.036 28.658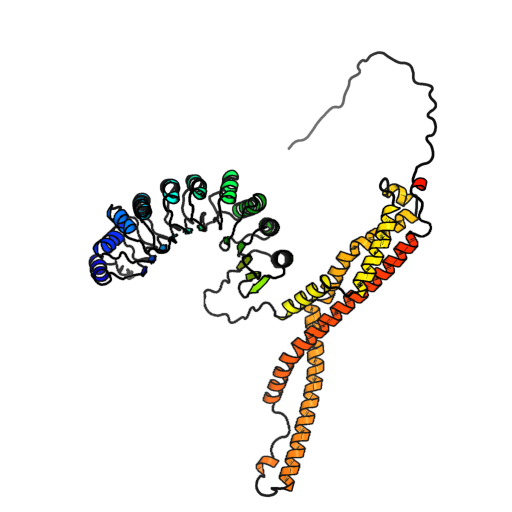 1.00 74.56 387 PRO A O 1
ATOM 3048 N N . THR A 1 388 ? -16.460 1.882 29.719 1.00 73.88 388 THR A N 1
ATOM 3049 C CA . THR A 1 388 ? -15.053 2.290 29.843 1.00 73.88 388 THR A CA 1
ATOM 3050 C C . THR A 1 388 ? -14.312 1.450 30.881 1.00 73.88 388 THR A C 1
ATOM 3052 O O . THR A 1 388 ? -13.203 1.013 30.608 1.00 73.88 388 THR A O 1
ATOM 3055 N N . MET A 1 389 ? -14.947 1.112 32.010 1.00 80.31 389 MET A N 1
ATOM 3056 C CA . MET A 1 389 ? -14.358 0.228 33.023 1.00 80.31 389 MET A CA 1
ATOM 3057 C C . MET A 1 389 ? -14.105 -1.186 32.489 1.00 80.31 389 MET A C 1
ATOM 3059 O O . MET A 1 389 ? -13.101 -1.792 32.849 1.00 80.31 389 MET A O 1
ATOM 3063 N N . GLN A 1 390 ? -14.983 -1.713 31.626 1.00 78.25 390 GLN A N 1
ATOM 3064 C CA . GLN A 1 390 ? -14.762 -3.001 30.960 1.00 78.25 390 GLN A CA 1
ATOM 3065 C C . GLN A 1 390 ? -13.475 -2.980 30.125 1.00 78.25 390 GLN A C 1
ATOM 3067 O O . GLN A 1 390 ? -12.682 -3.916 30.200 1.00 78.25 390 GLN A O 1
ATOM 3072 N N . ILE A 1 391 ? -13.259 -1.905 29.363 1.00 69.94 391 ILE A N 1
ATOM 3073 C CA . ILE A 1 391 ? -12.049 -1.718 28.555 1.00 69.94 391 ILE A CA 1
ATOM 3074 C C . ILE A 1 391 ? -10.824 -1.601 29.465 1.00 69.94 391 ILE A C 1
ATOM 3076 O O . ILE A 1 391 ? -9.881 -2.367 29.296 1.00 69.94 391 ILE A O 1
ATOM 3080 N N . ASP A 1 392 ? -10.865 -0.721 30.466 1.00 76.00 392 ASP A N 1
ATOM 3081 C CA . ASP A 1 392 ? -9.733 -0.468 31.364 1.00 76.00 392 ASP A CA 1
ATOM 3082 C C . ASP A 1 392 ? -9.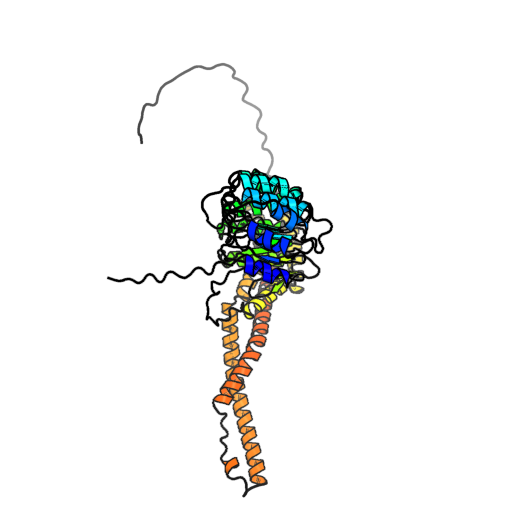315 -1.731 32.142 1.00 76.00 392 ASP A C 1
ATOM 3084 O O . ASP A 1 392 ? -8.125 -2.013 32.300 1.00 76.00 392 ASP A O 1
ATOM 3088 N N . LEU A 1 393 ? -10.286 -2.527 32.613 1.00 76.44 393 LEU A N 1
ATOM 3089 C CA . LEU A 1 393 ? -10.022 -3.788 33.312 1.00 76.44 393 LEU A CA 1
ATOM 3090 C C . LEU A 1 393 ? -9.401 -4.834 32.387 1.00 76.44 393 LEU A C 1
ATOM 3092 O O . LEU A 1 393 ? -8.469 -5.521 32.801 1.00 76.44 393 LEU A O 1
ATOM 3096 N N . LEU A 1 394 ? -9.883 -4.954 31.147 1.00 72.06 394 LEU A N 1
ATOM 3097 C CA . LEU A 1 394 ? -9.316 -5.882 30.169 1.00 72.06 394 LEU A CA 1
ATOM 3098 C C . LEU A 1 394 ? -7.921 -5.439 29.705 1.00 72.06 394 LEU A C 1
ATOM 3100 O O . LEU A 1 394 ? -7.038 -6.285 29.587 1.00 72.06 394 LEU A O 1
ATOM 3104 N N . GLU A 1 395 ? -7.686 -4.137 29.514 1.00 69.62 395 GLU A N 1
ATOM 3105 C CA . GLU A 1 395 ? -6.360 -3.586 29.197 1.00 69.62 395 GLU A CA 1
ATOM 3106 C C . GLU A 1 395 ? -5.366 -3.860 30.333 1.00 69.62 395 GLU A C 1
ATOM 3108 O O . GLU A 1 395 ? -4.242 -4.295 30.088 1.00 69.62 395 GLU A O 1
ATOM 3113 N N . ALA A 1 396 ? -5.789 -3.682 31.587 1.00 74.44 396 ALA A N 1
ATOM 3114 C CA . ALA A 1 396 ? -4.955 -3.981 32.746 1.00 74.44 396 ALA A CA 1
ATOM 3115 C C . ALA A 1 396 ? -4.699 -5.489 32.930 1.00 74.44 396 ALA A C 1
ATOM 3117 O O . ALA A 1 396 ? -3.611 -5.876 33.366 1.00 74.44 396 ALA A O 1
ATOM 3118 N N . ALA A 1 397 ? -5.691 -6.331 32.626 1.00 74.31 397 ALA A N 1
ATOM 3119 C CA . ALA A 1 397 ? -5.622 -7.785 32.765 1.00 74.31 397 ALA A CA 1
ATOM 3120 C C . ALA A 1 397 ? -4.790 -8.454 31.657 1.00 74.31 397 ALA A C 1
ATOM 3122 O O . ALA A 1 397 ? -4.193 -9.507 31.887 1.00 74.31 397 ALA A O 1
ATOM 3123 N N . LEU A 1 398 ? -4.732 -7.844 30.472 1.00 77.12 398 LEU A N 1
ATOM 3124 C CA . LEU A 1 398 ? -4.027 -8.356 29.292 1.00 77.12 398 LEU A CA 1
ATOM 3125 C C . LEU A 1 398 ? -2.783 -7.528 28.942 1.00 77.12 398 LEU A C 1
ATOM 3127 O O . LEU A 1 398 ? -2.292 -7.587 27.816 1.00 77.12 398 LEU A O 1
ATOM 3131 N N . ASP A 1 399 ? -2.251 -6.784 29.915 1.00 75.75 399 ASP A N 1
ATOM 3132 C CA . ASP A 1 399 ? -1.004 -6.039 29.765 1.00 75.75 399 ASP A CA 1
ATOM 3133 C C . ASP A 1 399 ? 0.154 -6.990 29.382 1.00 75.75 399 ASP A C 1
ATOM 3135 O O . ASP A 1 399 ? 0.455 -7.928 30.137 1.00 75.75 399 ASP A O 1
ATOM 3139 N N . PRO A 1 400 ? 0.820 -6.780 28.228 1.00 65.31 400 PRO A N 1
ATOM 3140 C CA . PRO A 1 400 ? 1.823 -7.712 27.721 1.00 65.31 400 PRO A CA 1
ATOM 3141 C C . PRO A 1 400 ? 3.026 -7.886 28.650 1.00 65.31 400 PRO A C 1
ATOM 3143 O O . PRO A 1 400 ? 3.545 -8.996 28.771 1.00 65.31 400 PRO A O 1
ATOM 3146 N N . GLU A 1 401 ? 3.469 -6.823 29.328 1.00 71.44 401 GLU A N 1
ATOM 3147 C CA . GLU A 1 401 ? 4.636 -6.879 30.214 1.00 71.44 401 GLU A CA 1
ATOM 3148 C C . GLU A 1 401 ? 4.341 -7.727 31.454 1.00 71.44 401 GLU A C 1
ATOM 3150 O O . GLU A 1 401 ? 5.118 -8.623 31.804 1.00 71.44 401 GLU A O 1
ATOM 3155 N N . LYS A 1 402 ? 3.176 -7.518 32.076 1.00 75.75 402 LYS A N 1
ATOM 3156 C CA . LYS A 1 402 ? 2.726 -8.328 33.216 1.00 75.75 402 LYS A CA 1
ATOM 3157 C C . LYS A 1 402 ? 2.464 -9.778 32.826 1.00 75.75 402 LYS A C 1
ATOM 3159 O O . LYS A 1 402 ? 2.843 -10.680 33.575 1.00 75.75 402 LYS A O 1
ATOM 3164 N N . CYS A 1 403 ? 1.856 -10.015 31.663 1.00 74.75 403 CYS A N 1
ATOM 3165 C CA . CYS A 1 403 ? 1.616 -11.368 31.163 1.00 74.75 403 CYS A CA 1
ATOM 3166 C C . CYS A 1 403 ? 2.933 -12.102 30.886 1.00 74.75 403 CYS A C 1
ATOM 3168 O O . CYS A 1 403 ? 3.073 -13.262 31.268 1.00 74.75 403 CYS A O 1
ATOM 3170 N N . ASN A 1 404 ? 3.925 -11.426 30.299 1.00 74.81 404 ASN A N 1
ATOM 3171 C CA . ASN A 1 404 ? 5.255 -11.994 30.071 1.00 74.81 404 ASN A CA 1
ATOM 3172 C C . ASN A 1 404 ? 5.926 -12.392 31.384 1.00 74.81 404 ASN A C 1
ATOM 3174 O O . ASN A 1 404 ? 6.356 -13.534 31.524 1.00 74.81 404 ASN A O 1
ATOM 3178 N N . HIS A 1 405 ? 5.930 -11.494 32.369 1.00 80.06 405 HIS A N 1
ATOM 3179 C CA . HIS A 1 405 ? 6.489 -11.782 33.685 1.00 80.06 405 HIS A CA 1
ATOM 3180 C C . HIS A 1 405 ? 5.802 -12.983 34.358 1.00 80.06 405 HIS A C 1
ATOM 3182 O O . HIS A 1 405 ? 6.472 -13.870 34.892 1.00 80.06 405 HIS A O 1
ATOM 3188 N N . ALA A 1 406 ? 4.466 -13.041 34.328 1.00 80.38 406 ALA A N 1
ATOM 3189 C CA . ALA A 1 406 ? 3.704 -14.147 34.909 1.00 80.38 406 ALA A CA 1
ATOM 3190 C C . ALA A 1 406 ? 3.994 -15.486 34.209 1.00 80.38 406 ALA A C 1
ATOM 3192 O O . ALA A 1 406 ? 4.171 -16.506 34.876 1.00 80.38 406 ALA A O 1
ATOM 3193 N N . VAL A 1 407 ? 4.092 -15.479 32.875 1.00 80.75 407 VAL A N 1
ATOM 3194 C CA . VAL A 1 407 ? 4.441 -16.663 32.078 1.00 80.75 407 VAL A CA 1
ATOM 3195 C C . VAL A 1 407 ? 5.855 -17.131 32.387 1.00 80.75 407 VAL A C 1
ATOM 3197 O O . VAL A 1 407 ? 6.040 -18.313 32.650 1.00 80.75 407 VAL A O 1
ATOM 3200 N N . ASP A 1 408 ? 6.839 -16.235 32.377 1.00 80.31 408 ASP A N 1
ATOM 3201 C CA . ASP A 1 408 ? 8.237 -16.605 32.605 1.00 80.31 408 ASP A CA 1
ATOM 3202 C C . ASP A 1 408 ? 8.444 -17.144 34.032 1.00 80.31 408 ASP A C 1
ATOM 3204 O O . ASP A 1 408 ? 9.148 -18.138 34.214 1.00 80.31 408 ASP A O 1
ATOM 3208 N N . THR A 1 409 ? 7.748 -16.575 35.024 1.00 85.88 409 THR A N 1
ATOM 3209 C CA . THR A 1 409 ? 7.740 -17.088 36.406 1.00 85.88 409 THR A CA 1
ATOM 3210 C C . THR A 1 409 ? 7.168 -18.508 36.466 1.00 85.88 409 THR A C 1
ATOM 3212 O O . THR A 1 409 ? 7.822 -19.425 36.960 1.00 85.88 409 THR A O 1
ATOM 3215 N N . ALA A 1 410 ? 5.974 -18.722 35.901 1.00 81.94 410 ALA A N 1
ATOM 3216 C CA . ALA A 1 410 ? 5.305 -20.023 35.925 1.00 81.94 410 ALA A CA 1
ATOM 3217 C C . ALA A 1 410 ? 6.067 -21.097 35.127 1.00 81.94 410 ALA A C 1
ATOM 3219 O O . ALA A 1 410 ? 6.168 -22.246 35.558 1.00 81.94 410 ALA A O 1
ATOM 3220 N N . VAL A 1 411 ? 6.626 -20.731 33.970 1.00 81.38 411 VAL A N 1
ATOM 3221 C CA . VAL A 1 411 ? 7.460 -21.617 33.147 1.00 81.38 411 VAL A CA 1
ATOM 3222 C C . VAL A 1 411 ? 8.723 -22.017 33.908 1.00 81.38 411 VAL A C 1
ATOM 3224 O O . VAL A 1 411 ? 9.054 -23.201 33.910 1.00 81.38 411 VAL A O 1
ATOM 3227 N N . GLY A 1 412 ? 9.394 -21.072 34.575 1.00 80.12 412 GLY A N 1
ATOM 3228 C CA . GLY A 1 412 ? 10.597 -21.346 35.363 1.00 80.12 412 GLY A CA 1
ATOM 3229 C C . GLY A 1 412 ? 10.346 -22.345 36.495 1.00 80.12 412 GLY A C 1
ATOM 3230 O O . GLY A 1 412 ? 11.044 -23.355 36.593 1.00 80.12 412 GLY A O 1
ATOM 3231 N N . GLU A 1 413 ? 9.296 -22.127 37.290 1.00 82.44 413 GLU A N 1
ATOM 3232 C CA . GLU A 1 413 ? 8.923 -23.027 38.393 1.00 82.44 413 GLU A CA 1
ATOM 3233 C C . GLU A 1 413 ? 8.540 -24.434 37.899 1.00 82.44 413 GLU A C 1
ATOM 3235 O O . GLU A 1 413 ? 8.965 -25.449 38.464 1.00 82.44 413 GLU A O 1
ATOM 3240 N N . MET A 1 414 ? 7.766 -24.524 36.810 1.00 80.38 414 MET A N 1
ATOM 3241 C CA . MET A 1 414 ? 7.371 -25.814 36.233 1.00 80.38 414 MET A CA 1
ATOM 3242 C C . MET A 1 414 ? 8.551 -26.556 35.604 1.00 80.38 414 MET A C 1
ATOM 3244 O O . MET A 1 414 ? 8.628 -27.781 35.718 1.00 80.38 414 MET A O 1
ATOM 3248 N N . GLN A 1 415 ? 9.480 -25.845 34.962 1.00 80.06 415 GLN A N 1
ATOM 3249 C CA . GLN A 1 415 ? 10.685 -26.443 34.388 1.00 80.06 415 GLN A CA 1
ATOM 3250 C C . GLN A 1 415 ? 11.583 -27.044 35.450 1.00 80.06 415 GLN A C 1
ATOM 3252 O O . GLN A 1 415 ? 12.014 -28.183 35.291 1.00 80.06 415 GLN A O 1
ATOM 3257 N N . GLU A 1 416 ? 11.830 -26.318 36.539 1.00 80.94 416 GLU A N 1
ATOM 3258 C CA . GLU A 1 416 ? 12.661 -26.821 37.628 1.00 80.94 416 GLU A CA 1
ATOM 3259 C C . GLU A 1 416 ? 12.075 -28.115 38.218 1.00 80.94 416 GLU A C 1
ATOM 3261 O O . GLU A 1 416 ? 12.799 -29.081 38.468 1.00 80.94 416 GLU A O 1
ATOM 3266 N N . SER A 1 417 ? 10.751 -28.165 38.383 1.00 82.06 417 SER A N 1
ATOM 3267 C CA . SER A 1 417 ? 10.042 -29.345 38.885 1.00 82.06 417 SER A CA 1
ATOM 3268 C C . SER A 1 417 ? 10.084 -30.530 37.906 1.00 82.06 417 SER A C 1
ATOM 3270 O O . SER A 1 417 ? 10.414 -31.656 38.293 1.00 82.06 417 SER A O 1
ATOM 3272 N N . LEU A 1 418 ? 9.812 -30.289 36.618 1.00 80.12 418 LEU A N 1
ATOM 3273 C CA . LEU A 1 418 ? 9.821 -31.327 35.581 1.00 80.12 418 LEU A CA 1
ATOM 3274 C C . LEU A 1 418 ? 11.221 -31.892 35.334 1.00 80.12 418 LEU A C 1
ATOM 3276 O O . LEU A 1 418 ? 11.366 -33.104 35.175 1.00 80.12 418 LEU A O 1
ATOM 3280 N N . LEU A 1 419 ? 12.247 -31.039 35.339 1.00 77.88 419 LEU A N 1
ATOM 3281 C CA . LEU A 1 419 ? 13.633 -31.457 35.148 1.00 77.88 419 LEU A CA 1
ATOM 3282 C C . LEU A 1 419 ? 14.084 -32.380 36.285 1.00 77.88 419 LEU A C 1
ATOM 3284 O O . LEU A 1 419 ? 14.592 -33.464 36.015 1.00 77.88 419 LEU A O 1
ATOM 3288 N N . LYS A 1 420 ? 13.781 -32.026 37.542 1.00 83.69 420 LYS A N 1
ATOM 3289 C CA . LYS A 1 420 ? 14.038 -32.894 38.706 1.00 83.69 420 LYS A CA 1
ATOM 3290 C C . LYS A 1 420 ? 13.336 -34.249 38.587 1.00 83.69 420 LYS A C 1
ATOM 3292 O O . LYS A 1 420 ? 13.922 -35.281 38.912 1.00 83.69 420 LYS A O 1
ATOM 3297 N N . SER A 1 421 ? 12.089 -34.266 38.114 1.00 82.62 421 SER A N 1
ATOM 3298 C CA . SER A 1 421 ? 11.329 -35.510 37.945 1.00 82.62 421 SER A CA 1
ATOM 3299 C C . SER A 1 421 ? 11.888 -36.397 36.825 1.00 82.62 421 SER A C 1
ATOM 3301 O O . SER A 1 421 ? 11.953 -37.616 36.992 1.00 82.62 421 SER A O 1
ATOM 3303 N N . LEU A 1 422 ? 12.321 -35.805 35.708 1.00 78.69 422 LEU A N 1
ATOM 3304 C CA . LEU A 1 422 ? 12.951 -36.521 34.594 1.00 78.69 422 LEU A CA 1
ATOM 3305 C C . LEU A 1 422 ? 14.326 -37.075 34.975 1.00 78.69 422 LEU A C 1
ATOM 3307 O O . LEU A 1 422 ? 14.621 -38.223 34.652 1.00 78.69 422 LEU A O 1
ATOM 3311 N N . GLU A 1 423 ? 15.139 -36.302 35.700 1.00 78.69 423 GLU A N 1
ATOM 3312 C CA . GLU A 1 423 ? 16.434 -36.761 36.215 1.00 78.69 423 GLU A CA 1
ATOM 3313 C C . GLU A 1 423 ? 16.266 -37.969 37.149 1.00 78.69 423 GLU A C 1
ATOM 3315 O O . GLU A 1 423 ? 16.988 -38.960 37.018 1.00 78.69 423 GLU A O 1
ATOM 3320 N N . ALA A 1 424 ? 15.265 -37.937 38.037 1.00 83.81 424 ALA A N 1
ATOM 3321 C CA . ALA A 1 424 ? 14.947 -39.067 38.908 1.00 83.81 424 ALA A CA 1
ATOM 3322 C C . ALA A 1 424 ? 14.523 -40.319 38.115 1.00 83.81 424 ALA A C 1
ATOM 3324 O O . ALA A 1 424 ? 15.024 -41.412 38.379 1.00 83.81 424 ALA A O 1
ATOM 3325 N N . SER A 1 425 ? 13.653 -40.159 37.112 1.00 81.19 425 SER A N 1
ATOM 3326 C CA . SER A 1 425 ? 13.172 -41.268 36.275 1.00 81.19 425 SER A CA 1
ATOM 3327 C C . SER A 1 425 ? 14.268 -41.866 35.384 1.00 81.19 425 SER A C 1
ATOM 3329 O O . SER A 1 425 ? 14.346 -43.088 35.228 1.00 81.19 425 SER A O 1
ATOM 3331 N N . TYR A 1 426 ? 15.147 -41.026 34.827 1.00 76.44 426 TYR A N 1
ATOM 3332 C CA . TYR A 1 426 ? 16.303 -41.473 34.049 1.00 76.44 426 TYR A CA 1
ATOM 3333 C C . TYR A 1 426 ? 17.232 -42.331 34.904 1.00 76.44 426 TYR A C 1
ATOM 3335 O O . TYR A 1 426 ? 17.586 -43.442 34.509 1.00 76.44 426 TYR A O 1
ATOM 3343 N N . LYS A 1 427 ? 17.553 -41.855 36.113 1.00 80.69 427 LYS A N 1
ATOM 3344 C CA . LYS A 1 427 ? 18.387 -42.588 37.064 1.00 80.69 427 LYS A CA 1
ATOM 3345 C C . LYS A 1 427 ? 17.788 -43.949 37.419 1.00 80.69 427 LYS A C 1
ATOM 3347 O O . LYS A 1 427 ? 18.482 -44.956 37.316 1.00 80.69 427 LYS A O 1
ATOM 3352 N N . GLU A 1 428 ? 16.497 -43.991 37.746 1.00 82.75 428 GLU A N 1
ATOM 3353 C CA . GLU A 1 428 ? 15.782 -45.237 38.051 1.00 82.75 428 GLU A CA 1
ATOM 3354 C C . GLU A 1 428 ? 15.811 -46.225 36.871 1.00 82.75 428 GLU A C 1
ATOM 3356 O O . GLU A 1 428 ? 16.058 -47.419 37.047 1.00 82.75 428 GLU A O 1
ATOM 3361 N N . THR A 1 429 ? 15.636 -45.723 35.647 1.00 78.06 429 THR A N 1
ATOM 3362 C CA . THR A 1 429 ? 15.678 -46.545 34.430 1.00 78.06 429 THR A CA 1
ATOM 3363 C C . THR A 1 429 ? 17.081 -47.089 34.157 1.00 78.06 429 THR A C 1
ATOM 3365 O O . THR A 1 429 ? 17.234 -48.264 33.817 1.00 78.06 429 THR A O 1
ATOM 3368 N N . CYS A 1 430 ? 18.119 -46.267 34.332 1.00 74.38 430 CYS A N 1
ATOM 3369 C CA . CYS A 1 430 ? 19.511 -46.695 34.219 1.00 74.38 430 CYS A CA 1
ATOM 3370 C C . CYS A 1 430 ? 19.860 -47.768 35.254 1.00 74.38 430 CYS A C 1
ATOM 3372 O O . CYS A 1 430 ? 20.482 -48.768 34.896 1.00 74.38 430 CYS A O 1
ATOM 3374 N N . ASP A 1 431 ? 19.437 -47.588 36.505 1.00 78.38 431 ASP A N 1
ATOM 3375 C CA . ASP A 1 431 ? 19.660 -48.559 37.575 1.00 78.38 431 ASP A CA 1
ATOM 3376 C C . ASP A 1 431 ? 18.966 -49.895 37.257 1.00 78.38 431 ASP A C 1
ATOM 3378 O O . ASP A 1 431 ? 19.603 -50.949 37.315 1.00 78.38 431 ASP A O 1
ATOM 3382 N N . TYR A 1 432 ? 17.714 -49.861 36.786 1.00 80.00 432 TYR A N 1
ATOM 3383 C CA . TYR A 1 432 ? 16.988 -51.057 36.342 1.00 80.00 432 TYR A CA 1
ATOM 3384 C C . TYR A 1 432 ? 17.683 -51.783 35.179 1.00 80.00 432 TYR A C 1
ATOM 3386 O O . TYR A 1 432 ? 17.860 -53.004 35.206 1.00 80.00 432 TYR A O 1
ATOM 3394 N N . LEU A 1 433 ? 18.100 -51.047 34.143 1.00 74.19 433 LEU A N 1
ATOM 3395 C CA . LEU A 1 433 ? 18.811 -51.623 32.999 1.00 74.19 433 LEU A CA 1
ATOM 3396 C C . LEU A 1 433 ? 20.149 -52.238 33.427 1.00 74.19 433 LEU A C 1
ATOM 3398 O O . LEU A 1 433 ? 20.506 -53.324 32.958 1.00 74.19 433 LEU A O 1
ATOM 3402 N N . ARG A 1 434 ? 20.862 -51.584 34.353 1.00 73.38 434 ARG A N 1
ATOM 3403 C CA . ARG A 1 434 ? 22.119 -52.086 34.915 1.00 73.38 434 ARG A CA 1
ATOM 3404 C C . ARG A 1 434 ? 21.899 -53.404 35.652 1.00 73.38 434 ARG A C 1
ATOM 3406 O O . ARG A 1 434 ? 22.650 -54.350 35.413 1.00 73.38 434 ARG A O 1
ATOM 3413 N N . ASP A 1 435 ? 20.844 -53.510 36.455 1.00 76.38 435 ASP A N 1
ATOM 3414 C CA . ASP A 1 435 ? 20.473 -54.747 37.150 1.00 76.38 435 ASP A CA 1
ATOM 3415 C C . ASP A 1 435 ? 20.161 -55.894 36.177 1.00 76.38 435 ASP A C 1
ATOM 3417 O O . ASP A 1 435 ? 20.632 -57.022 36.364 1.00 76.38 435 ASP A O 1
ATOM 3421 N N . VAL A 1 436 ? 19.423 -55.622 35.094 1.00 76.38 436 VAL A N 1
ATOM 3422 C CA . VAL A 1 436 ? 19.114 -56.620 34.052 1.00 76.38 436 VAL A CA 1
ATOM 3423 C C . VAL A 1 436 ? 20.387 -57.119 33.361 1.00 76.38 436 VAL A C 1
ATOM 3425 O O . VAL A 1 436 ? 20.554 -58.329 33.167 1.00 76.38 436 VAL A O 1
ATOM 3428 N N . ILE A 1 437 ? 21.309 -56.216 33.015 1.00 69.25 437 ILE A N 1
ATOM 3429 C CA . ILE A 1 437 ? 22.582 -56.565 32.367 1.00 69.25 437 ILE A CA 1
ATOM 3430 C C . ILE A 1 437 ? 23.476 -57.356 33.330 1.00 69.25 437 ILE A C 1
ATOM 3432 O O . ILE A 1 437 ? 24.002 -58.410 32.956 1.00 69.25 437 ILE A O 1
ATOM 3436 N N . HIS A 1 438 ? 23.593 -56.911 34.584 1.00 69.44 438 HIS A N 1
ATOM 3437 C CA . HIS A 1 438 ? 24.353 -57.610 35.621 1.00 69.44 438 HIS A CA 1
ATOM 3438 C C . HIS A 1 438 ? 23.811 -59.003 35.923 1.00 69.44 438 HIS A C 1
ATOM 3440 O O . HIS A 1 438 ? 24.589 -59.895 36.265 1.00 69.44 438 HIS A O 1
ATOM 3446 N N . LYS A 1 439 ? 22.497 -59.212 35.818 1.00 72.62 439 LYS A N 1
ATOM 3447 C CA . LYS A 1 439 ? 21.877 -60.516 36.058 1.00 72.62 439 LYS A CA 1
ATOM 3448 C C . LYS A 1 439 ? 22.124 -61.499 34.912 1.00 72.62 439 LYS A C 1
ATOM 3450 O O . LYS A 1 439 ? 22.329 -62.680 35.180 1.00 72.62 439 LYS A O 1
ATOM 3455 N N . ASN A 1 440 ? 22.141 -61.020 33.666 1.00 70.50 440 ASN A N 1
ATOM 3456 C CA . ASN A 1 440 ? 22.109 -61.881 32.479 1.00 70.50 440 ASN A CA 1
ATOM 3457 C C . ASN A 1 440 ? 23.457 -62.033 31.744 1.00 70.50 440 ASN A C 1
ATOM 3459 O O . ASN A 1 440 ? 23.663 -63.054 31.094 1.00 70.50 440 ASN A O 1
ATOM 3463 N N . TYR A 1 441 ? 24.386 -61.070 31.843 1.00 66.12 441 TYR A N 1
ATOM 3464 C CA . TYR A 1 441 ? 25.559 -60.996 30.947 1.00 66.12 441 TYR A CA 1
ATOM 3465 C C . TYR A 1 441 ? 26.904 -60.737 31.660 1.00 66.12 441 TYR A C 1
ATOM 3467 O O . TYR A 1 441 ? 27.840 -60.234 31.038 1.00 66.12 441 TYR A O 1
ATOM 3475 N N . ARG A 1 442 ? 27.014 -61.102 32.953 1.00 57.50 442 ARG A N 1
ATOM 3476 C CA . ARG A 1 442 ? 28.085 -60.773 33.937 1.00 57.50 442 ARG A CA 1
ATOM 3477 C C . ARG A 1 442 ? 29.547 -60.638 33.472 1.00 57.50 442 ARG A C 1
ATOM 3479 O O . ARG A 1 442 ? 30.307 -60.010 34.198 1.00 57.50 442 ARG A O 1
ATOM 3486 N N . GLN A 1 443 ? 29.982 -61.238 32.365 1.00 56.19 443 GLN A N 1
ATOM 3487 C CA . GLN A 1 443 ? 31.400 -61.299 31.973 1.00 56.19 443 GLN A CA 1
ATOM 3488 C C . GLN A 1 443 ? 31.737 -60.636 30.625 1.00 56.19 443 GLN A C 1
ATOM 3490 O O . GLN A 1 443 ? 32.917 -60.530 30.305 1.00 56.19 443 GLN A O 1
ATOM 3495 N N . SER A 1 444 ? 30.758 -60.160 29.843 1.00 54.31 444 SER A N 1
ATOM 3496 C CA . SER A 1 444 ? 31.006 -59.724 28.450 1.00 54.31 444 SER A CA 1
ATOM 3497 C C . SER A 1 444 ? 30.863 -58.219 28.188 1.00 54.31 444 SER A C 1
ATOM 3499 O O . SER A 1 444 ? 31.223 -57.769 27.106 1.00 54.31 444 SER A O 1
ATOM 3501 N N . LEU A 1 445 ? 30.355 -57.432 29.145 1.00 55.53 445 LEU A N 1
ATOM 3502 C CA . LEU A 1 445 ? 30.007 -56.013 28.943 1.00 55.53 445 LEU A CA 1
ATOM 3503 C C . LEU A 1 445 ? 30.478 -55.111 30.102 1.00 55.53 445 LEU A C 1
ATOM 3505 O O . LEU A 1 445 ? 29.726 -54.269 30.587 1.00 55.53 445 LEU A O 1
ATOM 3509 N N . ALA A 1 446 ? 31.724 -55.281 30.558 1.00 56.97 446 ALA A N 1
ATOM 3510 C CA . ALA A 1 446 ? 32.306 -54.472 31.640 1.00 56.97 446 ALA A CA 1
ATOM 3511 C C . ALA A 1 446 ? 32.219 -52.952 31.375 1.00 56.97 446 ALA A C 1
ATOM 3513 O O . ALA A 1 446 ? 31.926 -52.184 32.284 1.00 56.97 446 ALA A O 1
ATOM 3514 N N . SER A 1 447 ? 32.356 -52.530 30.116 1.00 55.75 447 SER A N 1
ATOM 3515 C CA . SER A 1 447 ? 32.277 -51.126 29.695 1.00 55.75 447 SER A CA 1
ATOM 3516 C C . SER A 1 447 ? 30.873 -50.508 29.763 1.00 55.75 447 SER A C 1
ATOM 3518 O O . SER A 1 447 ? 30.750 -49.292 29.830 1.00 55.75 447 SER A O 1
ATOM 3520 N N . VAL A 1 448 ? 29.805 -51.315 29.747 1.00 54.00 448 VAL A N 1
ATOM 3521 C CA . VAL A 1 448 ? 28.417 -50.819 29.868 1.00 54.00 448 VAL A CA 1
ATOM 3522 C C . VAL A 1 448 ? 28.043 -50.597 31.336 1.00 54.00 448 VAL A C 1
ATOM 3524 O O . VAL A 1 448 ? 27.213 -49.750 31.649 1.00 54.00 448 VAL A O 1
ATOM 3527 N N . ILE A 1 449 ? 28.694 -51.324 32.247 1.00 54.25 449 ILE A N 1
ATOM 3528 C CA . ILE A 1 449 ? 28.510 -51.179 33.696 1.00 54.25 449 ILE A CA 1
ATOM 3529 C C . ILE A 1 449 ? 29.109 -49.849 34.192 1.00 54.25 449 ILE A C 1
ATOM 3531 O O . ILE A 1 449 ? 28.568 -49.252 35.119 1.00 54.25 449 ILE A O 1
ATOM 3535 N N . GLU A 1 450 ? 30.165 -49.354 33.537 1.00 56.75 450 GLU A N 1
ATOM 3536 C CA . GLU A 1 450 ? 30.822 -48.066 33.828 1.00 56.75 450 GLU A CA 1
ATOM 3537 C C . GLU A 1 450 ? 30.110 -46.840 33.217 1.00 56.75 450 GLU A C 1
ATOM 3539 O O . GLU A 1 450 ? 30.575 -45.711 33.375 1.00 56.75 450 GLU A O 1
ATOM 3544 N N . MET A 1 451 ? 28.984 -47.024 32.518 1.00 57.34 451 MET A N 1
ATOM 3545 C CA . MET A 1 451 ? 28.258 -45.917 31.895 1.00 57.34 451 MET A CA 1
ATOM 3546 C C . MET A 1 451 ? 27.611 -45.019 32.966 1.00 57.34 451 MET A C 1
ATOM 3548 O O . MET A 1 451 ? 26.826 -45.480 33.801 1.00 57.34 451 MET A O 1
ATOM 3552 N N . ASN A 1 452 ? 27.968 -43.732 32.943 1.00 59.81 452 ASN A N 1
ATOM 3553 C CA . ASN A 1 452 ? 27.547 -42.753 33.942 1.00 59.81 452 ASN A CA 1
ATOM 3554 C C . ASN A 1 452 ? 26.018 -42.542 33.904 1.00 59.81 452 ASN A C 1
ATOM 3556 O O . ASN A 1 452 ? 25.441 -42.372 32.830 1.00 59.81 452 ASN A O 1
ATOM 3560 N N . SER A 1 453 ? 25.361 -42.574 35.069 1.00 60.97 453 SER A N 1
ATOM 3561 C CA . SER A 1 453 ? 23.899 -42.424 35.211 1.00 60.97 453 SER A CA 1
ATOM 3562 C C . SER A 1 453 ? 23.426 -40.973 35.232 1.00 60.97 453 SER A C 1
ATOM 3564 O O . SER A 1 453 ? 22.230 -40.722 35.353 1.00 60.97 453 SER A O 1
ATOM 3566 N N . ASP A 1 454 ? 24.350 -40.023 35.147 1.00 62.91 454 ASP A N 1
ATOM 3567 C CA . ASP A 1 454 ? 24.020 -38.608 35.108 1.00 62.91 454 ASP A CA 1
ATOM 3568 C C . ASP A 1 454 ? 23.733 -38.181 33.666 1.00 62.91 454 ASP A C 1
ATOM 3570 O O . ASP A 1 454 ? 24.480 -38.503 32.736 1.00 62.91 454 ASP A O 1
ATOM 3574 N N . LEU A 1 455 ? 22.635 -37.448 33.475 1.00 64.12 455 LEU A N 1
ATOM 3575 C CA . LEU A 1 455 ? 22.330 -36.802 32.201 1.00 64.12 455 LEU A CA 1
ATOM 3576 C C . LEU A 1 455 ? 23.471 -35.842 31.851 1.00 64.12 455 LEU A C 1
ATOM 3578 O O . LEU A 1 455 ? 23.832 -34.973 32.648 1.00 64.12 455 LEU A O 1
ATOM 3582 N N . ASN A 1 456 ? 24.049 -36.006 30.661 1.00 69.75 456 ASN A N 1
ATOM 3583 C CA . ASN A 1 456 ? 25.073 -35.086 30.183 1.00 69.75 456 ASN A CA 1
ATOM 3584 C C . ASN A 1 456 ? 24.469 -33.680 29.968 1.00 69.75 456 ASN A C 1
ATOM 3586 O O . ASN A 1 456 ? 23.266 -33.524 29.744 1.00 69.75 456 ASN A O 1
ATOM 3590 N N . GLU A 1 457 ? 25.310 -32.651 30.059 1.00 69.25 457 GLU A N 1
ATOM 3591 C CA . GLU A 1 457 ? 24.891 -31.242 30.025 1.00 69.25 457 GLU A CA 1
ATOM 3592 C C . GLU A 1 457 ? 24.127 -30.889 28.736 1.00 69.25 457 GLU A C 1
ATOM 3594 O O . GLU A 1 457 ? 23.076 -30.259 28.796 1.00 69.25 457 GLU A O 1
ATOM 3599 N N . SER A 1 458 ? 24.559 -31.445 27.600 1.00 69.75 458 SER A N 1
ATOM 3600 C CA . SER A 1 458 ? 23.889 -31.303 26.298 1.00 69.75 458 SER A CA 1
ATOM 3601 C C . SER A 1 458 ? 22.462 -31.871 26.283 1.00 69.75 458 SER A C 1
ATOM 3603 O O . SER A 1 458 ? 21.559 -31.239 25.748 1.00 69.75 458 SER A O 1
ATOM 3605 N N . THR A 1 459 ? 22.216 -33.029 26.903 1.00 66.62 459 THR A N 1
ATOM 3606 C CA . THR A 1 459 ? 20.868 -33.628 26.959 1.00 66.62 459 THR A CA 1
ATOM 3607 C C . THR A 1 459 ? 19.962 -32.831 27.899 1.00 66.62 459 THR A C 1
ATOM 3609 O O . THR A 1 459 ? 18.762 -32.711 27.654 1.00 66.62 459 THR A O 1
ATOM 3612 N N . ARG A 1 460 ? 20.525 -32.252 28.970 1.00 67.88 460 ARG A N 1
ATOM 3613 C CA . ARG A 1 460 ? 19.792 -31.361 29.882 1.00 67.88 460 ARG A CA 1
ATOM 3614 C C . ARG A 1 460 ? 19.347 -30.081 29.165 1.00 67.88 460 ARG A C 1
ATOM 3616 O O . ARG A 1 460 ? 18.204 -29.657 29.341 1.00 67.88 460 ARG A O 1
ATOM 3623 N N . GLU A 1 461 ? 20.216 -29.502 28.341 1.00 71.69 461 GLU A N 1
ATOM 3624 C CA . GLU A 1 461 ? 19.900 -28.338 27.506 1.00 71.69 461 GLU A CA 1
ATOM 3625 C C . GLU A 1 461 ? 18.821 -28.652 26.461 1.00 71.69 461 GLU A C 1
ATOM 3627 O O . GLU A 1 461 ? 17.847 -27.904 26.356 1.00 71.69 461 GLU A O 1
ATOM 3632 N N . ASP A 1 462 ? 18.917 -29.791 25.769 1.00 67.00 462 ASP A N 1
ATOM 3633 C CA . ASP A 1 462 ? 17.919 -30.216 24.778 1.00 67.00 462 ASP A CA 1
ATOM 3634 C C . ASP A 1 462 ? 16.532 -30.429 25.407 1.00 67.00 462 ASP A C 1
ATOM 3636 O O . ASP A 1 462 ? 15.515 -29.962 24.883 1.00 67.00 462 ASP A O 1
ATOM 3640 N N . ILE A 1 463 ? 16.472 -31.087 26.571 1.00 65.56 463 ILE A N 1
ATOM 3641 C CA . ILE A 1 463 ? 15.225 -31.278 27.326 1.00 65.56 463 ILE A CA 1
ATOM 3642 C C . ILE A 1 463 ? 14.649 -29.924 27.759 1.00 65.56 463 ILE A C 1
ATOM 3644 O O . ILE A 1 463 ? 13.450 -29.685 27.587 1.00 65.56 463 ILE A O 1
ATOM 3648 N N . SER A 1 464 ? 15.487 -29.023 28.279 1.00 68.62 464 SER A N 1
ATOM 3649 C CA . SER A 1 464 ? 15.074 -27.677 28.692 1.00 68.62 464 SER A CA 1
ATOM 3650 C C . SER A 1 464 ? 14.526 -26.856 27.519 1.00 68.62 464 SER A C 1
ATOM 3652 O O . SER A 1 464 ? 13.492 -26.194 27.647 1.00 68.62 464 SER A O 1
ATOM 3654 N N . LEU A 1 465 ? 15.151 -26.945 26.341 1.00 67.50 465 LEU A N 1
ATOM 3655 C CA . LEU A 1 465 ? 14.706 -26.263 25.125 1.00 67.50 465 LEU A CA 1
ATOM 3656 C C . LEU A 1 465 ? 13.348 -26.794 24.636 1.00 67.50 465 LEU A C 1
ATOM 3658 O O . LEU A 1 465 ? 12.448 -26.008 24.325 1.00 67.50 465 LEU A O 1
ATOM 3662 N N . MET A 1 466 ? 13.168 -28.119 24.619 1.00 62.91 466 MET A N 1
ATOM 3663 C CA . MET A 1 466 ? 11.895 -28.739 24.235 1.00 62.91 466 MET A CA 1
ATOM 3664 C C . MET A 1 466 ? 10.757 -28.390 25.204 1.00 62.91 466 MET A C 1
ATOM 3666 O O . MET A 1 466 ? 9.631 -28.124 24.769 1.00 62.91 466 MET A O 1
ATOM 3670 N N . LEU A 1 467 ? 11.038 -28.377 26.513 1.00 65.00 467 LEU A N 1
ATOM 3671 C CA . LEU A 1 467 ? 10.073 -27.992 27.544 1.00 65.00 467 LEU A CA 1
ATOM 3672 C C . LEU A 1 467 ? 9.701 -26.508 27.426 1.00 65.00 467 LEU A C 1
ATOM 3674 O O . LEU A 1 467 ? 8.514 -26.183 27.469 1.00 65.00 467 LEU A O 1
ATOM 3678 N N . ASN A 1 468 ? 10.676 -25.624 27.191 1.00 69.69 468 ASN A N 1
ATOM 3679 C CA . ASN A 1 468 ? 10.461 -24.188 26.985 1.00 69.69 468 ASN A CA 1
ATOM 3680 C C . ASN A 1 468 ? 9.450 -23.895 25.872 1.00 69.69 468 ASN A C 1
ATOM 3682 O O . ASN A 1 468 ? 8.497 -23.145 26.080 1.00 69.69 468 ASN A O 1
ATOM 3686 N N . GLN A 1 469 ? 9.615 -24.514 24.703 1.00 62.38 469 GLN A N 1
ATOM 3687 C CA . GLN A 1 469 ? 8.762 -24.226 23.547 1.00 62.38 469 GLN A CA 1
ATOM 3688 C C . GLN A 1 469 ? 7.306 -24.675 23.751 1.00 62.38 469 GLN A C 1
ATOM 3690 O O . GLN A 1 469 ? 6.376 -23.985 23.327 1.00 62.38 469 GLN A O 1
ATOM 3695 N N . ARG A 1 470 ? 7.089 -25.816 24.418 1.00 64.56 470 ARG A N 1
ATOM 3696 C CA . ARG A 1 470 ? 5.741 -26.375 24.625 1.00 64.56 470 ARG A CA 1
ATOM 3697 C C . ARG A 1 470 ? 5.016 -25.787 25.833 1.00 64.56 470 ARG A C 1
ATOM 3699 O O . ARG A 1 470 ? 3.818 -25.540 25.745 1.00 64.56 470 ARG A O 1
ATOM 3706 N N . LEU A 1 471 ? 5.719 -25.548 26.941 1.00 71.00 471 LEU A N 1
ATOM 3707 C CA . LEU A 1 471 ? 5.112 -25.017 28.166 1.00 71.00 471 LEU A CA 1
ATOM 3708 C C . LEU A 1 471 ? 4.722 -23.549 28.008 1.00 71.00 471 LEU A C 1
ATOM 3710 O O . LEU A 1 471 ? 3.636 -23.160 28.431 1.00 71.00 471 LEU A O 1
ATOM 3714 N N . LYS A 1 472 ? 5.570 -22.741 27.360 1.00 71.06 472 LYS A N 1
ATOM 3715 C CA . LYS A 1 472 ? 5.378 -21.288 27.292 1.00 71.06 472 LYS A CA 1
ATOM 3716 C C . LYS A 1 472 ? 4.061 -20.892 26.620 1.00 71.06 472 LYS A C 1
ATOM 3718 O O . LYS A 1 472 ? 3.350 -20.041 27.140 1.00 71.06 472 LYS A O 1
ATOM 3723 N N . SER A 1 473 ? 3.699 -21.537 25.510 1.00 69.19 473 SER A N 1
ATOM 3724 C CA . SER A 1 473 ? 2.449 -21.247 24.787 1.00 69.19 473 SER A CA 1
ATOM 3725 C C . SER A 1 473 ? 1.197 -21.695 25.554 1.00 69.19 473 SER A C 1
ATOM 3727 O O . SER A 1 473 ? 0.237 -20.932 25.670 1.00 69.19 473 SER A O 1
ATOM 3729 N N . ALA A 1 474 ? 1.220 -22.899 26.132 1.00 74.06 474 ALA A N 1
ATOM 3730 C CA . ALA A 1 474 ? 0.100 -23.448 26.896 1.00 74.06 474 ALA A CA 1
ATOM 3731 C C . ALA A 1 474 ? -0.161 -22.667 28.197 1.00 74.06 474 ALA A C 1
ATOM 3733 O O . ALA A 1 474 ? -1.303 -22.312 28.503 1.00 74.06 474 ALA A O 1
ATOM 3734 N N . ILE A 1 475 ? 0.904 -22.348 28.940 1.00 80.62 475 ILE A N 1
ATOM 3735 C CA . ILE A 1 475 ? 0.826 -21.562 30.177 1.00 80.62 475 ILE A CA 1
ATOM 3736 C C . ILE A 1 475 ? 0.344 -20.146 29.869 1.00 80.62 475 ILE A C 1
ATOM 3738 O O . ILE A 1 475 ? -0.557 -19.657 30.549 1.00 80.62 475 ILE A O 1
ATOM 3742 N N . ARG A 1 476 ? 0.859 -19.518 28.802 1.00 81.19 476 ARG A N 1
ATOM 3743 C CA . ARG A 1 476 ? 0.399 -18.195 28.365 1.00 81.19 476 ARG A CA 1
ATOM 3744 C C . ARG A 1 476 ? -1.097 -18.175 28.091 1.00 81.19 476 ARG A C 1
ATOM 3746 O O . ARG A 1 476 ? -1.797 -17.373 28.695 1.00 81.19 476 ARG A O 1
ATOM 3753 N N . SER A 1 477 ? -1.605 -19.088 27.263 1.00 80.19 477 SER A N 1
ATOM 3754 C CA . SER A 1 477 ? -3.047 -19.164 26.985 1.00 80.19 477 SER A CA 1
ATOM 3755 C C . SER A 1 477 ? -3.882 -19.302 28.262 1.00 80.19 477 SER A C 1
ATOM 3757 O O . SER A 1 477 ? -4.936 -18.680 28.377 1.00 80.19 477 SER A O 1
ATOM 3759 N N . THR A 1 478 ? -3.405 -20.097 29.223 1.00 82.38 478 THR A N 1
ATOM 3760 C CA . THR A 1 478 ? -4.100 -20.329 30.497 1.00 82.38 478 THR A CA 1
ATOM 3761 C C . THR A 1 478 ? -4.135 -19.067 31.360 1.00 82.38 478 THR A C 1
ATOM 3763 O O . THR A 1 478 ? -5.183 -18.723 31.902 1.00 82.38 478 THR A O 1
ATOM 3766 N N . ILE A 1 479 ? -3.012 -18.349 31.463 1.00 83.88 479 ILE A N 1
ATOM 3767 C CA . ILE A 1 479 ? -2.921 -17.090 32.217 1.00 83.88 479 ILE A CA 1
ATOM 3768 C C . ILE A 1 479 ? -3.850 -16.034 31.616 1.00 83.88 479 ILE A C 1
ATOM 3770 O O . ILE A 1 479 ? -4.600 -15.401 32.354 1.00 83.88 479 ILE A O 1
ATOM 3774 N N . LEU A 1 480 ? -3.863 -15.885 30.288 1.00 82.06 480 LEU A N 1
ATOM 3775 C CA . LEU A 1 480 ? -4.747 -14.927 29.619 1.00 82.06 480 LEU A CA 1
ATOM 3776 C C . LEU A 1 480 ? -6.225 -15.237 29.889 1.00 82.06 480 LEU A C 1
ATOM 3778 O O . LEU A 1 480 ? -7.000 -14.336 30.196 1.00 82.06 480 LEU A O 1
ATOM 3782 N N . GLU A 1 481 ? -6.620 -16.510 29.826 1.00 83.69 481 GLU A N 1
ATOM 3783 C CA . GLU A 1 481 ? -8.002 -16.918 30.095 1.00 83.69 481 GLU A CA 1
ATOM 3784 C C . GLU A 1 481 ? -8.413 -16.677 31.557 1.00 83.69 481 GLU A C 1
ATOM 3786 O O . GLU A 1 481 ? -9.528 -16.226 31.823 1.00 83.69 481 GLU A O 1
ATOM 3791 N N . LEU A 1 482 ? -7.511 -16.924 32.510 1.00 86.12 482 LEU A N 1
ATOM 3792 C CA . LEU A 1 482 ? -7.745 -16.613 33.922 1.00 86.12 482 LEU A CA 1
ATOM 3793 C C . LEU A 1 482 ? -7.878 -15.105 34.159 1.00 86.12 482 LEU A C 1
ATOM 3795 O O . LEU A 1 482 ? -8.781 -14.686 34.882 1.00 86.12 482 LEU A O 1
ATOM 3799 N N . ASN A 1 483 ? -7.024 -14.300 33.527 1.00 88.62 483 ASN A N 1
ATOM 3800 C CA . ASN A 1 483 ? -7.044 -12.844 33.646 1.00 88.62 483 ASN A CA 1
ATOM 3801 C C . ASN A 1 483 ? -8.343 -12.245 33.091 1.00 88.62 483 ASN A C 1
ATOM 3803 O O . ASN A 1 483 ? -8.955 -11.407 33.754 1.00 88.62 483 ASN A O 1
ATOM 3807 N N . VAL A 1 484 ? -8.809 -12.720 31.929 1.00 84.50 484 VAL A N 1
ATOM 3808 C CA . VAL A 1 484 ? -10.111 -12.328 31.359 1.00 84.50 484 VAL A CA 1
ATOM 3809 C C . VAL A 1 484 ? -11.252 -12.670 32.316 1.00 84.50 484 VAL A C 1
ATOM 3811 O O . VAL A 1 484 ? -12.071 -11.807 32.627 1.00 84.50 484 VAL A O 1
ATOM 3814 N N . ARG A 1 485 ? -11.286 -13.903 32.840 1.00 85.31 485 ARG A N 1
ATOM 3815 C CA . ARG A 1 485 ? -12.334 -14.325 33.786 1.00 85.31 485 ARG A CA 1
ATOM 3816 C C . ARG A 1 485 ? -12.322 -13.500 35.069 1.00 85.31 485 ARG A C 1
ATOM 3818 O O . ARG A 1 485 ? -13.384 -13.197 35.604 1.00 85.31 485 ARG A O 1
ATOM 3825 N N . LEU A 1 486 ? -11.141 -13.135 35.567 1.00 87.94 486 LEU A N 1
ATOM 3826 C CA . LEU A 1 486 ? -11.010 -12.292 36.752 1.00 87.94 486 LEU A CA 1
ATOM 3827 C C . LEU A 1 486 ? -11.552 -10.880 36.495 1.00 87.94 486 LEU A C 1
ATOM 3829 O O . LEU A 1 486 ? -12.331 -10.378 37.305 1.00 87.94 486 LEU A O 1
ATOM 3833 N N . ALA A 1 487 ? -11.178 -10.265 35.368 1.00 83.19 487 ALA A N 1
ATOM 3834 C CA . ALA A 1 487 ? -11.685 -8.955 34.964 1.00 83.19 487 ALA A CA 1
ATOM 3835 C C . ALA A 1 487 ? -13.215 -8.966 34.831 1.00 83.19 487 ALA A C 1
ATOM 3837 O O . ALA A 1 487 ? -13.896 -8.056 35.307 1.00 83.19 487 ALA A O 1
ATOM 3838 N N . GLU A 1 488 ? -13.764 -10.032 34.253 1.00 85.62 488 GLU A N 1
ATOM 3839 C CA . GLU A 1 488 ? -15.202 -10.193 34.092 1.00 85.62 488 GLU A CA 1
ATOM 3840 C C . GLU A 1 488 ? -15.940 -10.403 35.424 1.00 85.62 488 GLU A C 1
ATOM 3842 O O . GLU A 1 488 ? -16.978 -9.785 35.648 1.00 85.62 488 GLU A O 1
ATOM 3847 N N . GLU A 1 489 ? -15.413 -11.213 36.347 1.00 87.69 489 GLU A N 1
ATOM 3848 C CA . GLU A 1 489 ? -16.003 -11.383 37.686 1.00 87.69 489 GLU A CA 1
ATOM 3849 C C . GLU A 1 489 ? -15.984 -10.071 38.490 1.00 87.69 489 GLU A C 1
ATOM 3851 O O . GLU A 1 489 ? -16.958 -9.744 39.177 1.00 87.69 489 GLU A O 1
ATOM 3856 N N . MET A 1 490 ? -14.916 -9.272 38.365 1.00 89.50 490 MET A N 1
ATOM 3857 C CA . MET A 1 490 ? -14.858 -7.929 38.953 1.00 89.50 490 MET A CA 1
ATOM 3858 C C . MET A 1 490 ? -15.948 -7.023 38.370 1.00 89.50 490 MET A C 1
ATOM 3860 O O . MET A 1 490 ? -16.688 -6.383 39.119 1.00 89.50 490 MET A O 1
ATOM 3864 N N . LEU A 1 491 ? -16.096 -7.015 37.045 1.00 88.25 491 LEU A N 1
ATOM 3865 C CA . LEU A 1 491 ? -17.104 -6.214 36.357 1.00 88.25 491 LEU A CA 1
ATOM 3866 C C . LEU A 1 491 ? -18.533 -6.669 36.698 1.00 88.25 491 LEU A C 1
ATOM 3868 O O . LEU A 1 491 ? -19.413 -5.843 36.946 1.00 88.25 491 LEU A O 1
ATOM 3872 N N . LEU A 1 492 ? -18.766 -7.979 36.800 1.00 88.88 492 LEU A N 1
ATOM 3873 C CA . LEU A 1 492 ? -20.034 -8.568 37.229 1.00 88.88 492 LEU A CA 1
ATOM 3874 C C . LEU A 1 492 ? -20.400 -8.134 38.652 1.00 88.88 492 LEU A C 1
ATOM 3876 O O . LEU A 1 492 ? -21.568 -7.848 38.932 1.00 88.88 492 LEU A O 1
ATOM 3880 N N . LYS A 1 493 ? -19.419 -8.089 39.559 1.00 91.12 493 LYS A N 1
ATOM 3881 C CA . LYS A 1 493 ? -19.625 -7.628 40.933 1.00 91.12 493 LYS A CA 1
ATOM 3882 C C . LYS A 1 493 ? -20.003 -6.145 40.968 1.00 91.12 493 LYS A C 1
ATOM 3884 O O . LYS A 1 493 ? -21.020 -5.819 41.577 1.00 91.12 493 LYS A O 1
ATOM 3889 N N . ILE A 1 494 ? -19.273 -5.295 40.243 1.00 90.38 494 ILE A N 1
ATOM 3890 C CA . ILE A 1 494 ? -19.570 -3.857 40.109 1.00 90.38 494 ILE A CA 1
ATOM 3891 C C . ILE A 1 494 ? -20.983 -3.643 39.549 1.00 90.38 494 ILE A C 1
ATOM 3893 O O . ILE A 1 494 ? -21.771 -2.891 40.113 1.00 90.38 494 ILE A O 1
ATOM 3897 N N . THR A 1 495 ? -21.344 -4.367 38.489 1.00 89.62 495 THR A N 1
ATOM 3898 C CA . THR A 1 495 ? -22.663 -4.272 37.838 1.00 89.62 495 THR A CA 1
ATOM 3899 C C . THR A 1 495 ? -23.800 -4.641 38.792 1.00 89.62 495 THR A C 1
ATOM 3901 O O . THR A 1 495 ? -24.840 -3.980 38.824 1.00 89.62 495 THR A O 1
ATOM 3904 N N . LYS A 1 496 ? -23.614 -5.687 39.609 1.00 90.88 496 LYS A N 1
ATOM 3905 C CA . LYS A 1 496 ? -24.594 -6.091 40.629 1.00 90.88 496 LYS A CA 1
ATOM 3906 C C . LYS A 1 496 ? -24.738 -5.046 41.730 1.00 90.88 496 LYS A C 1
ATOM 3908 O O . LYS A 1 496 ? -25.866 -4.784 42.137 1.00 90.88 496 LYS A O 1
ATOM 3913 N N . ASP A 1 497 ? -23.634 -4.467 42.186 1.00 91.62 497 ASP A N 1
ATOM 3914 C CA . ASP A 1 497 ? -23.650 -3.462 43.250 1.00 91.62 497 ASP A CA 1
ATOM 3915 C C . ASP A 1 497 ? -24.324 -2.166 42.755 1.00 91.62 497 ASP A C 1
ATOM 3917 O O . ASP A 1 497 ? -25.273 -1.696 43.386 1.00 91.62 497 ASP A O 1
ATOM 3921 N N . LEU A 1 498 ? -23.981 -1.691 41.548 1.00 91.25 498 LEU A N 1
ATOM 3922 C CA . LEU A 1 498 ? -24.663 -0.566 40.890 1.00 91.25 498 LEU A CA 1
ATOM 3923 C C . LEU A 1 498 ? -26.164 -0.819 40.714 1.00 91.25 498 LEU A C 1
ATOM 3925 O O . LEU A 1 498 ? -26.981 0.072 40.939 1.00 91.25 498 LEU A O 1
ATOM 3929 N N . LYS A 1 499 ? -26.567 -2.044 40.356 1.00 92.81 499 LYS A N 1
ATOM 3930 C CA . LYS A 1 499 ? -27.989 -2.395 40.222 1.00 92.81 499 LYS A CA 1
ATOM 3931 C C . LYS A 1 499 ? -28.745 -2.208 41.538 1.00 92.81 499 LYS A C 1
ATOM 3933 O O . LYS A 1 499 ? -29.867 -1.697 41.521 1.00 92.81 499 LYS A O 1
ATOM 3938 N N . GLU A 1 500 ? -28.173 -2.637 42.659 1.00 92.38 500 GLU A N 1
ATOM 3939 C CA . GLU A 1 500 ? -28.804 -2.466 43.972 1.00 92.38 500 GLU A CA 1
ATOM 3940 C C . GLU A 1 500 ? -28.835 -0.989 44.402 1.00 92.38 500 GLU A C 1
ATOM 3942 O O . GLU A 1 500 ? -29.840 -0.534 44.957 1.00 92.38 500 GLU A O 1
ATOM 3947 N N . GLU A 1 501 ? -27.821 -0.195 44.050 1.00 91.38 501 GLU A N 1
ATOM 3948 C CA . GLU A 1 501 ? -27.839 1.261 44.257 1.00 91.38 501 GLU A CA 1
ATOM 3949 C C . GLU A 1 501 ? -28.941 1.954 43.441 1.00 91.38 501 GLU A C 1
ATOM 3951 O O . GLU A 1 501 ? -29.696 2.770 43.981 1.00 91.38 501 GLU A O 1
ATOM 3956 N N . VAL A 1 502 ? -29.116 1.585 42.165 1.00 90.12 502 VAL A N 1
ATOM 3957 C CA . VAL A 1 502 ? -30.199 2.115 41.317 1.00 90.12 502 VAL A CA 1
ATOM 3958 C C . VAL A 1 502 ? -31.570 1.729 41.880 1.00 90.12 502 VAL A C 1
ATOM 3960 O O . VAL A 1 502 ? -32.476 2.565 41.918 1.00 90.12 502 VAL A O 1
ATOM 3963 N N . LYS A 1 503 ? -31.750 0.486 42.349 1.00 91.50 503 LYS A N 1
ATOM 3964 C CA . LYS A 1 503 ? -32.998 0.059 43.009 1.00 91.50 503 LYS A CA 1
ATOM 3965 C C . LYS A 1 503 ? -33.285 0.882 44.258 1.00 91.50 503 LYS A C 1
ATOM 3967 O O . LYS A 1 503 ? -34.404 1.364 44.408 1.00 91.50 503 LYS A O 1
ATOM 3972 N N . THR A 1 504 ? -32.274 1.099 45.094 1.00 91.44 504 THR A N 1
ATOM 3973 C CA . THR A 1 504 ? -32.388 1.930 46.300 1.00 91.44 504 THR A CA 1
ATOM 3974 C C . THR A 1 504 ? -32.791 3.363 45.942 1.00 91.44 504 THR A C 1
ATOM 3976 O O . THR A 1 504 ? -33.643 3.951 46.602 1.00 91.44 504 THR A O 1
ATOM 3979 N N . CYS A 1 505 ? -32.257 3.915 44.846 1.00 88.31 505 CYS A N 1
ATOM 3980 C CA . CYS A 1 505 ? -32.655 5.236 44.353 1.00 88.31 505 CYS A CA 1
ATOM 3981 C C . CYS A 1 505 ? -34.111 5.274 43.868 1.00 88.31 505 CYS A C 1
ATOM 3983 O O . CYS A 1 505 ? -34.798 6.272 44.070 1.00 88.31 505 CYS A O 1
ATOM 3985 N N . LEU A 1 506 ? -34.605 4.199 43.245 1.00 86.88 506 LEU A N 1
ATOM 3986 C CA . LEU A 1 506 ? -35.995 4.102 42.787 1.00 86.88 506 LEU A CA 1
ATOM 3987 C C . LEU A 1 506 ? -37.002 4.039 43.949 1.00 86.88 506 LEU A C 1
ATOM 3989 O O . LEU A 1 506 ? -38.158 4.442 43.781 1.00 86.88 506 LEU A O 1
ATOM 3993 N N . GLU A 1 507 ? -36.591 3.563 45.125 1.00 87.12 507 GLU A N 1
ATOM 3994 C CA . GLU A 1 507 ? -37.458 3.462 46.297 1.00 87.12 507 GLU A CA 1
ATOM 3995 C C . GLU A 1 507 ? -37.846 4.843 46.851 1.00 87.12 507 GLU A C 1
ATOM 3997 O O . GLU A 1 507 ? -37.054 5.622 47.395 1.00 87.12 507 GLU A O 1
ATOM 4002 N N . GLY A 1 508 ? -39.132 5.169 46.699 1.00 76.62 508 GLY A N 1
ATOM 4003 C CA . GLY A 1 508 ? -39.683 6.453 47.125 1.00 76.62 508 GLY A CA 1
ATOM 4004 C C . GLY A 1 508 ? -39.059 7.644 46.394 1.00 76.62 508 GLY A C 1
ATOM 4005 O O . GLY A 1 508 ? -38.886 8.698 47.012 1.00 76.62 508 GLY A O 1
ATOM 4006 N N . PHE A 1 509 ? -38.650 7.471 45.132 1.00 84.75 509 PHE A N 1
ATOM 4007 C CA . PHE A 1 509 ? -38.188 8.580 44.300 1.00 84.75 509 PHE A CA 1
ATOM 4008 C C . PHE A 1 509 ? -39.343 9.571 44.040 1.00 84.75 509 PHE A C 1
ATOM 4010 O O . PHE A 1 509 ? -40.468 9.117 43.791 1.00 84.75 509 PHE A O 1
ATOM 4017 N N . PRO A 1 510 ? -39.107 10.899 44.094 1.00 80.00 510 PRO A N 1
ATOM 4018 C CA . PRO A 1 510 ? -40.162 11.896 43.913 1.00 80.00 510 PRO A CA 1
ATOM 4019 C C . PRO A 1 510 ? -40.865 11.743 42.562 1.00 80.00 510 PRO A C 1
ATOM 4021 O O . PRO A 1 510 ? -40.231 11.495 41.530 1.00 80.00 510 PRO A O 1
ATOM 4024 N N . LYS A 1 511 ? -42.193 11.897 42.529 1.00 75.69 511 LYS A N 1
ATOM 4025 C CA . LYS A 1 511 ? -42.926 11.877 41.254 1.00 75.69 511 LYS A CA 1
ATOM 4026 C C . LYS A 1 511 ? -42.643 13.162 40.482 1.00 75.69 511 LYS A C 1
ATOM 4028 O O . LYS A 1 511 ? -42.528 14.225 41.073 1.00 75.69 511 LYS A O 1
ATOM 4033 N N . ARG A 1 512 ? -42.696 13.114 39.144 1.00 66.56 512 ARG A N 1
ATOM 4034 C CA . ARG A 1 512 ? -42.487 14.293 38.269 1.00 66.56 512 ARG A CA 1
ATOM 4035 C C . ARG A 1 512 ? -43.273 15.558 38.653 1.00 66.56 512 ARG A C 1
ATOM 4037 O O . ARG A 1 512 ? -42.842 16.660 38.345 1.00 66.56 512 ARG A O 1
ATOM 4044 N N . ARG A 1 513 ? -44.433 15.405 39.299 1.00 64.88 513 ARG A N 1
ATOM 4045 C CA . ARG A 1 513 ? -45.289 16.517 39.750 1.00 64.88 513 ARG A CA 1
ATOM 4046 C C . ARG A 1 513 ? -44.723 17.266 40.965 1.00 64.88 513 ARG A C 1
ATOM 4048 O O . ARG A 1 513 ? -45.130 18.393 41.202 1.00 64.88 513 ARG A O 1
ATOM 4055 N N . GLU A 1 514 ? -43.805 16.649 41.705 1.00 65.62 514 GLU A N 1
ATOM 4056 C CA . GLU A 1 514 ? -43.153 17.195 42.903 1.00 65.62 514 GLU A CA 1
ATOM 4057 C C . GLU A 1 514 ? -41.950 18.094 42.559 1.00 65.62 514 GLU A C 1
ATOM 4059 O O . GLU A 1 514 ? -41.468 18.815 43.423 1.00 65.62 514 GLU A O 1
ATOM 4064 N N . PHE A 1 515 ? -41.504 18.107 41.294 1.00 69.56 515 PHE A N 1
ATOM 4065 C CA . PHE A 1 515 ? -40.451 19.005 40.793 1.00 69.56 515 PHE A CA 1
ATOM 4066 C C . PHE A 1 515 ? -40.986 20.354 40.269 1.00 69.56 515 PHE A C 1
ATOM 4068 O O . PHE A 1 515 ? -40.212 21.170 39.774 1.00 69.56 515 PHE A O 1
ATOM 4075 N N . MET A 1 516 ? -42.301 20.597 40.343 1.00 58.84 516 MET A N 1
ATOM 4076 C CA . MET A 1 516 ? -42.908 21.876 39.952 1.00 58.84 516 MET A CA 1
ATOM 4077 C C . MET A 1 516 ? -42.778 22.889 41.101 1.00 58.84 516 MET A C 1
ATOM 4079 O O . MET A 1 516 ? -43.178 22.570 42.223 1.00 58.84 516 MET A O 1
ATOM 4083 N N . PRO A 1 517 ? -42.257 24.106 40.865 1.00 52.66 517 PRO A N 1
ATOM 4084 C CA . PRO A 1 517 ? -42.109 25.093 41.923 1.00 52.66 517 PRO A CA 1
ATOM 4085 C C . PRO A 1 517 ? -43.479 25.569 42.424 1.00 52.66 517 PRO A C 1
ATOM 4087 O O . PRO A 1 517 ? -44.441 25.698 41.663 1.00 52.66 517 PRO A O 1
ATOM 4090 N N . TYR A 1 518 ? -43.545 25.836 43.728 1.00 39.59 518 TYR A N 1
ATOM 4091 C CA . TYR A 1 518 ? -44.665 26.488 44.399 1.00 39.59 518 TYR A CA 1
ATOM 4092 C C . TYR A 1 518 ? -45.140 27.741 43.631 1.00 39.59 518 TYR A C 1
ATOM 4094 O O . TYR A 1 518 ? -44.341 28.551 43.174 1.00 39.59 518 TYR A O 1
ATOM 4102 N N . GLN A 1 519 ? -46.466 27.835 43.507 1.00 36.59 519 GLN A N 1
ATOM 4103 C CA . GLN A 1 519 ? -47.341 28.946 43.107 1.00 36.59 519 GLN A CA 1
ATOM 4104 C C . GLN A 1 519 ? -46.708 30.304 42.731 1.00 36.59 519 GLN A C 1
ATOM 4106 O O . GLN A 1 519 ? -45.977 30.919 43.503 1.00 36.59 519 GLN A O 1
ATOM 4111 N N . ARG A 1 520 ? -47.167 30.849 41.589 1.00 32.44 520 ARG A N 1
ATOM 4112 C CA . ARG A 1 520 ? -47.173 32.294 41.293 1.00 32.44 520 ARG A CA 1
ATOM 4113 C C . ARG A 1 520 ? -47.687 33.060 42.521 1.00 32.44 520 ARG A C 1
ATOM 4115 O O . ARG A 1 520 ? -48.878 32.988 42.809 1.00 32.44 520 ARG A O 1
ATOM 4122 N N . MET A 1 521 ? -46.829 33.818 43.202 1.00 29.31 521 MET A N 1
ATOM 4123 C CA . MET A 1 521 ? -47.309 34.957 43.982 1.00 29.31 521 MET A CA 1
ATOM 4124 C C . MET A 1 521 ? -47.845 35.991 42.992 1.00 29.31 521 MET A C 1
ATOM 4126 O O . MET A 1 521 ? -47.137 36.414 42.075 1.00 29.31 521 MET A O 1
ATOM 4130 N N . GLU A 1 522 ? -49.121 36.330 43.150 1.00 34.34 522 GLU A N 1
ATOM 4131 C CA . GLU A 1 522 ? -49.790 37.429 42.467 1.00 34.34 522 GLU A CA 1
ATOM 4132 C C . GLU A 1 522 ? -48.933 38.694 42.597 1.00 34.34 522 GLU A C 1
ATOM 4134 O O . GLU A 1 522 ? -48.688 39.191 43.696 1.00 34.34 522 GLU A O 1
ATOM 4139 N N . LYS A 1 523 ? -48.443 39.213 41.467 1.00 32.56 523 LYS A N 1
ATOM 4140 C CA . LYS A 1 523 ? -47.983 40.598 41.416 1.00 32.56 523 LYS A CA 1
ATOM 4141 C C . LYS A 1 523 ? -49.219 41.460 41.635 1.00 32.56 523 LYS A C 1
ATOM 4143 O O . LYS A 1 523 ? -50.135 41.414 40.820 1.00 32.56 523 LYS A O 1
ATOM 4148 N N . SER A 1 524 ? -49.235 42.222 42.723 1.00 33.31 524 SER A N 1
ATOM 4149 C CA . SER A 1 524 ? -50.188 43.306 42.921 1.00 33.31 524 SER A CA 1
ATOM 4150 C C . SER A 1 524 ? -50.086 44.271 41.738 1.00 33.31 524 SER A C 1
ATOM 4152 O O . SER A 1 524 ? -49.090 44.979 41.585 1.00 33.31 524 SER A O 1
ATOM 4154 N N . GLU A 1 525 ? -51.100 44.269 40.879 1.00 34.91 525 GLU A N 1
ATOM 4155 C CA . GLU A 1 525 ? -51.336 45.326 39.905 1.00 34.91 525 GLU A CA 1
ATOM 4156 C C . GLU A 1 525 ? -51.794 46.585 40.645 1.00 34.91 525 GLU A C 1
ATOM 4158 O O . GLU A 1 525 ? -52.976 46.768 40.917 1.00 34.91 525 GLU A O 1
ATOM 4163 N N . SER A 1 526 ? -50.857 47.465 40.978 1.00 40.12 526 SER A N 1
ATOM 4164 C CA . SER A 1 526 ? -51.116 48.898 41.115 1.00 40.12 526 SER A CA 1
ATOM 4165 C C . SER A 1 526 ? -49.789 49.625 41.237 1.00 40.12 526 SER A C 1
ATOM 4167 O O . SER A 1 526 ? -48.909 49.155 41.946 1.00 40.12 526 SER A O 1
ATOM 4169 N N . GLU A 1 527 ? -49.712 50.794 40.609 1.00 35.53 527 GLU A N 1
ATOM 4170 C CA . GLU A 1 527 ? -48.555 51.696 40.559 1.00 35.53 527 GLU A CA 1
ATOM 4171 C C . GLU A 1 527 ? -47.522 51.303 39.506 1.00 35.53 527 GLU A C 1
ATOM 4173 O O . GLU A 1 527 ? -46.528 50.663 39.793 1.00 35.53 527 GLU A O 1
ATOM 4178 N N . TYR A 1 528 ? -47.796 51.661 38.251 1.00 35.00 528 TYR A N 1
ATOM 4179 C CA . TYR A 1 528 ? -46.947 52.570 37.469 1.00 35.00 528 TYR A CA 1
ATOM 4180 C C . TYR A 1 528 ? -47.710 52.947 36.193 1.00 35.00 528 TYR A C 1
ATOM 4182 O O . TYR A 1 528 ? -47.522 52.384 35.118 1.00 35.00 528 TYR A O 1
ATOM 4190 N N . ALA A 1 529 ? -48.612 53.917 36.338 1.00 33.00 529 ALA A N 1
ATOM 4191 C CA . ALA A 1 529 ? -49.036 54.778 35.245 1.00 33.00 529 ALA A CA 1
ATOM 4192 C C . ALA A 1 529 ? -48.518 56.187 35.561 1.00 33.00 529 ALA A C 1
ATOM 4194 O O . ALA A 1 529 ? -48.631 56.626 36.704 1.00 33.00 529 ALA A O 1
ATOM 4195 N N . ASN A 1 530 ? -47.993 56.857 34.533 1.00 33.22 530 ASN A N 1
ATOM 4196 C CA . ASN A 1 530 ? -47.382 58.196 34.489 1.00 33.22 530 ASN A CA 1
ATOM 4197 C C . ASN A 1 530 ? -45.850 58.183 34.582 1.00 33.22 530 ASN A C 1
ATOM 4199 O O . ASN A 1 530 ? -45.277 57.993 35.647 1.00 33.22 530 ASN A O 1
ATOM 4203 N N . TYR A 1 531 ? -45.164 58.412 33.463 1.00 32.66 531 TYR A N 1
ATOM 4204 C CA . TYR A 1 531 ? -44.909 59.769 32.972 1.00 32.66 531 TYR A CA 1
ATOM 4205 C C . TYR A 1 531 ? -44.276 59.716 31.575 1.00 32.66 531 TYR A C 1
ATOM 4207 O O . TYR A 1 531 ? -43.320 58.988 31.318 1.00 32.66 531 TYR A O 1
ATOM 4215 N N . SER A 1 532 ? -44.870 60.487 30.673 1.00 32.47 532 SER A N 1
ATOM 4216 C CA . SER A 1 532 ? -44.326 60.926 29.395 1.00 32.47 532 SER A CA 1
ATOM 4217 C C . SER A 1 532 ? -43.424 62.157 29.578 1.00 32.47 532 SER A C 1
ATOM 4219 O O . SER A 1 532 ? -43.575 62.877 30.559 1.00 32.47 532 SER A O 1
ATOM 4221 N N . GLU A 1 533 ? -42.609 62.412 28.547 1.00 33.56 533 GLU A N 1
ATOM 4222 C CA . GLU A 1 533 ? -41.955 63.684 28.161 1.00 33.56 533 GLU A CA 1
ATOM 4223 C C . GLU A 1 533 ? -40.464 63.916 28.505 1.00 33.56 533 GLU A C 1
ATOM 4225 O O . GLU A 1 533 ? -40.090 64.385 29.570 1.00 33.56 533 GLU A O 1
ATOM 4230 N N . THR A 1 534 ? -39.663 63.685 27.450 1.00 31.80 534 THR A N 1
ATOM 4231 C CA . THR A 1 534 ? -38.581 64.517 26.863 1.00 31.80 534 THR A CA 1
ATOM 4232 C C . THR A 1 534 ? -37.218 64.738 27.554 1.00 31.80 534 THR A C 1
ATOM 4234 O O . THR A 1 534 ? -37.122 64.711 28.776 1.00 31.80 534 THR A O 1
ATOM 4237 N N . PRO A 1 535 ? -36.146 64.931 26.741 1.00 50.47 535 PRO A N 1
ATOM 4238 C CA . PRO A 1 535 ? -34.734 64.865 27.139 1.00 50.47 535 PRO A CA 1
ATOM 4239 C C . PRO A 1 535 ? -34.092 66.255 27.312 1.00 50.47 535 PRO A C 1
ATOM 4241 O O . PRO A 1 535 ? -34.619 67.214 26.765 1.00 50.47 535 PRO A O 1
ATOM 4244 N N . ASP A 1 536 ? -32.949 66.347 28.007 1.00 32.84 536 ASP A N 1
ATOM 4245 C CA . ASP A 1 536 ? -31.813 67.203 27.603 1.00 32.84 536 ASP A CA 1
ATOM 4246 C C . ASP A 1 536 ? -30.574 67.057 28.515 1.00 32.84 536 ASP A C 1
ATOM 4248 O O . ASP A 1 536 ? -30.667 66.886 29.730 1.00 32.84 536 ASP A O 1
ATOM 4252 N N . ASP A 1 537 ? -29.426 67.097 27.831 1.00 33.22 537 ASP A N 1
ATOM 4253 C CA . ASP A 1 537 ? -28.056 67.492 28.187 1.00 33.22 537 ASP A CA 1
ATOM 4254 C C . ASP A 1 537 ? -27.626 67.682 29.652 1.00 33.22 537 ASP A C 1
ATOM 4256 O O . ASP A 1 537 ? -28.139 68.541 30.354 1.00 33.22 537 ASP A O 1
ATOM 4260 N N . TYR A 1 538 ? -26.499 67.048 30.017 1.00 34.53 538 TYR A N 1
ATOM 4261 C CA . TYR A 1 538 ? -25.335 67.743 30.596 1.00 34.53 538 TYR A CA 1
ATOM 4262 C C . TYR A 1 538 ? -24.045 66.936 30.364 1.00 34.53 538 TYR A C 1
ATOM 4264 O O . TYR A 1 538 ? -23.917 65.777 30.756 1.00 34.53 538 TYR A O 1
ATOM 4272 N N . ALA A 1 539 ? -23.074 67.581 29.719 1.00 33.75 539 ALA A N 1
ATOM 4273 C CA . ALA A 1 539 ? -21.748 67.062 29.408 1.00 33.75 539 ALA A CA 1
ATOM 4274 C C . ALA A 1 539 ? -20.704 67.369 30.500 1.00 33.75 539 ALA A C 1
ATOM 4276 O O . ALA A 1 539 ? -20.817 68.382 31.195 1.00 33.75 539 ALA A O 1
ATOM 4277 N N . SER A 1 540 ? -19.611 66.584 30.476 1.00 35.53 540 SER A N 1
ATOM 4278 C CA . SER A 1 540 ? -18.194 66.895 30.827 1.00 35.53 540 SER A CA 1
ATOM 4279 C C . SER A 1 540 ? -17.583 66.002 31.938 1.00 35.53 540 SER A C 1
ATOM 4281 O O . SER A 1 540 ? -18.313 65.460 32.760 1.00 35.53 540 SER A O 1
ATOM 4283 N N . PRO A 1 541 ? -16.239 65.886 32.048 1.00 43.94 541 PRO A N 1
ATOM 4284 C CA . PRO A 1 541 ? -15.347 65.194 31.105 1.00 43.94 541 PRO A CA 1
ATOM 4285 C C . PRO A 1 541 ? -14.314 64.282 31.827 1.00 43.94 541 PRO A C 1
ATOM 4287 O O . PRO A 1 541 ? -14.049 64.445 33.015 1.00 43.94 541 PRO A O 1
ATOM 4290 N N . ILE A 1 542 ? -13.642 63.373 31.106 1.00 36.62 542 ILE A N 1
ATOM 4291 C CA . ILE A 1 542 ? -12.441 62.666 31.608 1.00 36.62 542 ILE A CA 1
ATOM 4292 C C . ILE A 1 542 ? -11.279 62.893 30.624 1.00 36.62 542 ILE A C 1
ATOM 4294 O O . ILE A 1 542 ? -11.435 62.581 29.442 1.00 36.62 542 ILE A O 1
ATOM 4298 N N . PRO A 1 543 ? -10.125 63.430 31.067 1.00 42.16 543 PRO A N 1
ATOM 4299 C CA . PRO A 1 543 ? -8.953 63.623 30.220 1.00 42.16 543 PRO A CA 1
ATOM 4300 C C . PRO A 1 543 ? -7.905 62.499 30.336 1.00 42.16 543 PRO A C 1
ATOM 4302 O O . PRO A 1 543 ? -7.585 62.057 31.434 1.00 42.16 543 PRO A O 1
ATOM 4305 N N . GLY A 1 544 ? -7.310 62.170 29.179 1.00 34.03 544 GLY A N 1
ATOM 4306 C CA . GLY A 1 544 ? -5.870 61.917 28.961 1.00 34.03 544 GLY A CA 1
ATOM 4307 C C . GLY A 1 544 ? -5.302 60.538 29.341 1.00 34.03 544 GLY A C 1
ATOM 4308 O O . GLY A 1 544 ? -5.308 60.179 30.506 1.00 34.03 544 GLY A O 1
ATOM 4309 N N . GLN A 1 545 ? -4.858 59.712 28.372 1.00 36.28 545 GLN A N 1
ATOM 4310 C CA . GLN A 1 545 ? -3.502 59.708 27.747 1.00 36.28 545 GLN A CA 1
ATOM 4311 C C . GLN A 1 545 ? -2.432 59.086 28.678 1.00 36.28 545 GLN A C 1
ATOM 4313 O O . GLN A 1 545 ? -2.375 59.457 29.838 1.00 36.28 545 GLN A O 1
ATOM 4318 N N . TYR A 1 546 ? -1.526 58.159 28.337 1.00 35.88 546 TYR A N 1
ATOM 4319 C CA . TYR A 1 546 ? -0.834 57.627 27.138 1.00 35.88 546 TYR A CA 1
ATOM 4320 C C . TYR A 1 546 ? -0.513 56.122 27.434 1.00 35.88 546 TYR A C 1
ATOM 4322 O O . TYR A 1 546 ? -0.811 55.678 28.538 1.00 35.88 546 TYR A O 1
ATOM 4330 N N . ILE A 1 547 ? 0.053 55.230 26.601 1.00 36.59 547 ILE A N 1
ATOM 4331 C CA . ILE A 1 547 ? 1.289 55.194 25.769 1.00 36.59 547 ILE A CA 1
ATOM 4332 C C . ILE A 1 547 ? 1.101 53.960 24.817 1.00 36.59 547 ILE A C 1
ATOM 4334 O O . ILE A 1 547 ? 0.504 52.981 25.255 1.00 36.59 547 ILE A O 1
ATOM 4338 N N . GLY A 1 548 ? 1.357 53.968 23.492 1.00 43.38 548 GLY A N 1
ATOM 4339 C CA . GLY A 1 548 ? 2.659 53.760 22.802 1.00 43.38 548 GLY A CA 1
ATOM 4340 C C . GLY A 1 548 ? 3.449 52.565 23.378 1.00 43.38 548 GLY A C 1
ATOM 4341 O O . GLY A 1 548 ? 3.679 52.541 24.578 1.00 43.38 548 G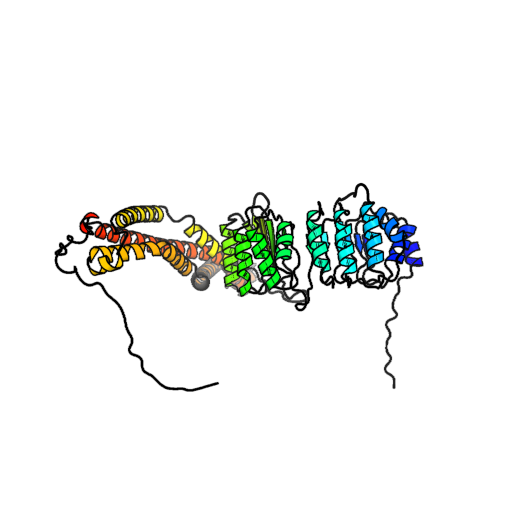LY A O 1
ATOM 4342 N N . VAL A 1 549 ? 3.888 51.530 22.660 1.00 39.50 549 VAL A N 1
ATOM 4343 C CA . VAL A 1 549 ? 4.461 51.364 21.310 1.00 39.50 549 VAL A CA 1
ATOM 4344 C C . VAL A 1 549 ? 4.106 49.968 20.806 1.00 39.50 549 VAL A C 1
ATOM 4346 O O . VAL A 1 549 ? 4.064 49.051 21.659 1.00 39.50 549 VAL A O 1
#

Foldseek 3Di:
DDDPDPPDPLPAPDLVVVLVVLLVCLQDAEDACALNQEAPQSVLVSNVSSNNQNYQEYHDELYEPADADLSLLCSLLSNLNHAEDAHHNYEYPNVLRSVLSNLNSLLNHDHRPVLHHAEEHEQHQDEQSSLQSCLVRQLSNQSYQEYEHENYHNPVSVLSNLVSLQSRVRHAYYEYEYLDQDDDDDDPVSLLSNLVRHLEEYHYHHLVNVLSSLQNVLVVLDNNQEYAPQSHAHAQVSLVSVLSNLVRHPHFHAYEYECQRHDPVSVVVSVVSCCVVQVQWDFDDDFGWTHHPPDGHIYTYDHDDPPPDDDDPDDPDPPPLVVLLVVLLVCCLVPPDPLLVVLLVLLVVLLVVLVVQADPPPLVVVVVVPVLSVLNVVLNVVNVCLSVLLNVLSCVLSPSVVLVVQLVVVLVVVLVVVLVVVLVVLLVVLVVVLVVCCVPPVPDCPVSNPDDSGDDPVNSVVVSVVSCVVSSVVVSSVSSVVSSVVSSVVSSVVSNVSSVSSVVSVVPPDGPVVPDDDDDDDDPPDDDDDDDDDDDDDDDDDDDDDDDD

Mean predicted aligned error: 21.24 Å

Radius of gyration: 38.97 Å; Cα contacts (8 Å, |Δi|>4): 759; chains: 1; bounding box: 104×130×88 Å

Organism: Mesocestoides corti (NCBI:txid53468)

pLDDT: mean 71.75, std 18.53, range [25.62, 97.94]

Nearest PDB structures (foldseek):
  7vtp-assembly1_A  TM=7.301E-01  e=2.191E-03  Homo sapiens
  4peq-assembly2_D  TM=6.403E-01  e=1.147E-03  Bos taurus
  1x04-assembly1_A-2  TM=3.466E-01  e=2.349E+00  Homo sapiens
  6z0c-assembly1_A  TM=2.275E-01  e=4.250E-01  Escherichia coli
  2elb-assembly1_A-2  TM=2.517E-01  e=3.400E+00  Homo sapiens

Sequence (549 aa):
MTSSKQESKNDFVHFKTLQEFLSMTPNLRVLTLDGCQVDIAEACDALYKSNCTRLEKLGLSSNKFETSAEVVRDYFASLKFLQLLNLQDSVGDAAVDVLKMIFEGLALVKGPVYDQLRLNLQDCRLGPEAGSLIARQLPELSQVTQITLSDNPFERSIFEIIKCLPKCQRLVHIALGSRDKSSATAPDRTLDLLAQTLSEPACLGSTGEMSNFLSRIAENGHRLNHLDVRDYALKDDESGCLFKLLQYTTSPITIQFNISNLKPKTIMRLNCLIKRKWPMARVQVPNRLYVAHDDQVVVVMHKPSAESVENAIVPVFPDVQLMMELEKFDDALLTPSTKFVEADLELTRYETKLRHLMPMENVEQLEAAIPKVHQANLVLTECSKLPTMQIDLLEAALDPEKCNHAVDTAVGEMQESLLKSLEASYKETCDYLRDVIHKNYRQSLASVIEMNSDLNESTREDISLMLNQRLKSAIRSTILELNVRLAEEMLLKITKDLKEEVKTCLEGFPKRREFMPYQRMEKSESEYANYSETPDDYASPIPGQYIGV